Protein AF-A0A950VWN4-F1 (afdb_monomer_lite)

Sequence (555 aa):
MKNRIFIVAVASCFVASLPAATHTVKVNADGSFSPPTTVIASGDTVEWTLNGPGDAIIPINWDGVSPGFCSAVKAFSATDPNDLTGPLPVAASGIYALSPLDAGFVVEPKKTLCSNGGAPRSVVGSEMLCATGLSGATMDATWQDPSLTGVFIRLLWSDVQTAPGTADANFNFTVLDRELNKAVKNGKIYSLAIKAGDDGTPSWLFTNGVTPLALQDSGSDDPGCGTKMTLGSPTDTAYQNRYFDLLRKVAAHIRSRADWYRALTYIKPSGANLFTHENRLPKRCDAGCVCNTQLFAQAGYTPAGLYAFYQAQTAVLAQEFPGKSISYALIQDGFPLINNSGGYEKSDGTSSGGALPGGVEQTQTIIDNGQATFGQRFVVQHNGLQPKQIDTCASNLSGPGCPNRWVVQEGREGQVTGFQTTNAGKVSNVADTDSAFQNALINSQAVFVEIYEERFWEAVKQPNGVIDPAGSGRTMSQWAAQFQNRRRTLFPSLPDPFPTTYRHTFTRTLLQPAGNQIFYYIHGAKCGVGNATPGAIVIQGTAPEQPPRHRSVKH

Foldseek 3Di:
DDDDDDDPPPPPPPPPDDPAEEAEWEQDPLFAIVVLEAEGAAQHKYKYFADWLLWWWFFFPDPQDDPDRLVRTAFQDPPPQPGQTDDAFFLAFFEAAEQAQAAEKDKDFDDCADPVRHGFPADDDRITIDSHHDHSDYDLCRLQDPLHQYYAREAAQCQAQVADDQDPVRGDCPSVVVRLLSCLQNSHAYEYFYAYAAVRPHPNLCVVPFPWFFAFPCPDPDDDRHDTGIAGALLDPSLLVRVLSSVLSVLSVQSNGSSSLRRYAEYEDYRCDHPDRANAHRADAAPPYDHRQLRCLVVQDALVSLLVSLVVNVVSCCVSNPSHAYEHEHEALGYHFAHNVSWGQHNVRDTPDDDTDPSCNSVVSNQVSQCVVPNQSHEYEYEAQWFADDLVCVPPVPDPRADHSVQQVCQVVLHAYEYEHYDCVRCVALNGVLRSLVRPLRNHLYLYYYYHSSRVVRQCSPVVQQSDCVHPSDHSSVSRVSSLVSCCVSCVVDDRSRDSMRMRRRRDPDPDLDDKDKIKITTRNSPPPDPTDIGMYIHHRNDPPPPPPPPPPPD

Secondary structure (DSSP, 8-state):
----------------PPPPPEEEEEEPTTS-EESSEEEE-TT-EEEEEPSSTT--EEEE---SSSS-GGG-BPPP-TT-TT---BPPPSS--EEEEEPPSSEEEEEEES-SS-TTSPPPSEEETTEEEEEEEEETPPPHHHHH-TT--EEEEEEEHHHHB-SSSSSGGGB--HHHHHHHHHHHHTT-EEEEEEE-STTTS-GGGGGTTPPPEEEEE-SSS-SS--EEEEE--TT-HHHHHHHHHHHHHHHHHHHTSHHHHHHEEEE---SS-SSSSSB-------TTS--HHHHHHHTT--HHHHHHHHHHHHHHHHHHSTT-EEEEEE-TT-S--B-TTS-BB-TTS-BSSSPPPPTTHHHHHHHHHHHHHHGGGEEEEEEEEPPP--S-TTT-TTSTTPPPHHHHHHHHTT--EEEEEPPTTTS-SHHHHHHHHHHHHHHS---EEEEEHHHHHHHHTSGGGBS-TTTT--BHHHHHHHHHHHHHHH-TTSPPSS-SEEEEE-----SSSSS-EEEEEEETTTTTSTT---EEEEEPPPPP-PPP-------

Structure (mmCIF, N/CA/C/O backbone):
data_AF-A0A950VWN4-F1
#
_entry.id   AF-A0A950VWN4-F1
#
loop_
_atom_site.group_PDB
_atom_site.id
_atom_site.type_symbol
_atom_site.label_atom_id
_atom_site.label_alt_id
_atom_site.label_comp_id
_atom_site.label_asym_id
_atom_site.label_entity_id
_atom_site.label_seq_id
_atom_site.pdbx_PDB_ins_code
_atom_site.Cartn_x
_atom_site.Cartn_y
_atom_site.Cartn_z
_atom_site.occupancy
_atom_site.B_iso_or_equiv
_atom_site.auth_seq_id
_atom_site.auth_comp_id
_atom_site.auth_asym_id
_atom_site.auth_atom_id
_atom_site.pdbx_PDB_model_num
ATOM 1 N N . MET A 1 1 ? 38.053 -20.167 68.805 1.00 41.09 1 MET A N 1
ATOM 2 C CA . MET A 1 1 ? 37.037 -19.182 68.373 1.00 41.09 1 MET A CA 1
ATOM 3 C C . MET A 1 1 ? 36.115 -19.871 67.375 1.00 41.09 1 MET A C 1
ATOM 5 O O . MET A 1 1 ? 36.596 -20.296 66.336 1.00 41.09 1 MET A O 1
ATOM 9 N N . LYS A 1 2 ? 34.844 -20.116 67.727 1.00 40.69 2 LYS A N 1
ATOM 10 C CA . LYS A 1 2 ? 33.860 -20.790 66.858 1.00 40.69 2 LYS A CA 1
ATOM 11 C C . LYS A 1 2 ? 32.944 -19.726 66.246 1.00 40.69 2 LYS A C 1
ATOM 13 O O . LYS A 1 2 ? 32.097 -19.189 66.953 1.00 40.69 2 LYS A O 1
ATOM 18 N N . ASN A 1 3 ? 33.130 -19.426 64.960 1.00 45.81 3 ASN A N 1
ATOM 19 C CA . ASN A 1 3 ? 32.259 -18.531 64.197 1.00 45.81 3 ASN A CA 1
ATOM 20 C C . ASN A 1 3 ? 30.904 -19.209 63.965 1.00 45.81 3 ASN A C 1
ATOM 22 O O . ASN A 1 3 ? 30.820 -20.223 63.275 1.00 45.81 3 ASN A O 1
ATOM 26 N N . ARG A 1 4 ? 29.843 -18.657 64.561 1.00 52.28 4 ARG A N 1
ATOM 27 C CA . ARG A 1 4 ? 28.458 -19.028 64.261 1.00 52.28 4 ARG A CA 1
ATOM 28 C C . ARG A 1 4 ? 27.983 -18.186 63.079 1.00 52.28 4 ARG A C 1
ATOM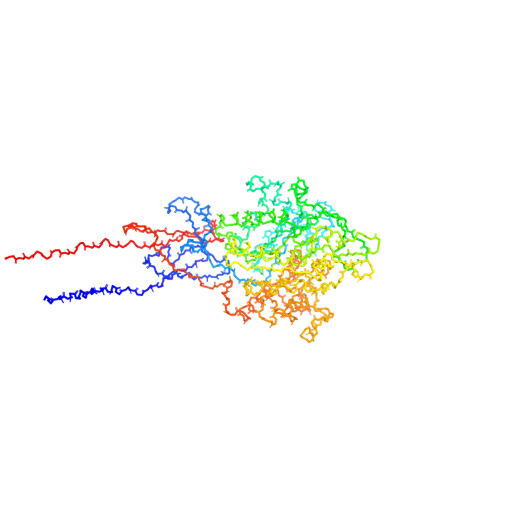 30 O O . ARG A 1 4 ? 27.789 -16.984 63.219 1.00 52.28 4 ARG A O 1
ATOM 37 N N . ILE A 1 5 ? 27.817 -18.829 61.929 1.00 52.06 5 ILE A N 1
ATOM 38 C CA . ILE A 1 5 ? 27.158 -18.260 60.751 1.00 52.06 5 ILE A CA 1
ATOM 39 C C . ILE A 1 5 ? 25.652 -18.263 61.036 1.00 52.06 5 ILE A C 1
ATOM 41 O O . ILE A 1 5 ? 25.046 -19.325 61.167 1.00 52.06 5 ILE A O 1
ATOM 45 N N . PHE A 1 6 ? 25.058 -17.079 61.177 1.00 48.28 6 PHE A N 1
ATOM 46 C CA . PHE A 1 6 ? 23.608 -16.909 61.209 1.00 48.28 6 PHE A CA 1
ATOM 47 C C . PHE A 1 6 ? 23.083 -16.938 59.770 1.00 48.28 6 PHE A C 1
ATOM 49 O O . PHE A 1 6 ? 23.293 -15.997 59.009 1.00 48.28 6 PHE A O 1
ATOM 56 N N . ILE A 1 7 ? 22.406 -18.023 59.394 1.00 50.22 7 ILE A N 1
ATOM 57 C CA . ILE A 1 7 ? 21.608 -18.085 58.166 1.00 50.22 7 ILE A CA 1
ATOM 58 C C . ILE A 1 7 ? 20.280 -17.390 58.474 1.00 50.22 7 ILE A C 1
ATOM 60 O O . ILE A 1 7 ? 19.430 -17.936 59.175 1.00 50.22 7 ILE A O 1
ATOM 64 N N . VAL A 1 8 ? 20.120 -16.160 57.990 1.00 54.62 8 VAL A N 1
ATOM 65 C CA . VAL A 1 8 ? 18.835 -15.455 58.015 1.00 54.62 8 VAL A CA 1
ATOM 66 C C . VAL A 1 8 ? 18.001 -15.997 56.858 1.00 54.62 8 VAL A C 1
ATOM 68 O O . VAL A 1 8 ? 18.243 -15.670 55.698 1.00 54.62 8 VAL A O 1
ATOM 71 N N . ALA A 1 9 ? 17.034 -16.859 57.167 1.00 51.19 9 ALA A N 1
ATOM 72 C CA . ALA A 1 9 ? 16.012 -17.270 56.215 1.00 51.19 9 ALA A CA 1
ATOM 73 C C . ALA A 1 9 ? 15.073 -16.080 55.967 1.00 51.19 9 ALA A C 1
ATOM 75 O O . ALA A 1 9 ? 14.188 -15.794 56.773 1.00 51.19 9 ALA A O 1
ATOM 76 N N . VAL A 1 10 ? 15.292 -15.355 54.870 1.00 60.97 10 VAL A N 1
ATOM 77 C CA . VAL A 1 10 ? 14.341 -14.353 54.383 1.00 60.97 10 VAL A CA 1
ATOM 78 C C . VAL A 1 10 ? 13.126 -15.116 53.865 1.00 60.97 10 VAL A C 1
ATOM 80 O O . VAL A 1 10 ? 13.157 -15.693 52.781 1.00 60.97 10 VAL A O 1
ATOM 83 N N . ALA A 1 11 ? 12.064 -15.167 54.665 1.00 55.16 11 ALA A N 1
ATOM 84 C CA . ALA A 1 11 ? 10.764 -15.631 54.210 1.00 55.16 11 ALA A CA 1
ATOM 85 C C . ALA A 1 11 ? 10.223 -14.604 53.206 1.00 55.16 11 ALA A C 1
ATOM 87 O O . ALA A 1 11 ? 9.628 -13.596 53.584 1.00 55.16 11 ALA A O 1
ATOM 88 N N . SER A 1 12 ? 10.486 -14.825 51.919 1.00 57.03 12 SER A N 1
ATOM 89 C CA . SER A 1 12 ? 9.858 -14.073 50.838 1.00 57.03 12 SER A CA 1
ATOM 90 C C . SER A 1 12 ? 8.359 -14.368 50.867 1.00 57.03 12 SER A C 1
ATOM 92 O O . SER A 1 12 ? 7.914 -15.413 50.394 1.00 57.03 12 SER A O 1
ATOM 94 N N . CYS A 1 13 ? 7.573 -13.467 51.458 1.00 54.41 13 CYS A N 1
ATOM 95 C CA . CYS A 1 13 ? 6.124 -13.465 51.305 1.00 54.41 13 CYS A CA 1
ATOM 96 C C . CYS A 1 13 ? 5.803 -13.227 49.826 1.00 54.41 13 CYS A C 1
ATOM 98 O O . CYS A 1 13 ? 5.735 -12.086 49.373 1.00 54.41 13 CYS A O 1
ATOM 100 N N . PHE A 1 14 ? 5.634 -14.304 49.060 1.00 57.12 14 PHE A N 1
ATOM 101 C CA . PHE A 1 14 ? 5.052 -14.236 47.728 1.00 57.12 14 PHE A CA 1
ATOM 102 C C . PHE A 1 14 ? 3.592 -13.819 47.885 1.00 57.12 14 PHE A C 1
ATOM 104 O O . PHE A 1 14 ? 2.737 -14.617 48.269 1.00 57.12 14 PHE A O 1
ATOM 111 N N . VAL A 1 15 ? 3.310 -12.545 47.627 1.00 62.06 15 VAL A N 1
ATOM 112 C CA . VAL A 1 15 ? 1.938 -12.078 47.444 1.00 62.06 15 VAL A CA 1
ATOM 113 C C . VAL A 1 15 ? 1.433 -12.756 46.174 1.00 62.06 15 VAL A C 1
ATOM 115 O O . VAL A 1 15 ? 1.916 -12.462 45.083 1.00 62.06 15 VAL A O 1
ATOM 118 N N . ALA A 1 16 ? 0.520 -13.717 46.315 1.00 70.31 16 ALA A N 1
ATOM 119 C CA . ALA A 1 16 ? -0.114 -14.359 45.173 1.00 70.31 16 ALA A CA 1
ATOM 120 C C . ALA A 1 16 ? -0.888 -13.288 44.391 1.00 70.31 16 ALA A C 1
ATOM 122 O O . ALA A 1 16 ? -1.914 -12.795 44.863 1.00 70.31 16 ALA A O 1
ATOM 123 N N . SER A 1 17 ? -0.378 -12.883 43.226 1.00 74.88 17 SER A N 1
ATOM 124 C CA . SER A 1 17 ? -1.107 -11.981 42.340 1.00 74.88 17 SER A CA 1
ATOM 125 C C . SER A 1 17 ? -2.358 -12.700 41.850 1.00 74.88 17 SER A C 1
ATOM 127 O O . SER A 1 17 ? -2.269 -13.824 41.348 1.00 74.88 17 SER A O 1
ATOM 129 N N . LEU A 1 18 ? -3.521 -12.061 42.000 1.00 81.38 18 LEU A N 1
ATOM 130 C CA . LEU A 1 18 ? -4.748 -12.554 41.381 1.00 81.38 18 LEU A CA 1
ATOM 131 C C . LEU A 1 18 ? -4.510 -12.718 39.870 1.00 81.38 18 LEU A C 1
ATOM 133 O O . LEU A 1 18 ? -3.785 -11.909 39.282 1.00 81.38 18 LEU A O 1
ATOM 137 N N . PRO A 1 19 ? -5.070 -13.764 39.239 1.00 89.56 19 PRO A N 1
ATOM 138 C CA . PRO A 1 19 ? -4.950 -13.928 37.799 1.00 89.56 19 PRO A CA 1
ATOM 139 C C . PRO A 1 19 ? -5.576 -12.718 37.096 1.00 89.56 19 PRO A C 1
ATOM 141 O O . PRO A 1 19 ? -6.651 -12.265 37.490 1.00 89.56 19 PRO A O 1
ATOM 144 N N . ALA A 1 20 ? -4.900 -12.209 36.065 1.00 94.56 20 ALA A N 1
ATOM 145 C CA . ALA A 1 20 ? -5.400 -11.113 35.242 1.00 94.56 20 ALA A CA 1
ATOM 146 C C . ALA A 1 20 ? -6.784 -11.449 34.664 1.00 94.56 20 ALA A C 1
ATOM 148 O O . ALA A 1 20 ? -6.981 -12.525 34.089 1.00 94.56 20 ALA A O 1
ATOM 149 N N . ALA A 1 21 ? -7.738 -10.529 34.806 1.00 97.12 21 ALA A N 1
ATOM 150 C CA . ALA A 1 21 ? -9.087 -10.689 34.280 1.00 97.12 21 ALA A CA 1
ATOM 151 C C . ALA A 1 21 ? -9.174 -10.232 32.815 1.00 97.12 21 ALA A C 1
ATOM 153 O O . ALA A 1 21 ? -8.375 -9.421 32.344 1.00 97.12 21 ALA A O 1
ATOM 154 N N . THR A 1 22 ? -10.168 -10.746 32.082 1.00 98.19 22 THR A N 1
ATOM 155 C CA . THR A 1 22 ? -10.551 -10.225 30.760 1.00 98.19 22 THR A CA 1
ATOM 156 C C . THR A 1 22 ? -11.922 -9.567 30.848 1.00 98.19 22 THR A C 1
ATOM 158 O O . THR A 1 22 ? -12.880 -10.195 31.295 1.00 98.19 22 THR A O 1
ATOM 161 N N . HIS A 1 23 ? -12.011 -8.317 30.403 1.00 98.38 23 HIS A N 1
ATOM 162 C CA . HIS A 1 23 ? -13.231 -7.512 30.385 1.00 98.38 23 HIS A CA 1
ATOM 163 C C . HIS A 1 23 ? -13.706 -7.331 28.947 1.00 98.38 23 HIS A C 1
ATOM 165 O O . HIS A 1 23 ? -12.897 -7.031 28.074 1.00 98.38 23 HIS A O 1
ATOM 171 N N . THR A 1 24 ? -15.003 -7.478 28.685 1.00 98.50 24 THR A N 1
ATOM 172 C CA . THR A 1 24 ? -15.549 -7.357 27.325 1.00 98.50 24 THR A CA 1
ATOM 173 C C . THR A 1 24 ? -16.239 -6.013 27.117 1.00 98.50 24 THR A C 1
ATOM 175 O O . THR A 1 24 ? -17.055 -5.588 27.934 1.00 98.50 24 THR A O 1
ATOM 178 N N . VAL A 1 25 ? -15.956 -5.381 25.981 1.00 98.69 25 VAL A N 1
ATOM 179 C CA . VAL A 1 25 ? -16.616 -4.169 25.494 1.00 98.69 25 VAL A CA 1
ATOM 180 C C . VAL A 1 25 ? -17.198 -4.450 24.115 1.00 98.69 25 VAL A C 1
ATOM 182 O O . VAL A 1 25 ? -16.493 -4.815 23.181 1.00 98.69 25 VAL A O 1
ATOM 185 N N . LYS A 1 26 ? -18.497 -4.246 23.936 1.00 98.25 26 LYS A N 1
ATOM 186 C CA . LYS A 1 26 ? -19.117 -4.303 22.614 1.00 98.25 26 LYS A CA 1
ATOM 187 C C . LYS A 1 26 ? -18.941 -2.965 21.900 1.00 98.25 26 LYS A C 1
ATOM 189 O O . LYS A 1 26 ? -19.282 -1.923 22.458 1.00 98.25 26 LYS A O 1
ATOM 194 N N . VAL A 1 27 ? -18.464 -2.998 20.658 1.00 97.69 27 VAL A N 1
ATOM 195 C CA . VAL A 1 27 ? -18.551 -1.858 19.739 1.00 97.69 27 VAL A CA 1
ATOM 196 C C . VAL A 1 27 ? -19.952 -1.850 19.143 1.00 97.69 27 VAL A C 1
ATOM 198 O O . VAL A 1 27 ? -20.423 -2.873 18.653 1.00 97.69 27 VAL A O 1
ATOM 201 N N . ASN A 1 28 ? -20.654 -0.725 19.197 1.00 96.56 28 ASN A N 1
ATOM 202 C CA . ASN A 1 28 ? -22.004 -0.614 18.655 1.00 96.56 28 ASN A CA 1
ATOM 203 C C . ASN A 1 28 ? -21.985 -0.181 17.181 1.00 96.56 28 ASN A C 1
ATOM 205 O O . ASN A 1 28 ? -20.987 0.316 16.647 1.00 96.56 28 ASN A O 1
ATOM 209 N N . ALA A 1 29 ? -23.114 -0.371 16.495 1.00 93.81 29 ALA A N 1
ATOM 210 C CA . ALA A 1 29 ? -23.250 -0.005 15.085 1.00 93.81 29 ALA A CA 1
ATOM 211 C C . ALA A 1 29 ? -23.051 1.504 14.843 1.00 93.81 29 ALA A C 1
ATOM 213 O O . ALA A 1 29 ? -22.518 1.880 13.804 1.00 93.81 29 ALA A O 1
ATOM 214 N N . ASP A 1 30 ? -23.409 2.343 15.818 1.00 94.44 30 ASP A N 1
ATOM 215 C CA . ASP A 1 30 ? -23.244 3.802 15.796 1.00 94.44 30 ASP A CA 1
ATOM 216 C C . ASP A 1 30 ? -21.844 4.284 16.216 1.00 94.44 30 ASP A C 1
ATOM 218 O O . ASP A 1 30 ? -21.579 5.480 16.206 1.00 94.44 30 ASP A O 1
ATOM 222 N N . GLY A 1 31 ? -20.936 3.370 16.575 1.00 95.62 31 GLY A N 1
ATOM 223 C CA . GLY A 1 31 ? -19.579 3.697 17.014 1.00 95.62 31 GLY A CA 1
ATOM 224 C C . GLY A 1 31 ? -19.438 4.017 18.502 1.00 95.62 31 GLY A C 1
ATOM 225 O O . GLY A 1 31 ? -18.322 4.301 18.929 1.00 95.62 31 GLY A O 1
ATOM 226 N N . SER A 1 32 ? -20.518 3.948 19.287 1.00 96.56 32 SER A N 1
ATOM 227 C CA . SER A 1 32 ? -20.448 3.960 20.753 1.00 96.56 32 SER A CA 1
ATOM 228 C C . SER A 1 32 ? -19.958 2.611 21.311 1.00 96.56 32 SER A C 1
ATOM 230 O O . SER A 1 32 ? -19.797 1.630 20.576 1.00 96.56 32 SER A O 1
ATOM 232 N N . PHE A 1 33 ? -19.733 2.551 22.627 1.00 98.00 33 PHE A N 1
ATOM 233 C CA . PHE A 1 33 ? -19.192 1.380 23.323 1.00 98.00 33 PHE A CA 1
ATOM 234 C C . PHE A 1 33 ? -20.091 0.940 24.480 1.00 98.00 33 PHE A C 1
ATOM 236 O O . PHE A 1 33 ? -20.746 1.757 25.130 1.00 98.00 33 PHE A O 1
ATOM 243 N N . SER A 1 34 ? -20.150 -0.365 24.747 1.00 98.00 34 SER A N 1
ATOM 244 C CA . SER A 1 34 ? -20.964 -0.940 25.823 1.00 98.00 34 SER A CA 1
ATOM 245 C C . SER A 1 34 ? -20.184 -2.000 26.616 1.00 98.00 34 SER A C 1
ATOM 247 O O . SER A 1 34 ? -19.902 -3.061 26.060 1.00 98.00 34 SER A O 1
ATOM 249 N N . PRO A 1 35 ? -19.857 -1.749 27.901 1.00 98.44 35 PRO A N 1
ATOM 250 C CA . PRO A 1 35 ? -20.123 -0.508 28.638 1.00 98.44 35 PRO A CA 1
ATOM 251 C C . PRO A 1 35 ? -19.295 0.680 28.095 1.00 98.44 35 PRO A C 1
ATOM 253 O O . PRO A 1 35 ? -18.233 0.463 27.513 1.00 98.44 35 PRO A O 1
ATOM 256 N N . PRO A 1 36 ? -19.743 1.936 28.289 1.00 97.81 36 PRO A N 1
ATOM 257 C CA . PRO A 1 36 ? -18.978 3.115 27.868 1.00 97.81 36 PRO A CA 1
ATOM 258 C C . PRO A 1 36 ? -17.698 3.312 28.696 1.00 97.81 36 PRO A C 1
ATOM 260 O O . PRO A 1 36 ? -16.705 3.825 28.188 1.00 97.81 36 PRO A O 1
ATOM 263 N N . THR A 1 37 ? -17.694 2.852 29.951 1.00 98.38 37 THR A N 1
ATOM 264 C CA . THR A 1 37 ? -16.532 2.890 30.846 1.00 98.38 37 THR A CA 1
ATOM 265 C C . THR A 1 37 ? -16.262 1.498 31.395 1.00 98.38 37 THR A C 1
ATOM 267 O O . THR A 1 37 ? -17.168 0.857 31.925 1.00 98.38 37 THR A O 1
ATOM 270 N N . THR A 1 38 ? -15.012 1.049 31.310 1.00 98.56 38 THR A N 1
ATOM 271 C CA . THR A 1 38 ? -14.552 -0.231 31.864 1.00 98.56 38 THR A CA 1
ATOM 272 C C . THR A 1 38 ? -13.494 0.031 32.925 1.00 98.56 38 THR A C 1
ATOM 274 O O . THR A 1 38 ? -12.508 0.719 32.664 1.00 98.56 38 THR A O 1
ATOM 277 N N . VAL A 1 39 ? -13.702 -0.494 34.130 1.00 98.06 39 VAL A N 1
ATOM 278 C CA . VAL A 1 39 ? -12.780 -0.340 35.262 1.00 98.06 39 VAL A CA 1
ATOM 279 C C . VAL A 1 39 ? -11.999 -1.636 35.434 1.00 98.06 39 VAL A C 1
ATOM 281 O O . VAL A 1 39 ? -12.609 -2.695 35.548 1.00 98.06 39 VAL A O 1
ATOM 284 N N . ILE A 1 40 ? -10.671 -1.547 35.451 1.00 97.56 40 ILE A N 1
ATOM 285 C CA . ILE A 1 40 ? -9.774 -2.708 35.430 1.00 97.56 40 ILE A CA 1
ATOM 286 C C . ILE A 1 40 ? -8.625 -2.568 36.438 1.00 97.56 40 ILE A C 1
ATOM 288 O O . ILE A 1 40 ? -8.311 -1.464 36.901 1.00 97.56 40 ILE A O 1
ATOM 292 N N . ALA A 1 41 ? -7.969 -3.685 36.749 1.00 95.50 41 ALA A N 1
ATOM 293 C CA . ALA A 1 41 ? -6.678 -3.701 37.427 1.00 95.50 41 ALA A CA 1
ATOM 294 C C . ALA A 1 41 ? -5.518 -3.621 36.416 1.00 95.50 41 ALA A C 1
ATOM 296 O O . ALA A 1 41 ? -5.674 -3.895 35.227 1.00 95.50 41 ALA A O 1
ATOM 297 N N . SER A 1 42 ? -4.323 -3.246 36.881 1.00 95.31 42 SER A N 1
ATOM 298 C CA . SER A 1 42 ? -3.117 -3.338 36.047 1.00 95.31 42 SER A CA 1
ATOM 299 C C . SER A 1 42 ? -2.818 -4.804 35.725 1.00 95.31 42 SER A C 1
ATOM 301 O O . SER A 1 42 ? -2.772 -5.628 36.635 1.00 95.31 42 SER A O 1
ATOM 303 N N . GLY A 1 43 ? -2.561 -5.111 34.456 1.00 95.94 43 GLY A N 1
ATOM 304 C CA . GLY A 1 43 ? -2.367 -6.469 33.948 1.00 95.94 43 GLY A CA 1
ATOM 305 C C . GLY A 1 43 ? -3.639 -7.114 33.391 1.00 95.94 43 GLY A C 1
ATOM 306 O O . GLY A 1 43 ? -3.533 -8.140 32.724 1.00 95.94 43 GLY A O 1
ATOM 307 N N . ASP A 1 44 ? -4.817 -6.518 33.601 1.00 98.00 44 ASP A N 1
ATOM 308 C CA . ASP A 1 44 ? -6.061 -6.993 32.992 1.00 98.00 44 ASP A CA 1
ATOM 309 C C . ASP A 1 44 ? -6.083 -6.741 31.478 1.00 98.00 44 ASP A C 1
ATOM 311 O O . ASP A 1 44 ? -5.460 -5.817 30.946 1.00 98.00 44 ASP A O 1
ATOM 315 N N . THR A 1 45 ? -6.861 -7.563 30.777 1.00 98.44 45 THR A N 1
ATOM 316 C CA . THR A 1 45 ? -7.101 -7.451 29.336 1.00 98.44 45 THR A CA 1
ATOM 317 C C . THR A 1 45 ? -8.495 -6.906 29.066 1.00 98.44 45 THR A C 1
ATOM 319 O O . THR A 1 45 ? -9.462 -7.315 29.703 1.00 98.44 45 THR A O 1
ATOM 322 N N . VAL A 1 46 ? -8.620 -6.017 28.085 1.00 98.75 46 VAL A N 1
ATOM 323 C CA . VAL A 1 46 ? -9.914 -5.623 27.520 1.00 98.75 46 VAL A CA 1
ATOM 324 C C . VAL A 1 46 ? -10.046 -6.246 26.137 1.00 98.75 46 VAL A C 1
ATOM 326 O O . VAL A 1 46 ? -9.127 -6.160 25.322 1.00 98.75 46 VAL A O 1
ATOM 329 N N . GLU A 1 47 ? -11.181 -6.888 25.885 1.00 98.62 47 GLU A N 1
ATOM 330 C CA . GLU A 1 47 ? -11.579 -7.427 24.591 1.00 98.62 47 GLU A CA 1
ATOM 331 C C . GLU A 1 47 ? -12.724 -6.596 24.008 1.00 98.62 47 GLU A C 1
ATOM 333 O O . GLU A 1 47 ? -13.808 -6.529 24.585 1.00 98.62 47 GLU A O 1
ATOM 338 N N . TRP A 1 48 ? -12.514 -6.010 22.833 1.00 98.75 48 TRP A N 1
ATOM 339 C CA . TRP A 1 48 ? -13.564 -5.362 22.060 1.00 98.75 48 TRP A CA 1
ATOM 340 C C . TRP A 1 48 ? -14.190 -6.343 21.071 1.00 98.75 48 TRP A C 1
ATOM 342 O O . TRP A 1 48 ? -13.478 -6.906 20.240 1.00 98.75 48 TRP A O 1
ATOM 352 N N . THR A 1 49 ? -15.512 -6.515 21.110 1.00 98.50 49 THR A N 1
ATOM 353 C CA . THR A 1 49 ? -16.274 -7.250 20.086 1.00 98.50 49 THR A CA 1
ATOM 354 C C . THR A 1 49 ? -16.653 -6.306 18.946 1.00 98.50 49 THR A C 1
ATOM 356 O O . THR A 1 49 ? -17.347 -5.311 19.169 1.00 98.50 49 THR A O 1
ATOM 359 N N . LEU A 1 50 ? -16.197 -6.622 17.735 1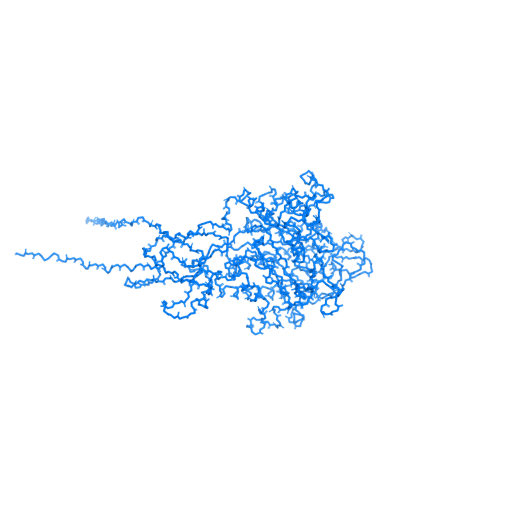.00 97.94 50 LEU A N 1
ATOM 360 C CA . LEU A 1 50 ? -16.322 -5.811 16.523 1.00 97.94 50 LEU A CA 1
ATOM 361 C C . LEU A 1 50 ? -17.446 -6.352 15.622 1.00 97.94 50 LEU A C 1
ATOM 363 O O . LEU A 1 50 ? -17.676 -7.559 15.571 1.00 97.94 50 LEU A O 1
ATOM 367 N N . ASN A 1 51 ? -18.129 -5.475 14.883 1.00 94.31 51 ASN A N 1
ATOM 368 C CA . ASN A 1 51 ? -19.219 -5.843 13.968 1.00 94.31 51 ASN A CA 1
ATOM 369 C C . ASN A 1 51 ? -18.794 -5.890 12.497 1.00 94.31 51 ASN A C 1
ATOM 371 O O . ASN A 1 51 ? -19.521 -6.444 11.674 1.00 94.31 51 ASN A O 1
ATOM 375 N N . GLY A 1 52 ? -17.665 -5.278 12.136 1.00 92.88 52 GLY A N 1
ATOM 376 C CA . GLY A 1 52 ? -17.250 -5.203 10.740 1.00 92.88 52 GLY A CA 1
ATOM 377 C C . GLY A 1 52 ? -15.774 -4.871 10.532 1.00 92.88 52 GLY A C 1
ATOM 378 O O . GLY A 1 52 ? -15.095 -4.431 11.458 1.00 92.88 52 GLY A O 1
ATOM 379 N N . PRO A 1 53 ? -15.275 -5.036 9.294 1.00 92.12 53 PRO A N 1
ATOM 380 C CA . PRO A 1 53 ? -13.857 -4.859 8.956 1.00 92.12 53 PRO A CA 1
ATOM 381 C C . PRO A 1 53 ? -13.343 -3.428 9.195 1.00 92.12 53 PRO A C 1
ATOM 383 O O . PRO A 1 53 ? -12.158 -3.219 9.459 1.00 92.12 53 PRO A O 1
ATOM 386 N N . GLY A 1 54 ? -14.238 -2.439 9.129 1.00 93.38 54 GLY A N 1
ATOM 387 C CA . GLY A 1 54 ? -13.913 -1.035 9.368 1.00 93.38 54 GLY A CA 1
ATOM 388 C C . GLY A 1 54 ? -13.851 -0.633 10.840 1.00 93.38 54 GLY A C 1
ATOM 389 O O . GLY A 1 54 ? -13.365 0.462 11.132 1.00 93.38 54 GLY A O 1
ATOM 390 N N . ASP A 1 55 ? -14.299 -1.492 11.759 1.00 96.44 55 ASP A N 1
ATOM 391 C CA . ASP A 1 55 ? -14.293 -1.181 13.184 1.00 96.44 55 ASP A CA 1
ATOM 392 C C . ASP A 1 55 ? -12.851 -1.089 13.703 1.00 96.44 55 ASP A C 1
ATOM 394 O O . ASP A 1 55 ? -11.990 -1.910 13.380 1.00 96.44 55 ASP A O 1
ATOM 398 N N . ALA A 1 56 ? -12.579 -0.043 14.480 1.00 97.38 56 ALA A N 1
ATOM 399 C CA . ALA A 1 56 ? -11.255 0.261 15.009 1.00 97.38 56 ALA A CA 1
ATOM 400 C C . ALA A 1 56 ? -11.372 0.934 16.366 1.00 97.38 56 ALA A C 1
ATOM 402 O O . ALA A 1 56 ? -12.259 1.764 16.561 1.00 97.38 56 ALA A O 1
ATOM 403 N N . ILE A 1 57 ? -10.434 0.635 17.253 1.00 98.56 57 ILE A N 1
ATOM 404 C CA . ILE A 1 57 ? -10.264 1.277 18.547 1.00 98.56 57 ILE A CA 1
ATOM 405 C C . ILE A 1 57 ? -9.063 2.209 18.427 1.00 98.56 57 ILE A C 1
ATOM 407 O O . ILE A 1 57 ? -7.944 1.759 18.180 1.00 98.56 57 ILE A O 1
ATOM 411 N N . ILE A 1 58 ? -9.316 3.513 18.524 1.00 98.69 58 ILE A N 1
ATOM 412 C CA . ILE A 1 58 ? -8.308 4.552 18.306 1.00 98.69 58 ILE A CA 1
ATOM 413 C C . ILE A 1 58 ? -8.163 5.380 19.584 1.00 98.69 58 ILE A C 1
ATOM 415 O O . ILE A 1 58 ? -9.159 5.955 20.034 1.00 98.69 58 ILE A O 1
ATOM 419 N N . PRO A 1 59 ? -6.962 5.471 20.175 1.00 98.62 59 PRO A N 1
ATOM 420 C CA . PRO A 1 59 ? -6.757 6.245 21.389 1.00 98.62 59 PRO A CA 1
ATOM 421 C C . PRO A 1 59 ? -6.773 7.758 21.114 1.00 98.62 59 PRO A C 1
ATOM 423 O O . PRO A 1 59 ? -6.331 8.223 20.059 1.00 98.62 59 PRO A O 1
ATOM 426 N N . ILE A 1 60 ? -7.259 8.538 22.084 1.00 98.38 60 ILE A N 1
ATOM 427 C CA . ILE A 1 60 ? -7.380 10.002 21.980 1.00 98.38 60 ILE A CA 1
ATOM 428 C C . ILE A 1 60 ? -6.815 10.725 23.215 1.00 98.38 60 ILE A C 1
ATOM 430 O O . ILE A 1 60 ? -6.876 10.219 24.333 1.00 98.38 60 ILE A O 1
ATOM 434 N N . ASN A 1 61 ? -6.282 11.932 23.012 1.00 97.12 61 ASN A N 1
ATOM 435 C CA . ASN A 1 61 ? -5.864 12.876 24.051 1.00 97.12 61 ASN A CA 1
ATOM 436 C C . ASN A 1 61 ? -7.040 13.793 24.412 1.00 97.12 61 ASN A C 1
ATOM 438 O O . ASN A 1 61 ? -7.059 14.973 24.066 1.00 97.12 61 ASN A O 1
ATOM 442 N N . TRP A 1 62 ? -8.045 13.226 25.071 1.00 97.00 62 TRP A N 1
ATOM 443 C CA . TRP A 1 62 ? -9.255 13.936 25.477 1.00 97.00 62 TRP A CA 1
ATOM 444 C C . TRP A 1 62 ? -9.328 14.071 26.998 1.00 97.00 62 TRP A C 1
ATOM 446 O O . TRP A 1 62 ? -8.877 13.193 27.728 1.00 97.00 62 TRP A O 1
ATOM 456 N N . ASP A 1 63 ? -9.883 15.177 27.480 1.00 94.31 63 ASP A N 1
ATOM 457 C CA . ASP A 1 63 ? -10.012 15.491 28.909 1.00 94.31 63 ASP A CA 1
ATOM 458 C C . ASP A 1 63 ? -11.254 14.856 29.563 1.00 94.31 63 ASP A C 1
ATOM 460 O O . ASP A 1 63 ? -11.436 14.957 30.775 1.00 94.31 63 ASP A O 1
ATOM 464 N N . GLY A 1 64 ? -12.104 14.190 28.777 1.00 95.19 64 GLY A N 1
ATOM 465 C CA . GLY A 1 64 ? -13.357 13.597 29.243 1.00 95.19 64 GLY A CA 1
ATOM 466 C C . GLY A 1 64 ? -14.573 14.520 29.153 1.00 95.19 64 GLY A C 1
ATOM 467 O O . GLY A 1 64 ? -15.684 14.069 29.427 1.00 95.19 64 GLY A O 1
ATOM 468 N N . VAL A 1 65 ? -14.392 15.797 28.790 1.00 94.00 65 VAL A N 1
ATOM 469 C CA . VAL A 1 65 ? -15.464 16.808 28.857 1.00 94.00 65 VAL A CA 1
ATOM 470 C C . VAL A 1 65 ? -15.537 17.736 27.645 1.00 94.00 65 VAL A C 1
ATOM 472 O O . VAL A 1 65 ? -16.623 18.203 27.305 1.00 94.00 65 VAL A O 1
ATOM 475 N N . SER A 1 66 ? -14.420 18.006 26.972 1.00 91.19 66 SER A N 1
ATOM 476 C CA . SER A 1 66 ? -14.349 18.957 25.866 1.00 91.19 66 SER A CA 1
ATOM 477 C C . SER A 1 66 ? -15.129 18.469 24.636 1.00 91.19 66 SER A C 1
ATOM 479 O O . SER A 1 66 ? -15.099 17.280 24.309 1.00 91.19 66 SER A O 1
ATOM 481 N N . PRO A 1 67 ? -15.798 19.354 23.879 1.00 90.38 67 PRO A N 1
ATOM 482 C CA . PRO A 1 67 ? -16.292 18.988 22.556 1.00 90.38 67 PRO A CA 1
ATOM 483 C C . PRO A 1 67 ? -15.109 18.675 21.618 1.00 90.38 67 PRO A C 1
ATOM 485 O O . PRO A 1 67 ? -14.000 19.164 21.815 1.00 90.38 67 PRO A O 1
ATOM 488 N N . GLY A 1 68 ? -15.332 17.873 20.573 1.00 91.56 68 GLY A N 1
ATOM 489 C CA . GLY A 1 68 ? -14.304 17.623 19.549 1.00 91.56 68 GLY A CA 1
ATOM 490 C C . GLY A 1 68 ? -13.337 16.467 19.839 1.00 91.56 68 GLY A C 1
ATOM 491 O O . GLY A 1 68 ? -12.211 16.465 19.349 1.00 91.56 68 GLY A O 1
ATOM 492 N N . PHE A 1 69 ? -13.765 15.437 20.572 1.00 95.38 69 PHE A N 1
ATOM 493 C CA . PHE A 1 69 ? -12.953 14.233 20.813 1.00 95.38 69 PHE A CA 1
ATOM 494 C C . PHE A 1 69 ? -12.436 13.554 19.522 1.00 95.38 69 PHE A C 1
ATOM 496 O O . PHE A 1 69 ? -11.380 12.930 19.542 1.00 95.38 69 PHE A O 1
ATOM 503 N N . CYS A 1 70 ? -13.115 13.719 18.378 1.00 95.50 70 CYS A N 1
ATOM 504 C CA . CYS A 1 70 ? -12.676 13.167 17.088 1.00 95.50 70 CYS A CA 1
ATOM 505 C C . CYS A 1 70 ? -11.428 13.828 16.496 1.00 95.50 70 CYS A C 1
ATOM 507 O O . CYS A 1 70 ? -10.734 13.204 15.700 1.00 95.50 70 CYS A O 1
ATOM 509 N N . SER A 1 71 ? -11.131 15.077 16.860 1.00 95.31 71 SER A N 1
ATOM 510 C CA . SER A 1 71 ? -9.887 15.745 16.455 1.00 95.31 71 SER A CA 1
ATOM 511 C C . SER A 1 71 ? -8.732 15.480 17.422 1.00 95.31 71 SER A C 1
ATOM 513 O O . SER A 1 71 ? -7.605 15.867 17.137 1.00 95.31 71 SER A O 1
ATOM 515 N N . ALA A 1 72 ? -8.988 14.810 18.548 1.00 97.31 72 ALA A N 1
ATOM 516 C CA . ALA A 1 72 ? -8.006 14.558 19.598 1.00 97.31 72 ALA A CA 1
ATOM 517 C C . ALA A 1 72 ? -7.243 13.231 19.417 1.00 97.31 72 ALA A C 1
ATOM 519 O O . ALA A 1 72 ? -6.730 12.685 20.390 1.00 97.31 72 ALA A O 1
ATOM 520 N N . VAL A 1 73 ? -7.185 12.677 18.202 1.00 98.19 73 VAL A N 1
ATOM 521 C CA . VAL A 1 73 ? -6.497 11.405 17.919 1.00 98.19 73 VAL A CA 1
ATOM 522 C C . VAL A 1 73 ? -5.035 11.471 18.360 1.00 98.19 73 VAL A C 1
ATOM 524 O O . VAL A 1 73 ? -4.318 12.408 18.014 1.00 98.19 73 VAL A O 1
ATOM 527 N N . LYS A 1 74 ? -4.591 10.478 19.140 1.00 98.38 74 LYS A N 1
ATOM 528 C CA . LYS A 1 74 ? -3.187 10.369 19.555 1.00 98.38 74 LYS A CA 1
ATOM 529 C C . LYS A 1 74 ? -2.300 9.995 18.374 1.00 98.38 74 LYS A C 1
ATOM 531 O O . LYS A 1 74 ? -2.735 9.306 17.455 1.00 98.38 74 LYS A O 1
ATOM 536 N N . ALA A 1 75 ? -1.028 10.366 18.462 1.00 98.62 75 ALA A N 1
ATOM 537 C CA . ALA A 1 75 ? 0.001 9.733 17.654 1.00 98.62 75 ALA A CA 1
ATOM 538 C C . ALA A 1 75 ? 0.128 8.246 18.024 1.00 98.62 75 ALA A C 1
ATOM 540 O O . ALA A 1 75 ? 0.004 7.886 19.197 1.00 98.62 75 ALA A O 1
ATOM 541 N N . PHE A 1 76 ? 0.391 7.404 17.028 1.00 98.62 76 PHE A N 1
ATOM 542 C CA . PHE A 1 76 ? 0.736 6.002 17.227 1.00 98.62 76 PHE A CA 1
ATOM 543 C C . PHE A 1 76 ? 2.139 5.877 17.832 1.00 98.62 76 PHE A C 1
ATOM 545 O O . PHE A 1 76 ? 3.093 6.495 17.350 1.00 98.62 76 PHE A O 1
ATOM 552 N N . SER A 1 77 ? 2.278 5.024 18.842 1.00 97.75 77 SER A N 1
ATOM 553 C CA . SER A 1 77 ? 3.525 4.748 19.542 1.00 97.75 77 SER A CA 1
ATOM 554 C C . SER A 1 77 ? 3.680 3.255 19.818 1.00 97.75 77 SER A C 1
ATOM 556 O O . SER A 1 77 ? 3.120 2.714 20.764 1.00 97.75 77 SER A O 1
ATOM 558 N N . ALA A 1 78 ? 4.541 2.587 19.049 1.00 96.38 78 ALA A N 1
ATOM 559 C CA . ALA A 1 78 ? 4.852 1.171 19.268 1.00 96.38 78 ALA A CA 1
ATOM 560 C C . ALA A 1 78 ? 5.589 0.886 20.593 1.00 96.38 78 ALA A C 1
ATOM 562 O O . ALA A 1 78 ? 5.728 -0.273 20.976 1.00 96.38 78 ALA A O 1
ATOM 563 N N . THR A 1 79 ? 6.102 1.919 21.268 1.00 97.06 79 THR A N 1
ATOM 564 C CA . THR A 1 79 ? 6.793 1.803 22.561 1.00 97.06 79 THR A CA 1
ATOM 565 C C . THR A 1 79 ? 5.902 2.158 23.749 1.00 97.06 79 THR A C 1
ATOM 567 O O . THR A 1 79 ? 6.310 1.917 24.884 1.00 97.06 79 THR A O 1
ATOM 570 N N . ASP A 1 80 ? 4.711 2.727 23.523 1.00 97.56 80 ASP A N 1
ATOM 571 C CA . ASP A 1 80 ? 3.736 2.940 24.595 1.00 97.56 80 ASP A CA 1
ATOM 572 C C . ASP A 1 80 ? 3.057 1.591 24.884 1.00 97.56 80 ASP A C 1
ATOM 574 O O . ASP A 1 80 ? 2.349 1.071 24.019 1.00 97.56 80 ASP A O 1
ATOM 578 N N . PRO A 1 81 ? 3.253 0.994 26.076 1.00 97.38 81 PRO A N 1
ATOM 579 C CA . PRO A 1 81 ? 2.660 -0.301 26.399 1.00 97.38 81 PRO A CA 1
ATOM 580 C C . PRO A 1 81 ? 1.127 -0.260 26.432 1.00 97.38 81 PRO A C 1
ATOM 582 O O . PRO A 1 81 ? 0.513 -1.320 26.407 1.00 97.38 81 PRO A O 1
ATOM 585 N N . ASN A 1 82 ? 0.522 0.934 26.489 1.00 98.12 82 ASN A N 1
ATOM 586 C CA . ASN A 1 82 ? -0.923 1.136 26.436 1.00 98.12 82 ASN A CA 1
ATOM 587 C C . ASN A 1 82 ? -1.396 1.745 25.103 1.00 98.12 82 ASN A C 1
ATOM 589 O O . ASN A 1 82 ? -2.492 2.313 25.043 1.00 98.12 82 ASN A O 1
ATOM 593 N N . ASP A 1 83 ? -0.592 1.678 24.033 1.00 98.06 83 ASP A N 1
ATOM 594 C CA . ASP A 1 83 ? -1.104 1.976 22.697 1.00 98.06 83 ASP A CA 1
ATOM 595 C C . ASP A 1 83 ? -2.084 0.873 22.275 1.00 98.06 83 ASP A C 1
ATOM 597 O O . ASP A 1 83 ? -1.718 -0.240 21.890 1.00 98.06 83 ASP A O 1
ATOM 601 N N . LEU A 1 84 ? -3.364 1.207 22.390 1.00 97.81 84 LEU A N 1
ATOM 602 C CA . LEU A 1 84 ? -4.493 0.342 22.067 1.00 97.81 84 LEU A CA 1
ATOM 603 C C . LEU A 1 84 ? -4.998 0.541 20.624 1.00 97.81 84 LEU A C 1
ATOM 605 O O . LEU A 1 84 ? -6.134 0.187 20.313 1.00 97.81 84 LEU A O 1
ATOM 609 N N . THR A 1 85 ? -4.189 1.134 19.739 1.00 98.62 85 THR A N 1
ATOM 610 C CA . THR A 1 85 ? -4.537 1.311 18.324 1.00 98.62 85 THR A CA 1
ATOM 611 C C . THR A 1 85 ? -4.704 -0.048 17.652 1.00 98.62 85 THR A C 1
ATOM 613 O O . THR A 1 85 ? -3.732 -0.771 17.418 1.00 98.62 85 THR A O 1
ATOM 616 N N . GLY A 1 86 ? -5.928 -0.400 17.263 1.00 97.75 86 GLY A N 1
ATOM 617 C CA . GLY A 1 86 ? -6.151 -1.665 16.575 1.00 97.75 86 GLY A CA 1
ATOM 618 C C . GLY A 1 86 ? -7.595 -1.949 16.169 1.00 97.75 86 GLY A C 1
ATOM 619 O O . GLY A 1 86 ? -8.473 -1.114 16.368 1.00 97.75 86 GLY A O 1
ATOM 620 N N . PRO A 1 87 ? -7.855 -3.116 15.556 1.00 97.69 87 PRO A N 1
ATOM 621 C CA . PRO A 1 87 ? -6.862 -4.106 15.139 1.00 97.69 87 PRO A CA 1
ATOM 622 C C . PRO A 1 87 ? -5.975 -3.569 14.003 1.00 97.69 87 PRO A C 1
ATOM 624 O O . PRO A 1 87 ? -6.451 -2.846 13.119 1.00 97.69 87 PRO A O 1
ATOM 627 N N . LEU A 1 88 ? -4.678 -3.897 14.044 1.00 97.69 88 LEU A N 1
ATOM 628 C CA . LEU A 1 88 ? -3.728 -3.545 12.987 1.00 97.69 88 LEU A CA 1
ATOM 629 C C . LEU A 1 88 ? -3.811 -4.591 11.862 1.00 97.69 88 LEU A C 1
ATOM 631 O O . LEU A 1 88 ? -3.604 -5.775 12.135 1.00 97.69 88 LEU A O 1
ATOM 635 N N . PRO A 1 89 ? -4.083 -4.190 10.609 1.00 96.69 89 PRO A N 1
ATOM 636 C CA . PRO A 1 89 ? -4.106 -5.122 9.492 1.00 96.69 89 PRO A CA 1
ATOM 637 C C . PRO A 1 89 ? -2.693 -5.649 9.214 1.00 96.69 89 PRO A C 1
ATOM 639 O O . PRO A 1 89 ? -1.739 -4.874 9.115 1.00 96.69 89 PRO A O 1
ATOM 642 N N . VAL A 1 90 ? -2.575 -6.968 9.057 1.00 96.19 90 VAL A N 1
ATOM 643 C CA . VAL A 1 90 ? -1.338 -7.653 8.660 1.00 96.19 90 VAL A CA 1
ATOM 644 C C . VAL A 1 90 ? -1.637 -8.505 7.438 1.00 96.19 90 VAL A C 1
ATOM 646 O O . VAL A 1 90 ? -2.485 -9.401 7.492 1.00 96.19 90 VAL A O 1
ATOM 649 N N . ALA A 1 91 ? -0.922 -8.252 6.341 1.00 96.56 91 ALA A N 1
ATOM 650 C CA . ALA A 1 91 ? -1.106 -8.971 5.086 1.00 96.56 91 ALA A CA 1
ATOM 651 C C . ALA A 1 91 ? -2.591 -9.033 4.666 1.00 96.56 91 ALA A C 1
ATOM 653 O O . ALA A 1 91 ? -3.135 -10.123 4.452 1.00 96.56 91 ALA A O 1
ATOM 654 N N . ALA A 1 92 ? -3.258 -7.873 4.642 1.00 97.56 92 ALA A N 1
ATOM 655 C CA . ALA A 1 92 ? -4.688 -7.801 4.390 1.00 97.56 92 ALA A CA 1
ATOM 656 C C . ALA A 1 92 ? -5.075 -8.172 2.952 1.00 97.56 92 ALA A C 1
ATOM 658 O O . ALA A 1 92 ? -4.437 -7.808 1.974 1.00 97.56 92 ALA A O 1
ATOM 659 N N . SER A 1 93 ? -6.175 -8.899 2.836 1.00 98.00 93 SER A N 1
ATOM 660 C CA . SER A 1 93 ? -6.650 -9.508 1.596 1.00 98.00 93 SER A CA 1
ATOM 661 C C . SER A 1 93 ? -7.841 -8.785 0.973 1.00 98.00 93 SER A C 1
ATOM 663 O O . SER A 1 93 ? -8.567 -8.053 1.647 1.00 98.00 93 SER A O 1
ATOM 665 N N . GLY A 1 94 ? -8.127 -9.095 -0.289 1.00 98.19 94 GLY A N 1
ATOM 666 C CA . GLY A 1 94 ? -9.310 -8.614 -1.004 1.00 98.19 94 GLY A CA 1
ATOM 667 C C . GLY A 1 94 ? -8.956 -7.754 -2.207 1.00 98.19 94 GLY A C 1
ATOM 668 O O . GLY A 1 94 ? -8.038 -8.094 -2.948 1.00 98.19 94 GLY A O 1
ATOM 669 N N . ILE A 1 95 ? -9.713 -6.683 -2.439 1.00 98.62 95 ILE A N 1
ATOM 670 C CA . ILE A 1 95 ? -9.598 -5.887 -3.667 1.00 98.62 95 ILE A CA 1
ATOM 671 C C . ILE A 1 95 ? -9.261 -4.446 -3.322 1.00 98.62 95 ILE A C 1
ATOM 673 O O . ILE A 1 95 ? -9.898 -3.850 -2.449 1.00 98.62 95 ILE A O 1
ATOM 677 N N . TYR A 1 96 ? -8.268 -3.900 -4.018 1.00 98.75 96 TYR A N 1
ATOM 678 C CA . TYR A 1 96 ? -7.837 -2.517 -3.870 1.00 98.75 96 TYR A CA 1
ATOM 679 C C . TYR A 1 96 ? -8.012 -1.759 -5.180 1.00 98.75 96 TYR A C 1
ATOM 681 O O . TYR A 1 96 ? -7.659 -2.270 -6.239 1.00 98.75 96 TYR A O 1
ATOM 689 N N . ALA A 1 97 ? -8.519 -0.532 -5.118 1.00 98.38 97 ALA A N 1
ATOM 690 C CA . ALA A 1 97 ? -8.521 0.358 -6.272 1.00 98.38 97 ALA A CA 1
ATOM 691 C C . ALA A 1 97 ? -7.194 1.124 -6.310 1.00 98.38 97 ALA A C 1
ATOM 693 O O . ALA A 1 97 ? -6.697 1.542 -5.269 1.00 98.38 97 ALA A O 1
ATOM 694 N N . LEU A 1 98 ? -6.603 1.314 -7.483 1.00 97.06 98 LEU A N 1
ATOM 695 C CA . LEU A 1 98 ? -5.416 2.151 -7.648 1.00 97.06 98 LEU A CA 1
ATOM 696 C C . LEU A 1 98 ? -5.849 3.607 -7.740 1.00 97.06 98 LEU A C 1
ATOM 698 O O . LEU A 1 98 ? -6.552 3.961 -8.689 1.00 97.06 98 LEU A O 1
ATOM 702 N N . SER A 1 99 ? -5.361 4.454 -6.831 1.00 96.56 99 SER A N 1
ATOM 703 C CA . SER A 1 99 ? -5.542 5.901 -6.965 1.00 96.56 99 SER A CA 1
ATOM 704 C C . SER A 1 99 ? -4.852 6.384 -8.244 1.00 96.56 99 SER A C 1
ATOM 706 O O . SER A 1 99 ? -3.775 5.872 -8.562 1.00 96.56 99 SER A O 1
ATOM 708 N N . PRO A 1 100 ? -5.392 7.347 -9.003 1.00 94.88 100 PRO A N 1
ATOM 709 C CA . PRO A 1 100 ? -4.691 7.919 -10.154 1.00 94.88 100 PRO A CA 1
ATOM 710 C C . PRO A 1 100 ? -3.384 8.608 -9.725 1.00 94.88 100 PRO A C 1
ATOM 712 O O . PRO A 1 100 ? -3.209 8.942 -8.554 1.00 94.88 100 PRO A O 1
ATOM 715 N N . LEU A 1 101 ? -2.447 8.767 -10.663 1.00 92.44 101 LEU A N 1
ATOM 716 C CA . LEU A 1 101 ? -1.227 9.572 -10.466 1.00 92.44 101 LEU A CA 1
ATOM 717 C C . LEU A 1 101 ? -1.404 11.002 -10.990 1.00 92.44 101 LEU A C 1
ATOM 719 O O . LEU A 1 101 ? -0.755 11.928 -10.523 1.00 92.44 101 LEU A O 1
ATOM 723 N N . ASP A 1 102 ? -2.288 11.152 -11.966 1.00 93.19 102 ASP A N 1
ATOM 724 C CA . ASP A 1 102 ? -2.657 12.369 -12.664 1.00 93.19 102 ASP A CA 1
ATOM 725 C C . ASP A 1 102 ? -4.051 12.827 -12.205 1.00 93.19 102 ASP A C 1
ATOM 727 O O . ASP A 1 102 ? -4.365 12.788 -11.014 1.00 93.19 102 ASP A O 1
ATOM 731 N N . ALA A 1 103 ? -4.901 13.284 -13.125 1.00 96.88 103 ALA A N 1
ATOM 732 C CA . ALA A 1 103 ? -6.247 13.728 -12.798 1.00 96.88 103 ALA A CA 1
ATOM 733 C C . ALA A 1 103 ? -7.090 12.604 -12.171 1.00 96.88 103 ALA A C 1
ATOM 735 O O . ALA A 1 103 ? -7.172 11.490 -12.690 1.00 96.88 103 ALA A O 1
ATOM 736 N N . GLY A 1 104 ? -7.771 12.942 -11.074 1.00 97.75 104 GLY A N 1
ATOM 737 C CA . GLY A 1 104 ? -8.799 12.104 -10.468 1.00 97.75 104 GLY A CA 1
ATOM 738 C C . GLY A 1 104 ? -9.953 11.821 -11.425 1.00 97.75 104 GLY A C 1
ATOM 739 O O . GLY A 1 104 ? -10.127 12.507 -12.438 1.00 97.75 104 GLY A O 1
ATOM 740 N N . PHE A 1 105 ? -10.795 10.849 -11.082 1.00 98.25 105 PHE A N 1
ATOM 741 C CA . PHE A 1 105 ? -11.999 10.577 -11.863 1.00 98.25 105 PHE A CA 1
ATOM 742 C C . PHE A 1 105 ? -13.234 11.303 -11.321 1.00 98.25 105 PHE A C 1
ATOM 744 O O . PHE A 1 105 ? -13.349 11.587 -10.129 1.00 98.25 105 PHE A O 1
ATOM 751 N N . VAL A 1 106 ? -14.166 11.608 -12.221 1.00 98.25 106 VAL A N 1
ATOM 752 C CA . VAL A 1 106 ? -15.505 12.129 -11.929 1.00 98.25 106 VAL A CA 1
ATOM 753 C C . VAL A 1 106 ? -16.503 11.393 -12.815 1.00 98.25 106 VAL A C 1
ATOM 755 O O . VAL A 1 106 ? -16.242 11.151 -13.995 1.00 98.25 106 VAL A O 1
ATOM 758 N N . VAL A 1 107 ? -17.654 11.037 -12.246 1.00 98.38 107 VAL A N 1
ATOM 759 C CA . VAL A 1 107 ? -18.779 10.483 -13.003 1.00 98.38 107 VAL A CA 1
ATOM 760 C C . VAL A 1 107 ? -19.586 11.631 -13.598 1.00 98.38 107 VAL A C 1
ATOM 762 O O . VAL A 1 107 ? -20.037 12.523 -12.880 1.00 98.38 107 VAL A O 1
ATOM 765 N N . GLU A 1 108 ? -19.789 11.598 -14.908 1.00 98.12 108 GLU A N 1
ATOM 766 C CA . GLU A 1 108 ? -20.590 12.569 -15.646 1.00 98.12 108 GLU A CA 1
ATOM 767 C C . GLU A 1 108 ? -21.751 11.862 -16.374 1.00 98.12 108 GLU A C 1
ATOM 769 O O . GLU A 1 108 ? -21.646 10.680 -16.715 1.00 98.12 108 GLU A O 1
ATOM 774 N N . PRO A 1 109 ? -22.868 12.555 -16.669 1.00 98.19 109 PRO A N 1
ATOM 775 C CA . PRO A 1 109 ? -23.878 12.031 -17.583 1.00 98.19 109 PRO A CA 1
ATOM 776 C C . PRO A 1 109 ? -23.269 11.752 -18.960 1.00 98.19 109 PRO A C 1
ATOM 778 O O . PRO A 1 109 ? -22.481 12.557 -19.458 1.00 98.19 109 PRO A O 1
ATOM 781 N N . LYS A 1 110 ? -23.666 10.647 -19.596 1.00 97.94 110 LYS A N 1
ATOM 782 C CA . LYS A 1 110 ? -23.131 10.218 -20.894 1.00 97.94 110 LYS A CA 1
ATOM 783 C C . LYS A 1 110 ? -23.261 11.314 -21.959 1.00 97.94 110 LYS A C 1
ATOM 785 O O . LYS A 1 110 ? -24.362 11.759 -22.285 1.00 97.94 110 LYS A O 1
ATOM 790 N N . LYS A 1 111 ? -22.120 11.692 -22.536 1.00 97.38 111 LYS A N 1
ATOM 791 C CA . LYS A 1 111 ? -21.954 12.627 -23.660 1.00 97.38 111 LYS A CA 1
ATOM 792 C C . LYS A 1 111 ? -20.861 12.102 -24.597 1.00 97.38 111 LYS A C 1
ATOM 794 O O . LYS A 1 111 ? -20.259 11.066 -24.334 1.00 97.38 111 LYS A O 1
ATOM 799 N N . THR A 1 112 ? -20.598 12.822 -25.687 1.00 97.38 112 THR A N 1
ATOM 800 C CA . THR A 1 112 ? -19.489 12.506 -26.605 1.00 97.38 112 THR A CA 1
ATOM 801 C C . THR A 1 112 ? -18.120 12.765 -25.972 1.00 97.38 112 THR A C 1
ATOM 803 O O . THR A 1 112 ? -17.191 11.997 -26.192 1.00 97.38 112 THR A O 1
ATOM 806 N N . LEU A 1 113 ? -17.997 13.846 -25.198 1.00 98.31 113 LEU A N 1
ATOM 807 C CA . LEU A 1 113 ? -16.762 14.289 -24.551 1.00 98.31 113 LEU A CA 1
ATOM 808 C C . LEU A 1 113 ? -17.046 14.660 -23.096 1.00 98.31 113 LEU A C 1
ATOM 810 O O . LEU A 1 113 ? -18.151 15.106 -22.771 1.00 98.31 113 LEU A O 1
ATOM 814 N N . CYS A 1 114 ? -16.028 14.514 -22.255 1.00 98.19 114 CYS A N 1
ATOM 815 C CA . CYS A 1 114 ? -16.007 14.998 -20.881 1.00 98.19 114 CYS A CA 1
ATOM 816 C C . CYS A 1 114 ? -16.108 16.525 -20.812 1.00 98.19 114 CYS A C 1
ATOM 818 O O . CYS A 1 114 ? -15.858 17.231 -21.791 1.00 98.19 114 CYS A O 1
ATOM 820 N N . SER A 1 115 ? -16.417 17.050 -19.626 1.00 97.31 115 SER A N 1
ATOM 821 C CA . SER A 1 115 ? -16.491 18.494 -19.367 1.00 97.31 115 SER A CA 1
ATOM 822 C C . SER A 1 115 ? -15.222 19.286 -19.733 1.00 97.31 115 SER A C 1
ATOM 824 O O . SER A 1 115 ? -15.323 20.458 -20.087 1.00 97.31 115 SER A O 1
ATOM 826 N N . ASN A 1 116 ? -14.043 18.654 -19.725 1.00 96.38 116 ASN A N 1
ATOM 827 C CA . ASN A 1 116 ? -12.773 19.250 -20.164 1.00 96.38 116 ASN A CA 1
ATOM 828 C C . ASN A 1 116 ? -12.488 19.110 -21.676 1.00 96.38 116 ASN A C 1
ATOM 830 O O . ASN A 1 116 ? -11.391 19.439 -22.119 1.00 96.38 116 ASN A O 1
ATOM 834 N N . GLY A 1 117 ? -13.428 18.575 -22.461 1.00 97.62 117 GLY A N 1
ATOM 835 C CA . GLY A 1 117 ? -13.253 18.283 -23.887 1.00 97.62 117 GLY A CA 1
ATOM 836 C C . GLY A 1 117 ? -12.472 16.998 -24.192 1.00 97.62 117 GLY A C 1
ATOM 837 O O . GLY A 1 117 ? -12.320 16.651 -25.361 1.00 97.62 117 GLY A O 1
ATOM 838 N N . GLY A 1 118 ? -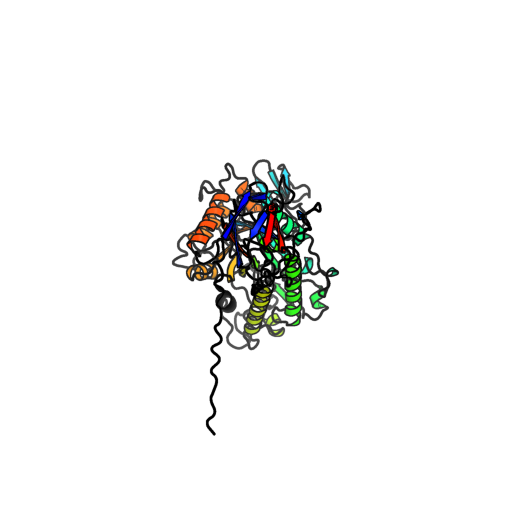11.992 16.275 -23.175 1.00 97.12 118 GLY A N 1
ATOM 839 C CA . GLY A 1 118 ? -11.315 14.989 -23.335 1.00 97.12 118 GLY A CA 1
ATOM 840 C C . GLY A 1 118 ? -12.281 13.836 -23.626 1.00 97.12 118 GLY A C 1
ATOM 841 O O . GLY A 1 118 ? -13.482 13.923 -23.366 1.00 97.12 118 GLY A O 1
ATOM 842 N N . ALA A 1 119 ? -11.752 12.728 -24.147 1.00 97.25 119 ALA A N 1
ATOM 843 C CA . ALA A 1 119 ? -12.521 11.495 -24.289 1.00 97.25 119 ALA A CA 1
ATOM 844 C C . ALA A 1 119 ? -12.819 10.875 -22.907 1.00 97.25 119 ALA A C 1
ATOM 846 O O . ALA A 1 119 ? -11.947 10.911 -22.029 1.00 97.25 119 ALA A O 1
ATOM 847 N N . PRO A 1 120 ? -14.012 10.286 -22.697 1.00 97.44 120 PRO A N 1
ATOM 848 C CA . PRO A 1 120 ? -14.285 9.532 -21.481 1.00 97.44 120 PRO A CA 1
ATOM 849 C C . PRO A 1 120 ? -13.353 8.323 -21.377 1.00 97.44 120 PRO A C 1
ATOM 851 O O . PRO A 1 120 ? -13.033 7.676 -22.373 1.00 97.44 120 PRO A O 1
ATOM 854 N N . ARG A 1 121 ? -12.938 8.002 -20.150 1.00 95.44 121 ARG A N 1
ATOM 855 C CA . ARG A 1 121 ? -12.157 6.794 -19.839 1.00 95.44 121 ARG A CA 1
ATOM 856 C C . ARG A 1 121 ? -13.003 5.536 -19.958 1.00 95.44 121 ARG A C 1
ATOM 858 O O . ARG A 1 121 ? -12.499 4.482 -20.329 1.00 95.44 121 ARG A O 1
ATOM 865 N N . SER A 1 122 ? -14.290 5.667 -19.646 1.00 95.75 122 SER A N 1
ATOM 866 C CA . SER A 1 122 ? -15.270 4.599 -19.767 1.00 95.75 122 SER A CA 1
ATOM 867 C C . SER A 1 122 ? -16.691 5.146 -19.885 1.00 95.75 122 SER A C 1
ATOM 869 O O . SER A 1 122 ? -16.961 6.283 -19.494 1.00 95.75 122 SER A O 1
ATOM 871 N N . VAL A 1 123 ? -17.609 4.334 -20.410 1.00 96.62 123 VAL A N 1
ATOM 872 C CA . VAL A 1 123 ? -19.039 4.634 -20.526 1.00 96.62 123 VAL A CA 1
ATOM 873 C C . VAL A 1 123 ? -19.838 3.392 -20.139 1.00 96.62 123 VAL A C 1
ATOM 875 O O . VAL A 1 123 ? -19.717 2.356 -20.788 1.00 96.62 123 VAL A O 1
ATOM 878 N N . VAL A 1 124 ? -20.704 3.505 -19.129 1.00 96.25 124 VAL A N 1
ATOM 879 C CA . VAL A 1 124 ? -21.596 2.421 -18.686 1.00 96.25 124 VAL A CA 1
ATOM 880 C C . VAL A 1 124 ? -23.015 2.966 -18.557 1.00 96.25 124 VAL A C 1
ATOM 882 O O . VAL A 1 124 ? -23.287 3.891 -17.795 1.00 96.25 124 VAL A O 1
ATOM 885 N N . GLY A 1 125 ? -23.945 2.407 -19.336 1.00 95.56 125 GLY A N 1
ATOM 886 C CA . GLY A 1 125 ? -25.334 2.868 -19.364 1.00 95.56 125 GLY A CA 1
ATOM 887 C C . GLY A 1 125 ? -25.456 4.349 -19.751 1.00 95.56 125 GLY A C 1
ATOM 888 O O . GLY A 1 125 ? -25.069 4.746 -20.856 1.00 95.56 125 GLY A O 1
ATOM 889 N N . SER A 1 126 ? -26.027 5.153 -18.850 1.00 97.06 126 SER A N 1
ATOM 890 C CA . SER A 1 126 ? -26.228 6.603 -18.997 1.00 97.06 126 SER A CA 1
ATOM 891 C C . SER A 1 126 ? -25.138 7.453 -18.337 1.00 97.06 126 SER A C 1
ATOM 893 O O . SER A 1 126 ? -25.270 8.676 -18.292 1.00 97.06 126 SER A O 1
ATOM 895 N N . GLU A 1 127 ? -24.079 6.834 -17.822 1.00 98.06 127 GLU A N 1
ATOM 896 C CA . GLU A 1 127 ? -22.967 7.501 -17.146 1.00 98.06 127 GLU A CA 1
ATOM 897 C C . GLU A 1 127 ? -21.662 7.292 -17.926 1.00 98.06 127 GLU A C 1
ATOM 899 O O . GLU A 1 127 ? -21.483 6.305 -18.646 1.00 98.06 127 GLU A O 1
ATOM 904 N N . MET A 1 128 ? -20.735 8.232 -17.782 1.00 97.94 128 MET A N 1
ATOM 905 C CA . MET A 1 128 ? -19.367 8.127 -18.272 1.00 97.94 128 MET A CA 1
ATOM 906 C C . MET A 1 128 ? -18.381 8.539 -17.182 1.00 97.94 128 MET A C 1
ATOM 908 O O . MET A 1 128 ? -18.696 9.367 -16.328 1.00 97.94 128 MET A O 1
ATOM 912 N N . LEU A 1 129 ? -17.186 7.964 -17.226 1.00 98.06 129 LEU A N 1
ATOM 913 C CA . LEU A 1 129 ? -16.102 8.271 -16.308 1.00 98.06 129 LEU A CA 1
ATOM 914 C C . LEU A 1 129 ? -15.095 9.201 -16.984 1.00 98.06 129 LEU A C 1
ATOM 916 O O . LEU A 1 129 ? -14.573 8.890 -18.056 1.00 98.06 129 LEU A O 1
ATOM 920 N N . CYS A 1 130 ? -14.802 10.326 -16.343 1.00 98.31 130 CYS A N 1
ATOM 921 C CA . CYS A 1 130 ? -13.965 11.390 -16.882 1.00 98.31 130 CYS A CA 1
ATOM 922 C C . CYS A 1 130 ? -12.768 11.673 -15.978 1.00 98.31 130 CYS A C 1
ATOM 924 O O . CYS A 1 130 ? -12.916 11.763 -14.765 1.00 98.31 130 CYS A O 1
ATOM 926 N N . ALA A 1 131 ? -11.583 11.852 -16.566 1.00 97.31 131 ALA A N 1
ATOM 927 C CA . ALA A 1 131 ? -10.360 12.234 -15.851 1.00 97.31 131 ALA A CA 1
ATOM 928 C C . ALA A 1 131 ? -10.307 13.759 -15.632 1.00 97.31 131 ALA A C 1
ATOM 930 O O . ALA A 1 131 ? -9.464 14.459 -16.193 1.00 97.31 131 ALA A O 1
ATOM 931 N N . THR A 1 132 ? -11.290 14.283 -14.899 1.00 97.44 132 THR A N 1
ATOM 932 C CA . THR A 1 132 ? -11.503 15.720 -14.631 1.00 97.44 132 THR A CA 1
ATOM 933 C C . THR A 1 132 ? -11.458 16.062 -13.141 1.00 97.44 132 THR A C 1
ATOM 935 O O . THR A 1 132 ? -11.652 17.214 -12.759 1.00 97.44 132 THR A O 1
ATOM 938 N N . GLY A 1 133 ? -11.209 15.068 -12.289 1.00 97.31 133 GLY A N 1
ATOM 939 C CA . GLY A 1 133 ? -11.119 15.215 -10.844 1.00 97.31 133 GLY A CA 1
ATOM 940 C C . GLY A 1 133 ? -9.788 15.800 -10.379 1.00 97.31 133 GLY A C 1
ATOM 941 O O . GLY A 1 133 ? -8.839 15.979 -11.143 1.00 97.31 133 GLY A O 1
ATOM 942 N N . LEU A 1 134 ? -9.715 16.080 -9.077 1.00 97.44 134 LEU A N 1
ATOM 943 C CA . LEU A 1 134 ? -8.500 16.587 -8.437 1.00 97.44 134 LEU A CA 1
ATOM 944 C C . LEU A 1 134 ? -7.329 15.616 -8.630 1.00 97.44 134 LEU A C 1
ATOM 946 O O . LEU A 1 134 ? -7.514 14.404 -8.547 1.00 97.44 134 LEU A O 1
ATOM 950 N N . SER A 1 135 ? -6.123 16.147 -8.833 1.00 95.81 135 SER A N 1
ATOM 951 C CA . SER A 1 135 ? -4.934 15.313 -9.035 1.00 95.81 135 SER A CA 1
ATOM 952 C C . SER A 1 135 ? -4.706 14.332 -7.873 1.00 95.81 135 SER A C 1
ATOM 954 O O . SER A 1 135 ? -4.859 14.682 -6.689 1.00 95.81 135 SER A O 1
ATOM 956 N N . GLY A 1 136 ? -4.397 13.085 -8.223 1.00 95.56 136 GLY A N 1
ATOM 957 C CA . GLY A 1 136 ? -4.191 11.961 -7.313 1.00 95.56 136 GLY A CA 1
ATOM 958 C C . GLY A 1 136 ? -5.422 11.553 -6.497 1.00 95.56 136 GLY A C 1
ATOM 959 O O . GLY A 1 136 ? -5.279 10.849 -5.497 1.00 95.56 136 GLY A O 1
ATOM 960 N N . ALA A 1 137 ? -6.615 12.074 -6.810 1.00 97.81 137 ALA A N 1
ATOM 961 C CA . ALA A 1 137 ? -7.809 11.847 -5.999 1.00 97.81 137 ALA A CA 1
ATOM 962 C C . ALA A 1 137 ? -8.568 10.608 -6.454 1.00 97.81 137 ALA A C 1
ATOM 964 O O . ALA A 1 137 ? -8.990 10.519 -7.605 1.00 97.81 137 ALA A O 1
ATOM 965 N N . THR A 1 138 ? -8.819 9.713 -5.505 1.00 98.62 138 THR A N 1
ATOM 966 C CA . THR A 1 138 ? -9.774 8.618 -5.676 1.00 98.62 138 THR A CA 1
ATOM 967 C C . THR A 1 138 ? -11.190 9.158 -5.445 1.00 98.62 138 THR A C 1
ATOM 969 O O . THR A 1 138 ? -11.407 10.010 -4.564 1.00 98.62 138 THR A O 1
ATOM 972 N N . MET A 1 139 ? -12.173 8.678 -6.206 1.00 98.50 139 MET A N 1
ATOM 973 C CA . MET A 1 139 ? -13.571 9.092 -6.071 1.00 98.50 139 MET A CA 1
ATOM 974 C C . MET A 1 139 ? -14.136 8.737 -4.694 1.00 98.50 139 MET A C 1
ATOM 976 O O . MET A 1 139 ? -13.842 7.685 -4.125 1.00 98.50 139 MET A O 1
ATOM 980 N N . ASP A 1 140 ? -15.028 9.581 -4.171 1.00 98.38 140 ASP A N 1
ATOM 981 C CA . ASP A 1 140 ? -15.730 9.287 -2.914 1.00 98.38 140 ASP A CA 1
ATOM 982 C C . ASP A 1 140 ? -16.578 8.013 -3.020 1.00 98.38 140 ASP A C 1
ATOM 984 O O . ASP A 1 140 ? -16.611 7.225 -2.078 1.00 98.38 140 ASP A O 1
ATOM 988 N N . ALA A 1 141 ? -17.194 7.774 -4.184 1.00 98.19 141 ALA A N 1
ATOM 989 C CA . ALA A 1 141 ? -17.957 6.557 -4.450 1.00 98.19 141 ALA A CA 1
ATOM 990 C C . ALA A 1 141 ? -17.089 5.290 -4.345 1.00 98.19 141 ALA A C 1
ATOM 992 O O . ALA A 1 141 ? -17.538 4.295 -3.787 1.00 98.19 141 ALA A O 1
ATOM 993 N N . THR A 1 142 ? -15.834 5.340 -4.803 1.00 98.50 142 THR A N 1
ATOM 994 C CA . THR A 1 142 ? -14.880 4.224 -4.687 1.00 98.50 142 THR A CA 1
ATOM 995 C C . THR A 1 142 ? -14.555 3.924 -3.225 1.00 98.50 142 THR A C 1
ATOM 997 O O . THR A 1 142 ? -14.584 2.769 -2.806 1.00 98.50 142 THR A O 1
ATOM 1000 N N . TRP A 1 143 ? -14.305 4.956 -2.412 1.00 98.44 143 TRP A N 1
ATOM 1001 C CA . TRP A 1 143 ? -14.053 4.782 -0.978 1.00 98.44 143 TRP A CA 1
ATOM 1002 C C . TRP A 1 143 ? -15.273 4.258 -0.206 1.00 98.44 143 TRP A C 1
ATOM 1004 O O . TRP A 1 143 ? -15.110 3.517 0.765 1.00 98.44 143 TRP A O 1
ATOM 1014 N N . GLN A 1 144 ? -16.482 4.639 -0.624 1.00 98.00 144 GLN A N 1
ATOM 1015 C CA . GLN A 1 144 ? -17.744 4.234 0.003 1.00 98.00 144 GLN A CA 1
ATOM 1016 C C . GLN A 1 144 ? -18.207 2.832 -0.411 1.00 98.00 144 GLN A C 1
ATOM 1018 O O . GLN A 1 144 ? -19.032 2.239 0.285 1.00 98.00 144 GLN A O 1
ATOM 1023 N N . ASP A 1 145 ? -17.697 2.289 -1.518 1.00 98.31 145 ASP A N 1
ATOM 1024 C CA . ASP A 1 145 ? -18.174 1.017 -2.047 1.00 98.31 145 ASP A CA 1
ATOM 1025 C C . ASP A 1 145 ? -17.842 -0.147 -1.087 1.00 98.31 145 ASP A C 1
ATOM 1027 O O . ASP A 1 145 ? -16.672 -0.383 -0.757 1.00 98.31 145 ASP A O 1
ATOM 1031 N N . PRO A 1 146 ? -18.840 -0.910 -0.603 1.00 97.12 146 PRO A N 1
ATOM 1032 C CA . PRO A 1 146 ? -18.623 -1.973 0.377 1.00 97.12 146 PRO A CA 1
ATOM 1033 C C . PRO A 1 146 ? -17.875 -3.187 -0.190 1.00 97.12 146 PRO A C 1
ATOM 1035 O O . PRO A 1 146 ? -17.337 -3.969 0.591 1.00 97.12 146 PRO A O 1
ATOM 1038 N N . SER A 1 147 ? -17.818 -3.355 -1.514 1.00 97.12 147 SER A N 1
ATOM 1039 C CA . SER A 1 147 ? -17.096 -4.455 -2.162 1.00 97.12 147 SER A CA 1
ATOM 1040 C C . SER A 1 147 ? -15.578 -4.271 -2.164 1.00 97.12 147 SER A C 1
ATOM 1042 O O . SER A 1 147 ? -14.844 -5.240 -2.355 1.00 97.12 147 SER A O 1
ATOM 1044 N N . LEU A 1 148 ? -15.105 -3.047 -1.922 1.00 97.94 148 LEU A N 1
ATOM 1045 C CA . LEU A 1 148 ? -13.688 -2.721 -1.910 1.00 97.94 148 LEU A CA 1
ATOM 1046 C C . LEU A 1 148 ? -13.079 -2.923 -0.517 1.00 97.94 148 LEU A C 1
ATOM 1048 O O . LEU A 1 148 ? -13.633 -2.470 0.485 1.00 97.94 148 LEU A O 1
ATOM 1052 N N . THR A 1 149 ? -11.904 -3.545 -0.433 1.00 98.50 149 THR A N 1
ATOM 1053 C CA . THR A 1 149 ? -11.149 -3.624 0.827 1.00 98.50 149 THR A CA 1
ATOM 1054 C C . THR A 1 149 ? -10.484 -2.284 1.148 1.00 98.50 149 THR A C 1
ATOM 1056 O O . THR A 1 149 ? -10.473 -1.839 2.299 1.00 98.50 149 THR A O 1
ATOM 1059 N N . GLY A 1 150 ? -9.905 -1.647 0.133 1.00 98.62 150 GLY A N 1
ATOM 1060 C CA . GLY A 1 150 ? -9.071 -0.473 0.318 1.00 98.62 150 GLY A CA 1
ATOM 1061 C C . GLY A 1 150 ? -8.618 0.179 -0.977 1.00 98.62 150 GLY A C 1
ATOM 1062 O O . GLY A 1 150 ? -9.081 -0.162 -2.059 1.00 98.62 150 GLY A O 1
ATOM 1063 N N . VAL A 1 151 ? -7.674 1.105 -0.868 1.00 98.81 151 VAL A N 1
ATOM 1064 C CA . VAL A 1 151 ? -7.077 1.789 -2.025 1.00 98.81 151 VAL A CA 1
ATOM 1065 C C . VAL A 1 151 ? -5.562 1.663 -1.967 1.00 98.81 151 VAL A C 1
ATOM 1067 O O . VAL A 1 151 ? -4.962 1.769 -0.897 1.00 98.81 151 VAL A O 1
ATOM 1070 N N . PHE A 1 152 ? -4.943 1.435 -3.119 1.00 98.62 152 PHE A N 1
ATOM 1071 C CA . PHE A 1 152 ? -3.517 1.632 -3.302 1.00 98.62 152 PHE A CA 1
ATOM 1072 C C . PHE A 1 152 ? -3.260 3.107 -3.605 1.00 98.62 152 PHE A C 1
ATOM 1074 O O . PHE A 1 152 ? -3.457 3.566 -4.730 1.00 98.62 152 PHE A O 1
ATOM 1081 N N . ILE A 1 153 ? -2.832 3.841 -2.576 1.00 98.62 153 ILE A N 1
ATOM 1082 C CA . ILE A 1 153 ? -2.450 5.247 -2.667 1.00 98.62 153 ILE A CA 1
ATOM 1083 C C . ILE A 1 153 ? -1.060 5.327 -3.295 1.00 98.62 153 ILE A C 1
ATOM 1085 O O . ILE A 1 153 ? -0.060 4.846 -2.747 1.00 98.62 153 ILE A O 1
ATOM 1089 N N . ARG A 1 154 ? -1.013 5.955 -4.463 1.00 97.25 154 ARG A N 1
ATOM 1090 C CA . ARG A 1 154 ? 0.183 6.144 -5.275 1.00 97.25 154 ARG A CA 1
ATOM 1091 C C . ARG A 1 154 ? 0.639 7.590 -5.182 1.00 97.25 154 ARG A C 1
ATOM 1093 O O . ARG A 1 154 ? -0.101 8.490 -5.555 1.00 97.25 154 ARG A O 1
ATOM 1100 N N . LEU A 1 155 ? 1.862 7.799 -4.705 1.00 97.88 155 LEU A N 1
ATOM 1101 C CA . LEU A 1 155 ? 2.486 9.121 -4.635 1.00 97.88 155 LEU A CA 1
ATOM 1102 C C . LEU A 1 155 ? 3.738 9.175 -5.510 1.00 97.88 155 LEU A C 1
ATOM 1104 O O . LEU A 1 155 ? 4.361 8.139 -5.766 1.00 97.88 155 LEU A O 1
ATOM 1108 N N . LEU A 1 156 ? 4.115 10.383 -5.921 1.00 98.12 156 LEU A N 1
ATOM 1109 C CA . LEU A 1 156 ? 5.400 10.699 -6.540 1.00 98.12 156 LEU A CA 1
ATOM 1110 C C . LEU A 1 156 ? 6.315 11.346 -5.498 1.00 98.12 156 LEU A C 1
ATOM 1112 O O . LEU A 1 156 ? 5.859 12.138 -4.674 1.00 98.12 156 LEU A O 1
ATOM 1116 N N . TRP A 1 157 ? 7.607 11.022 -5.511 1.00 98.38 157 TRP A N 1
ATOM 1117 C CA . TRP A 1 157 ? 8.557 11.659 -4.597 1.00 98.38 157 TRP A CA 1
ATOM 1118 C C . TRP A 1 157 ? 8.655 13.171 -4.865 1.00 98.38 157 TRP A C 1
ATOM 1120 O O . TRP A 1 157 ? 8.618 13.955 -3.918 1.00 98.38 157 TRP A O 1
ATOM 1130 N N . SER A 1 158 ? 8.676 13.581 -6.132 1.00 97.94 158 SER A N 1
ATOM 1131 C CA . SER A 1 158 ? 8.655 14.977 -6.594 1.00 97.94 158 SER A CA 1
ATOM 1132 C C . SER A 1 158 ? 7.496 15.801 -6.021 1.00 97.94 158 SER A C 1
ATOM 1134 O O . SER A 1 158 ? 7.700 16.965 -5.678 1.00 97.94 158 SER A O 1
ATOM 1136 N N . ASP A 1 159 ? 6.321 15.195 -5.846 1.00 97.81 159 ASP A N 1
ATOM 1137 C CA . ASP A 1 159 ? 5.145 15.871 -5.289 1.00 97.81 159 ASP A CA 1
ATOM 1138 C C . ASP A 1 159 ? 5.160 15.926 -3.759 1.00 97.81 159 ASP A C 1
ATOM 1140 O O . ASP A 1 159 ? 4.633 16.867 -3.164 1.00 97.81 159 ASP A O 1
ATOM 1144 N N . VAL A 1 160 ? 5.750 14.917 -3.110 1.00 98.38 160 VAL A N 1
ATOM 1145 C CA . VAL A 1 160 ? 5.761 14.804 -1.646 1.00 98.38 160 VAL A CA 1
ATOM 1146 C C . VAL A 1 160 ? 6.896 15.607 -1.024 1.00 98.38 160 VAL A C 1
ATOM 1148 O O . VAL A 1 160 ? 6.662 16.251 -0.008 1.00 98.38 160 VAL A O 1
ATOM 1151 N N . GLN A 1 161 ? 8.104 15.581 -1.595 1.00 98.50 161 GLN A N 1
ATOM 1152 C CA . GLN A 1 161 ? 9.260 16.345 -1.113 1.00 98.50 161 GLN A CA 1
ATOM 1153 C C . GLN A 1 161 ? 9.657 17.401 -2.147 1.00 98.50 161 GLN A C 1
ATOM 1155 O O . GLN A 1 161 ? 10.461 17.169 -3.054 1.00 98.50 161 GLN A O 1
ATOM 1160 N N . THR A 1 162 ? 9.090 18.589 -1.983 1.00 98.06 162 THR A N 1
ATOM 1161 C CA . THR A 1 162 ? 9.157 19.686 -2.953 1.00 98.06 162 THR A CA 1
ATOM 1162 C C . THR A 1 162 ? 10.478 20.458 -2.901 1.00 98.06 162 THR A C 1
ATOM 1164 O O . THR A 1 162 ? 10.807 21.168 -3.850 1.00 98.06 162 THR A O 1
ATOM 1167 N N . ALA A 1 163 ? 11.263 20.304 -1.827 1.00 97.94 163 ALA A N 1
ATOM 1168 C CA . ALA A 1 163 ? 12.560 20.958 -1.651 1.00 97.94 163 ALA A CA 1
ATOM 1169 C C . ALA A 1 163 ? 13.576 20.085 -0.874 1.00 97.94 163 ALA A C 1
ATOM 1171 O O . ALA A 1 163 ? 13.177 19.168 -0.149 1.00 97.94 163 ALA A O 1
ATOM 1172 N N . PRO A 1 164 ? 14.894 20.362 -0.972 1.00 97.25 164 PRO A N 1
ATOM 1173 C CA . PRO A 1 164 ? 15.917 19.617 -0.237 1.00 97.25 164 PRO A CA 1
ATOM 1174 C C . PRO A 1 164 ? 15.801 19.769 1.287 1.00 97.25 164 PRO A C 1
ATOM 1176 O O . PRO A 1 164 ? 15.621 20.872 1.797 1.00 97.25 164 PRO A O 1
ATOM 1179 N N . GLY A 1 165 ? 16.022 18.679 2.028 1.00 95.69 165 GLY A N 1
ATOM 1180 C CA . GLY A 1 165 ? 16.093 18.666 3.499 1.00 95.69 165 GLY A CA 1
ATOM 1181 C C . GLY A 1 165 ? 14.860 18.058 4.176 1.00 95.69 165 GLY A C 1
ATOM 1182 O O . GLY A 1 165 ? 13.951 17.576 3.507 1.00 95.69 165 GLY A O 1
ATOM 1183 N N . THR A 1 166 ? 14.834 18.076 5.512 1.00 96.94 166 THR A N 1
ATOM 1184 C CA . THR A 1 166 ? 13.856 17.344 6.347 1.00 96.94 166 THR A CA 1
ATOM 1185 C C . THR A 1 166 ? 12.864 18.237 7.109 1.00 96.94 166 THR A C 1
ATOM 1187 O O . THR A 1 166 ? 12.059 17.734 7.899 1.00 96.94 166 THR A O 1
ATOM 1190 N N . ALA A 1 167 ? 12.897 19.556 6.889 1.00 98.00 167 ALA A N 1
ATOM 1191 C CA . ALA A 1 167 ? 11.953 20.501 7.489 1.00 98.00 167 ALA A CA 1
ATOM 1192 C C . ALA A 1 167 ? 10.534 20.303 6.929 1.00 98.00 167 ALA A C 1
ATOM 1194 O O . ALA A 1 167 ? 10.391 19.973 5.757 1.00 98.00 167 ALA A O 1
ATOM 1195 N N . ASP A 1 168 ? 9.490 20.536 7.733 1.00 97.62 168 ASP A N 1
ATOM 1196 C CA . ASP A 1 168 ? 8.089 20.315 7.318 1.00 97.62 168 ASP A CA 1
ATOM 1197 C C . ASP A 1 168 ? 7.702 21.108 6.065 1.00 97.62 168 ASP A C 1
ATOM 1199 O O . ASP A 1 168 ? 7.016 20.584 5.197 1.00 97.62 168 ASP A O 1
ATOM 1203 N N . ALA A 1 169 ? 8.212 22.335 5.921 1.00 97.81 169 ALA A N 1
ATOM 1204 C CA . ALA A 1 169 ? 7.954 23.192 4.762 1.00 97.81 169 ALA A CA 1
ATOM 1205 C C . ALA A 1 169 ? 8.467 22.617 3.425 1.00 97.81 169 ALA A C 1
ATOM 1207 O O . ALA A 1 169 ? 8.061 23.087 2.365 1.00 97.81 169 ALA A O 1
ATOM 1208 N N . ASN A 1 170 ? 9.340 21.606 3.466 1.00 98.44 170 ASN A N 1
ATOM 1209 C CA . ASN A 1 170 ? 9.845 20.918 2.279 1.00 98.44 170 ASN A CA 1
ATOM 1210 C C . ASN A 1 170 ? 8.940 19.766 1.826 1.00 98.44 170 ASN A C 1
ATOM 1212 O O . ASN A 1 170 ? 9.276 19.088 0.854 1.00 98.44 170 ASN A O 1
ATOM 1216 N N . PHE A 1 171 ? 7.848 19.499 2.549 1.00 98.75 171 PHE A N 1
ATOM 1217 C CA . PHE A 1 171 ? 6.941 18.398 2.268 1.00 98.75 171 PHE A CA 1
ATOM 1218 C C . PHE A 1 171 ? 5.525 18.893 2.000 1.00 98.75 171 PHE A C 1
ATOM 1220 O O . PHE A 1 171 ? 5.019 19.791 2.671 1.00 98.75 171 PHE A O 1
ATOM 1227 N N . ASN A 1 172 ? 4.863 18.266 1.031 1.00 98.50 172 ASN A N 1
ATOM 1228 C CA . ASN A 1 172 ? 3.457 18.492 0.735 1.00 98.50 172 ASN A CA 1
ATOM 1229 C C . ASN A 1 172 ? 2.672 17.191 0.924 1.00 98.50 172 ASN A C 1
ATOM 1231 O O . ASN A 1 172 ? 2.699 16.294 0.082 1.00 98.50 172 ASN A O 1
ATOM 1235 N N . PHE A 1 173 ? 1.931 17.108 2.027 1.00 98.56 173 PHE A N 1
ATOM 1236 C CA . PHE A 1 173 ? 1.106 15.944 2.350 1.00 98.56 173 PHE A CA 1
ATOM 1237 C C . PHE A 1 173 ? -0.359 16.084 1.921 1.00 98.56 173 PHE A C 1
ATOM 1239 O O . PHE A 1 173 ? -1.154 15.208 2.228 1.00 98.56 173 PHE A O 1
ATOM 1246 N N . THR A 1 174 ? -0.732 17.116 1.154 1.00 98.31 174 THR A N 1
ATOM 1247 C CA . THR A 1 174 ? -2.141 17.401 0.806 1.00 98.31 174 THR A CA 1
ATOM 1248 C C . THR A 1 174 ? -2.868 16.202 0.185 1.00 98.31 174 THR A C 1
ATOM 1250 O O . THR A 1 174 ? -3.988 15.874 0.582 1.00 98.31 174 THR A O 1
ATOM 1253 N N . VAL A 1 175 ? -2.242 15.538 -0.794 1.00 98.19 175 VAL A N 1
ATOM 1254 C CA . VAL A 1 175 ? -2.818 14.350 -1.449 1.00 98.19 175 VAL A CA 1
ATOM 1255 C C . VAL A 1 175 ? -2.922 13.192 -0.461 1.00 98.19 175 VAL A C 1
ATOM 1257 O O . VAL A 1 175 ? -3.975 12.563 -0.375 1.00 98.19 175 VAL A O 1
ATOM 1260 N N . LEU A 1 176 ? -1.861 12.946 0.312 1.00 98.69 176 LEU A N 1
ATOM 1261 C CA . LEU A 1 176 ? -1.836 11.884 1.310 1.00 98.69 176 LEU A CA 1
ATOM 1262 C C . LEU A 1 176 ? -2.944 12.106 2.348 1.00 98.69 176 LEU A C 1
ATOM 1264 O O . LEU A 1 176 ? -3.814 11.255 2.477 1.00 98.69 176 LEU A O 1
ATOM 1268 N N . ASP A 1 177 ? -3.002 13.269 2.995 1.00 98.75 177 ASP A N 1
ATOM 1269 C CA . ASP A 1 177 ? -3.995 13.613 4.020 1.00 98.75 177 ASP A CA 1
ATOM 1270 C C . ASP A 1 177 ? -5.422 13.408 3.538 1.00 98.75 177 ASP A C 1
ATOM 1272 O O . ASP A 1 177 ? -6.248 12.822 4.241 1.00 98.75 177 ASP A O 1
ATOM 1276 N N . ARG A 1 178 ? -5.725 13.871 2.322 1.00 98.56 178 ARG A N 1
ATOM 1277 C CA . ARG A 1 178 ? -7.041 13.685 1.713 1.00 98.56 178 ARG A CA 1
ATOM 1278 C C . ARG A 1 178 ? -7.396 12.202 1.631 1.00 98.56 178 ARG A C 1
ATOM 1280 O O . ARG A 1 178 ? -8.465 11.817 2.101 1.00 98.56 178 ARG A O 1
ATOM 1287 N N . GLU A 1 179 ? -6.524 11.382 1.053 1.00 98.81 179 GLU A N 1
ATOM 1288 C CA . GLU A 1 179 ? -6.800 9.956 0.860 1.00 98.81 179 GLU A CA 1
ATOM 1289 C C . GLU A 1 179 ? -6.800 9.180 2.191 1.00 98.81 179 GLU A C 1
ATOM 1291 O O . GLU A 1 179 ? -7.666 8.332 2.397 1.00 98.81 179 GLU A O 1
ATOM 1296 N N . LEU A 1 180 ? -5.925 9.519 3.146 1.00 98.81 180 LEU A N 1
ATOM 1297 C CA . LEU A 1 180 ? -5.914 8.918 4.487 1.00 98.81 180 LEU A CA 1
ATOM 1298 C C . LEU A 1 180 ? -7.195 9.225 5.264 1.00 98.81 180 LEU A C 1
ATOM 1300 O O . LEU A 1 180 ? -7.793 8.334 5.870 1.00 98.81 180 LEU A O 1
ATOM 1304 N N . ASN A 1 181 ? -7.659 10.475 5.210 1.00 98.56 181 ASN A N 1
ATOM 1305 C CA . ASN A 1 181 ? -8.918 10.870 5.831 1.00 98.56 181 ASN A CA 1
ATOM 1306 C C . ASN A 1 181 ? -10.110 10.145 5.194 1.00 98.56 181 ASN A C 1
ATOM 1308 O O . ASN A 1 181 ? -11.018 9.725 5.913 1.00 98.56 181 ASN A O 1
ATOM 1312 N N . LYS A 1 182 ? -10.108 9.943 3.867 1.00 98.50 182 LYS A N 1
ATOM 1313 C CA . LYS A 1 182 ? -11.133 9.135 3.189 1.00 98.50 182 LYS A CA 1
ATOM 1314 C C . LYS A 1 182 ? -11.070 7.664 3.601 1.00 98.50 182 LYS A C 1
ATOM 1316 O O . LYS A 1 182 ? -12.127 7.084 3.853 1.00 98.50 182 LYS A O 1
ATOM 1321 N N . ALA A 1 183 ? -9.876 7.085 3.733 1.00 98.62 183 ALA A N 1
ATOM 1322 C CA . ALA A 1 183 ? -9.706 5.712 4.200 1.00 98.62 183 ALA A CA 1
ATOM 1323 C C . ALA A 1 183 ? -10.314 5.522 5.595 1.00 98.62 183 ALA A C 1
ATOM 1325 O O . ALA A 1 183 ? -11.194 4.678 5.777 1.00 98.62 183 ALA A O 1
ATOM 1326 N N . VAL A 1 184 ? -9.924 6.373 6.553 1.00 98.38 184 VAL A N 1
ATOM 1327 C CA . VAL A 1 184 ? -10.443 6.326 7.927 1.00 98.38 184 VAL A CA 1
ATOM 1328 C C . VAL A 1 184 ? -11.952 6.528 7.945 1.00 98.38 184 VAL A C 1
ATOM 1330 O O . VAL A 1 184 ? -12.656 5.680 8.487 1.00 98.38 184 VAL A O 1
ATOM 1333 N N . LYS A 1 185 ? -12.463 7.593 7.314 1.00 97.69 185 LYS A N 1
ATOM 1334 C CA . LYS A 1 185 ? -13.896 7.931 7.302 1.00 97.69 185 LYS A CA 1
ATOM 1335 C C . LYS A 1 185 ? -14.777 6.790 6.787 1.00 97.69 185 LYS A C 1
ATOM 1337 O O . LYS A 1 185 ? -15.898 6.634 7.255 1.00 97.69 185 LYS A O 1
ATOM 1342 N N . ASN A 1 186 ? -14.288 5.999 5.834 1.00 97.88 186 ASN A N 1
ATOM 1343 C CA . ASN A 1 186 ? -15.051 4.900 5.238 1.00 97.88 186 ASN A CA 1
ATOM 1344 C C . ASN A 1 186 ? -14.706 3.523 5.834 1.00 97.88 186 ASN A C 1
ATOM 1346 O O . ASN A 1 186 ? -15.165 2.502 5.324 1.00 97.88 186 ASN A O 1
ATOM 1350 N N . GLY A 1 187 ? -13.892 3.470 6.897 1.00 97.44 187 GLY A N 1
ATOM 1351 C CA . GLY A 1 187 ? -13.471 2.210 7.515 1.00 97.44 187 GLY A CA 1
ATOM 1352 C C . GLY A 1 187 ? -12.699 1.305 6.554 1.00 97.44 187 GLY A C 1
ATOM 1353 O O . GLY A 1 187 ? -12.776 0.083 6.660 1.00 97.44 187 GLY A O 1
ATOM 1354 N N . LYS A 1 188 ? -11.992 1.899 5.592 1.00 98.44 188 LYS A N 1
ATOM 1355 C CA . LYS A 1 188 ? -11.164 1.197 4.614 1.00 98.44 188 LYS A CA 1
ATOM 1356 C C . LYS A 1 188 ? -9.710 1.208 5.059 1.00 98.44 188 LYS A C 1
ATOM 1358 O O . LYS A 1 188 ? -9.280 2.045 5.852 1.00 98.44 188 LYS A O 1
ATOM 1363 N N . ILE A 1 189 ? -8.948 0.273 4.514 1.00 98.56 189 ILE A N 1
ATOM 1364 C CA . ILE A 1 189 ? -7.492 0.241 4.664 1.00 98.56 189 ILE A CA 1
ATOM 1365 C C . ILE A 1 189 ? -6.818 0.726 3.381 1.00 98.56 189 ILE A C 1
ATOM 1367 O O . ILE A 1 189 ? -7.471 0.880 2.350 1.00 98.56 189 ILE A O 1
ATOM 1371 N N . TYR A 1 190 ? -5.512 0.971 3.420 1.00 98.81 190 TYR A N 1
ATOM 1372 C CA . TYR A 1 190 ? -4.771 1.410 2.239 1.00 98.81 190 TYR A CA 1
ATOM 1373 C C . TYR A 1 190 ? -3.383 0.778 2.135 1.00 98.81 190 TYR A C 1
ATOM 1375 O O . TYR A 1 190 ? -2.733 0.478 3.142 1.00 98.81 190 TYR A O 1
ATOM 1383 N N . SER A 1 191 ? -2.931 0.570 0.899 1.00 98.69 191 SER A N 1
ATOM 1384 C CA . SER A 1 191 ? -1.520 0.344 0.578 1.00 98.69 191 SER A CA 1
ATOM 1385 C C . SER A 1 191 ? -0.891 1.661 0.122 1.00 98.69 191 SER A C 1
ATOM 1387 O O . SER A 1 191 ? -1.579 2.520 -0.427 1.00 98.69 191 SER A O 1
ATOM 1389 N N . LEU A 1 192 ? 0.401 1.853 0.384 1.00 98.69 192 LEU A N 1
ATOM 1390 C CA . LEU A 1 192 ? 1.118 3.083 0.056 1.00 98.69 192 LEU A CA 1
ATOM 1391 C C . LEU A 1 192 ? 2.426 2.774 -0.670 1.00 98.69 192 LEU A C 1
ATOM 1393 O O . LEU A 1 192 ? 3.188 1.903 -0.249 1.00 98.69 192 LEU A O 1
ATOM 1397 N N . ALA A 1 193 ? 2.708 3.532 -1.725 1.00 97.88 193 ALA A N 1
ATOM 1398 C CA . ALA A 1 193 ? 4.005 3.552 -2.387 1.00 97.88 193 ALA A CA 1
ATOM 1399 C C . ALA A 1 193 ? 4.349 4.975 -2.830 1.00 97.88 193 ALA A C 1
ATOM 1401 O O . ALA A 1 193 ? 3.475 5.729 -3.263 1.00 97.88 193 ALA A O 1
ATOM 1402 N N . ILE A 1 194 ? 5.636 5.315 -2.761 1.00 98.12 194 ILE A N 1
ATOM 1403 C CA . ILE A 1 194 ? 6.159 6.606 -3.211 1.00 98.12 194 ILE A CA 1
ATOM 1404 C C . ILE A 1 194 ? 7.157 6.334 -4.326 1.00 98.12 194 ILE A C 1
ATOM 1406 O O . ILE A 1 194 ? 8.238 5.788 -4.104 1.00 98.12 194 ILE A O 1
ATOM 1410 N N . LYS A 1 195 ? 6.760 6.644 -5.550 1.00 95.88 195 LYS A N 1
ATOM 1411 C CA . LYS A 1 195 ? 7.513 6.342 -6.762 1.00 95.88 195 LYS A CA 1
ATOM 1412 C C . LYS A 1 195 ? 8.607 7.388 -6.991 1.00 95.88 195 LYS A C 1
ATOM 1414 O O . LYS A 1 195 ? 8.348 8.587 -6.906 1.00 95.88 195 LYS A O 1
ATOM 1419 N N . ALA A 1 196 ? 9.812 6.912 -7.297 1.00 95.69 196 ALA A N 1
ATOM 1420 C CA . ALA A 1 196 ? 10.852 7.687 -7.972 1.00 95.69 196 ALA A CA 1
ATOM 1421 C C . ALA A 1 196 ? 10.812 7.379 -9.485 1.00 95.69 196 ALA A C 1
ATOM 1423 O O . ALA A 1 196 ? 9.760 7.048 -10.020 1.00 95.69 196 ALA A O 1
ATOM 1424 N N . GLY A 1 197 ? 11.928 7.442 -10.203 1.00 92.44 197 GLY A N 1
ATOM 1425 C CA . GLY A 1 197 ? 11.910 7.211 -11.651 1.00 92.44 197 GLY A CA 1
ATOM 1426 C C . GLY A 1 197 ? 11.537 8.480 -12.417 1.00 92.44 197 GLY A C 1
ATOM 1427 O O . GLY A 1 197 ? 11.746 9.576 -11.900 1.00 92.44 197 GLY A O 1
ATOM 1428 N N . ASP A 1 198 ? 11.020 8.322 -13.632 1.00 90.56 198 ASP A N 1
ATOM 1429 C CA . ASP A 1 198 ? 10.895 9.386 -14.642 1.00 90.56 198 ASP A CA 1
ATOM 1430 C C . ASP A 1 198 ? 10.227 10.682 -14.125 1.00 90.56 198 ASP A C 1
ATOM 1432 O O . ASP A 1 198 ? 10.896 11.678 -13.857 1.00 90.56 198 ASP A O 1
ATOM 1436 N N . ASP A 1 199 ? 8.916 10.645 -13.891 1.00 92.50 199 ASP A N 1
ATOM 1437 C CA . ASP A 1 199 ? 8.108 11.743 -13.333 1.00 92.50 199 ASP A CA 1
ATOM 1438 C C . ASP A 1 199 ? 8.170 11.826 -11.793 1.00 92.50 199 ASP A C 1
ATOM 1440 O O . ASP A 1 199 ? 7.780 12.826 -11.185 1.00 92.50 199 ASP A O 1
ATOM 1444 N N . GLY A 1 200 ? 8.662 10.767 -11.148 1.00 95.88 200 GLY A N 1
ATOM 1445 C CA . GLY A 1 200 ? 8.674 10.638 -9.699 1.00 95.88 200 GLY A CA 1
ATOM 1446 C C . GLY A 1 200 ? 9.862 11.310 -9.023 1.00 95.88 200 GLY A C 1
ATOM 1447 O O . GLY A 1 200 ? 9.759 11.642 -7.849 1.00 95.88 200 GLY A O 1
ATOM 1448 N N . THR A 1 201 ? 10.994 11.497 -9.704 1.00 96.94 201 THR A N 1
ATOM 1449 C CA . THR A 1 201 ? 12.243 11.958 -9.069 1.00 96.94 201 THR A CA 1
ATOM 1450 C C . THR A 1 201 ? 12.301 13.492 -8.974 1.00 96.94 201 THR A C 1
ATOM 1452 O O . THR A 1 201 ? 12.283 14.162 -10.007 1.00 96.94 201 THR A O 1
ATOM 1455 N N . PRO A 1 202 ? 12.426 14.091 -7.770 1.00 97.38 202 PRO A N 1
ATOM 1456 C CA . PRO A 1 202 ? 12.576 15.537 -7.640 1.00 97.38 202 PRO A CA 1
ATOM 1457 C C . PRO A 1 202 ? 13.858 16.050 -8.309 1.00 97.38 202 PRO A C 1
ATOM 1459 O O . PRO A 1 202 ? 14.963 15.596 -8.004 1.00 97.38 202 PRO A O 1
ATOM 1462 N N . SER A 1 203 ? 13.735 17.065 -9.165 1.00 96.56 203 SER A N 1
ATOM 1463 C CA . SER A 1 203 ? 14.874 17.630 -9.906 1.00 96.56 203 SER A CA 1
ATOM 1464 C C . SER A 1 203 ? 15.946 18.260 -9.007 1.00 96.56 203 SER A C 1
ATOM 1466 O O . SER A 1 203 ? 17.123 18.277 -9.371 1.00 96.56 203 SER A O 1
ATOM 1468 N N . TRP A 1 204 ? 15.571 18.731 -7.811 1.00 97.38 204 TRP A N 1
ATOM 1469 C CA . TRP A 1 204 ? 16.503 19.324 -6.850 1.00 97.38 204 TRP A CA 1
ATOM 1470 C C . TRP A 1 204 ? 17.563 18.333 -6.350 1.00 97.38 204 TRP A C 1
ATOM 1472 O O . TRP A 1 204 ? 18.610 18.770 -5.880 1.00 97.38 204 TRP A O 1
ATOM 1482 N N . LEU A 1 205 ? 17.354 17.015 -6.470 1.00 97.75 205 LEU A N 1
ATOM 1483 C CA . LEU A 1 205 ? 18.341 16.011 -6.051 1.00 97.75 205 LEU A CA 1
ATOM 1484 C C . LEU A 1 205 ? 19.686 16.197 -6.759 1.00 97.75 205 LEU A C 1
ATOM 1486 O O . LEU A 1 205 ? 20.741 16.120 -6.126 1.00 97.75 205 LEU A O 1
ATOM 1490 N N . PHE A 1 206 ? 19.640 16.500 -8.057 1.00 97.56 206 PHE A N 1
ATOM 1491 C CA . PHE A 1 206 ? 20.820 16.548 -8.920 1.00 97.56 206 PHE A CA 1
ATOM 1492 C C . PHE A 1 206 ? 21.683 17.792 -8.705 1.00 97.56 206 PHE A C 1
ATOM 1494 O O . PHE A 1 206 ? 22.867 17.794 -9.025 1.00 97.56 206 PHE A O 1
ATOM 1501 N N . THR A 1 207 ? 21.121 18.842 -8.109 1.00 97.00 207 THR A N 1
ATOM 1502 C CA . THR A 1 207 ? 21.883 20.011 -7.646 1.00 97.00 207 THR A CA 1
ATOM 1503 C C . THR A 1 207 ? 22.324 19.878 -6.185 1.00 97.00 207 THR A C 1
ATOM 1505 O O . THR A 1 207 ? 22.995 20.766 -5.666 1.00 97.00 207 THR A O 1
ATOM 1508 N N . ASN A 1 208 ? 21.975 18.769 -5.518 1.00 95.88 208 ASN A N 1
ATOM 1509 C CA . ASN A 1 208 ? 22.185 18.536 -4.086 1.00 95.88 208 ASN A CA 1
ATOM 1510 C C . ASN A 1 208 ? 22.909 17.210 -3.790 1.00 95.88 208 ASN A C 1
ATOM 1512 O O . ASN A 1 208 ? 22.632 16.544 -2.786 1.00 95.88 208 ASN A O 1
ATOM 1516 N N . GLY A 1 209 ? 23.871 16.861 -4.646 1.00 95.75 209 GLY A N 1
ATOM 1517 C CA . GLY A 1 209 ? 24.859 15.809 -4.395 1.00 95.75 209 GLY A CA 1
ATOM 1518 C C . GLY A 1 209 ? 24.536 14.436 -4.980 1.00 95.75 209 GLY A C 1
ATOM 1519 O O . GLY A 1 209 ? 25.385 13.559 -4.888 1.00 95.75 209 GLY A O 1
ATOM 1520 N N . VAL A 1 210 ? 23.364 14.241 -5.593 1.00 97.94 210 VAL A N 1
ATOM 1521 C CA . VAL A 1 210 ? 23.057 13.008 -6.337 1.00 97.94 210 VAL A CA 1
ATOM 1522 C C . VAL A 1 210 ? 23.573 13.135 -7.764 1.00 97.94 210 VAL A C 1
ATOM 1524 O O . VAL A 1 210 ? 23.269 14.116 -8.443 1.00 97.94 210 VAL A O 1
ATOM 1527 N N . THR A 1 211 ? 24.308 12.133 -8.248 1.00 97.56 211 THR A N 1
ATOM 1528 C CA . THR A 1 211 ? 24.800 12.145 -9.635 1.00 97.56 211 THR A CA 1
ATOM 1529 C C . THR A 1 211 ? 23.648 11.890 -10.619 1.00 97.56 211 THR A C 1
ATOM 1531 O O . THR A 1 211 ? 22.988 10.854 -10.509 1.00 97.56 211 THR A O 1
ATOM 1534 N N . PRO A 1 212 ? 23.384 12.790 -11.590 1.00 97.75 212 PRO A N 1
ATOM 1535 C CA . PRO A 1 212 ? 22.349 12.571 -12.595 1.00 97.75 212 PRO A CA 1
ATOM 1536 C C . PRO A 1 212 ? 22.791 11.539 -13.638 1.00 97.75 212 PRO A C 1
ATOM 1538 O O . PRO A 1 212 ? 23.855 11.670 -14.242 1.00 97.75 212 PRO A O 1
ATOM 1541 N N . LEU A 1 213 ? 21.936 10.554 -13.909 1.00 98.12 213 LEU A N 1
ATOM 1542 C CA . LEU A 1 213 ? 22.105 9.580 -14.987 1.00 98.12 213 LEU A CA 1
ATOM 1543 C C . LEU A 1 213 ? 21.105 9.876 -16.102 1.00 98.12 213 LEU A C 1
ATOM 1545 O O . LEU A 1 213 ? 19.899 9.762 -15.895 1.00 98.12 213 LEU A O 1
ATOM 1549 N N . ALA A 1 214 ? 21.607 10.247 -17.281 1.00 97.25 214 ALA A N 1
ATOM 1550 C CA . ALA A 1 214 ? 20.793 10.490 -18.471 1.00 97.25 214 ALA A CA 1
ATOM 1551 C C . ALA A 1 214 ? 20.478 9.161 -19.174 1.00 97.25 214 ALA A C 1
ATOM 1553 O O . ALA A 1 214 ? 21.279 8.657 -19.958 1.00 97.25 214 ALA A O 1
ATOM 1554 N N . LEU A 1 215 ? 19.320 8.589 -18.865 1.00 96.88 215 LEU A N 1
ATOM 1555 C CA . LEU A 1 215 ? 18.904 7.244 -19.264 1.00 96.88 215 LEU A CA 1
ATOM 1556 C C . LEU A 1 215 ? 17.824 7.303 -20.352 1.00 96.88 215 LEU A C 1
ATOM 1558 O O . LEU A 1 215 ? 17.224 8.353 -20.603 1.00 96.88 215 LEU A O 1
ATOM 1562 N N . GLN A 1 216 ? 17.571 6.169 -21.006 1.00 95.19 216 GLN A N 1
ATOM 1563 C CA . GLN A 1 216 ? 16.508 6.047 -22.004 1.00 95.19 216 GLN A CA 1
ATOM 1564 C C . GLN A 1 216 ? 15.921 4.629 -22.026 1.00 95.19 216 GLN A C 1
ATOM 1566 O O . GLN A 1 216 ? 16.669 3.669 -22.186 1.00 95.19 216 GLN A O 1
ATOM 1571 N N . ASP A 1 217 ? 14.606 4.476 -21.865 1.00 93.38 217 ASP A N 1
ATOM 1572 C CA . ASP A 1 217 ? 13.938 3.161 -21.881 1.00 93.38 217 ASP A CA 1
ATOM 1573 C C . ASP A 1 217 ? 12.470 3.309 -22.324 1.00 93.38 217 ASP A C 1
ATOM 1575 O O . ASP A 1 217 ? 11.877 4.380 -22.182 1.00 93.38 217 ASP A O 1
ATOM 1579 N N . SER A 1 218 ? 11.860 2.254 -22.870 1.00 88.06 218 SER A N 1
ATOM 1580 C CA . SER A 1 218 ? 10.444 2.245 -23.282 1.00 88.06 218 SER A CA 1
ATOM 1581 C C . SER A 1 218 ? 9.518 1.602 -22.250 1.00 88.06 218 SER A C 1
ATOM 1583 O O . SER A 1 218 ? 8.302 1.734 -22.350 1.00 88.06 218 SER A O 1
ATOM 1585 N N . GLY A 1 219 ? 10.054 0.898 -21.248 1.00 82.50 219 GLY A N 1
ATOM 1586 C CA . GLY A 1 219 ? 9.252 0.287 -20.187 1.00 82.50 219 GLY A CA 1
ATOM 1587 C C . GLY A 1 219 ? 8.455 -0.946 -20.607 1.00 82.50 219 GLY A C 1
ATOM 1588 O O . GLY A 1 219 ? 7.954 -1.670 -19.748 1.00 82.50 219 GLY A O 1
ATOM 1589 N N . SER A 1 220 ? 8.396 -1.254 -21.894 1.00 78.12 220 SER A N 1
ATOM 1590 C CA . SER A 1 220 ? 7.753 -2.427 -22.483 1.00 78.12 220 SER A CA 1
ATOM 1591 C C . SER A 1 220 ? 8.714 -3.093 -23.450 1.00 78.12 220 SER A C 1
ATOM 1593 O O . SER A 1 220 ? 9.581 -2.421 -23.991 1.00 78.12 220 SER A O 1
ATOM 1595 N N . ASP A 1 221 ? 8.534 -4.377 -23.749 1.00 70.31 221 ASP A N 1
ATOM 1596 C CA . ASP A 1 221 ? 9.319 -5.117 -24.757 1.00 70.31 221 ASP A CA 1
ATOM 1597 C C . ASP A 1 221 ? 9.126 -4.626 -26.205 1.00 70.31 221 ASP A C 1
ATOM 1599 O O . ASP A 1 221 ? 9.619 -5.242 -27.146 1.00 70.31 221 ASP A O 1
ATOM 1603 N N . ASP A 1 222 ? 8.457 -3.484 -26.382 1.00 78.31 222 ASP A N 1
ATOM 1604 C CA . ASP A 1 222 ? 8.303 -2.828 -27.669 1.00 78.31 222 ASP A CA 1
ATOM 1605 C C . ASP A 1 222 ? 9.659 -2.316 -28.192 1.00 78.31 222 ASP A C 1
ATOM 1607 O O . ASP A 1 222 ? 10.507 -1.860 -27.404 1.00 78.31 222 ASP A O 1
ATOM 1611 N N . PRO A 1 223 ? 9.866 -2.376 -29.521 1.00 78.25 223 PRO A N 1
ATOM 1612 C CA . PRO A 1 223 ? 11.089 -1.915 -30.156 1.00 78.25 223 PRO A CA 1
ATOM 1613 C C . PRO A 1 223 ? 11.244 -0.393 -30.060 1.00 78.25 223 PRO A C 1
ATOM 1615 O O . PRO A 1 223 ? 10.274 0.364 -30.108 1.00 78.25 223 PRO A O 1
ATOM 1618 N N . GLY A 1 224 ? 12.498 0.054 -30.009 1.00 87.31 224 GLY A N 1
ATOM 1619 C CA . GLY A 1 224 ? 12.873 1.465 -29.969 1.00 87.31 224 GLY A CA 1
ATOM 1620 C C . GLY A 1 224 ? 13.451 1.893 -28.623 1.00 87.31 224 GLY A C 1
ATOM 1621 O O . GLY A 1 224 ? 13.326 1.209 -27.611 1.00 87.31 224 GLY A O 1
ATOM 1622 N N . CYS A 1 225 ? 14.100 3.058 -28.620 1.00 91.44 225 CYS A N 1
ATOM 1623 C CA . CYS A 1 225 ? 14.837 3.527 -27.448 1.00 91.44 225 CYS A CA 1
ATOM 1624 C C . CYS A 1 225 ? 13.934 4.025 -26.309 1.00 91.44 225 CYS A C 1
ATOM 1626 O O . CYS A 1 225 ? 14.389 4.131 -25.178 1.00 91.44 225 CYS A O 1
ATOM 1628 N N . GLY A 1 226 ? 12.669 4.346 -26.596 1.00 93.12 226 GLY A N 1
ATOM 1629 C CA . GLY A 1 226 ? 11.728 4.884 -25.614 1.00 93.12 226 GLY A CA 1
ATOM 1630 C C . GLY A 1 226 ? 12.028 6.323 -25.186 1.00 93.12 226 GLY A C 1
ATOM 1631 O O . GLY A 1 226 ? 12.594 7.118 -25.947 1.00 93.12 226 GLY A O 1
ATOM 1632 N N . THR A 1 227 ? 11.620 6.663 -23.966 1.00 93.12 227 THR A N 1
ATOM 1633 C CA . THR A 1 227 ? 11.643 8.029 -23.427 1.00 93.12 227 THR A CA 1
ATOM 1634 C C . THR A 1 227 ? 12.952 8.299 -22.695 1.00 93.12 227 THR A C 1
ATOM 1636 O O . THR A 1 227 ? 13.465 7.435 -21.985 1.00 93.12 227 THR A O 1
ATOM 1639 N N . LYS A 1 228 ? 13.507 9.503 -22.875 1.00 94.81 228 LYS A N 1
ATOM 1640 C CA . LYS A 1 228 ? 14.679 9.969 -22.121 1.00 94.81 228 LYS A CA 1
ATOM 1641 C C . LYS A 1 228 ? 14.263 10.429 -20.732 1.00 94.81 228 LYS A C 1
ATOM 1643 O O . LYS A 1 228 ? 13.259 11.118 -20.608 1.00 94.81 228 LYS A O 1
ATOM 1648 N N . MET A 1 229 ? 15.082 10.126 -19.735 1.00 95.75 229 MET A N 1
ATOM 1649 C CA . MET A 1 229 ? 14.837 10.478 -18.337 1.00 95.75 229 MET A CA 1
ATOM 1650 C C . MET A 1 229 ? 16.148 10.740 -17.595 1.00 95.75 229 MET A C 1
ATOM 1652 O O . MET A 1 229 ? 17.215 10.305 -18.033 1.00 95.75 229 MET A O 1
ATOM 1656 N N . THR A 1 230 ? 16.064 11.417 -16.450 1.00 96.62 230 THR A N 1
ATOM 1657 C CA . THR A 1 230 ? 17.214 11.651 -15.566 1.00 96.62 230 THR A CA 1
ATOM 1658 C C . THR A 1 230 ? 16.945 11.036 -14.205 1.00 96.62 230 THR A C 1
ATOM 1660 O O . THR A 1 230 ? 16.071 11.512 -13.485 1.00 96.62 230 THR A O 1
ATOM 1663 N N . LEU A 1 231 ? 17.699 9.998 -13.840 1.00 96.81 231 LEU A N 1
ATOM 1664 C CA . LEU A 1 231 ? 17.527 9.278 -12.573 1.00 96.81 231 LEU A CA 1
ATOM 1665 C C . LEU A 1 231 ? 18.794 9.343 -11.714 1.00 96.81 231 LEU A C 1
ATOM 1667 O O . LEU A 1 231 ? 19.883 9.607 -12.216 1.00 96.81 231 LEU A O 1
ATOM 1671 N N . GLY A 1 232 ? 18.654 9.072 -10.417 1.00 96.50 232 GLY A N 1
ATOM 1672 C CA . GLY A 1 232 ? 19.782 8.739 -9.543 1.00 96.50 232 GLY A CA 1
ATOM 1673 C C . GLY A 1 232 ? 19.980 7.225 -9.454 1.00 96.50 232 GLY A C 1
ATOM 1674 O O . GLY A 1 232 ? 19.040 6.459 -9.678 1.00 96.50 232 GLY A O 1
ATOM 1675 N N . SER A 1 233 ? 21.191 6.781 -9.112 1.00 97.38 233 SER A N 1
ATOM 1676 C CA . SER A 1 233 ? 21.434 5.361 -8.827 1.00 97.38 233 SER A CA 1
ATOM 1677 C C . SER A 1 233 ? 20.936 5.003 -7.422 1.00 97.38 233 SER A C 1
ATOM 1679 O O . SER A 1 233 ? 21.311 5.688 -6.471 1.00 97.38 233 SER A O 1
ATOM 1681 N N . PRO A 1 234 ? 20.202 3.891 -7.221 1.00 96.94 234 PRO A N 1
ATOM 1682 C CA . PRO A 1 234 ? 19.884 3.414 -5.875 1.00 96.94 234 PRO A CA 1
ATOM 1683 C C . PRO A 1 234 ? 21.127 2.965 -5.092 1.00 96.94 234 PRO A C 1
ATOM 1685 O O . PRO A 1 234 ? 21.048 2.789 -3.881 1.00 96.94 234 PRO A O 1
ATOM 1688 N N . THR A 1 235 ? 22.281 2.790 -5.746 1.00 96.88 235 THR A N 1
ATOM 1689 C CA . THR A 1 235 ? 23.564 2.489 -5.086 1.00 96.88 235 THR A CA 1
ATOM 1690 C C . THR A 1 235 ? 24.343 3.739 -4.666 1.00 96.88 235 THR A C 1
ATOM 1692 O O . THR A 1 235 ? 25.347 3.613 -3.972 1.00 96.88 235 THR A O 1
ATOM 1695 N N . ASP A 1 236 ? 23.898 4.937 -5.061 1.00 97.75 236 ASP A N 1
ATOM 1696 C CA . ASP A 1 236 ? 24.498 6.206 -4.640 1.00 97.75 236 ASP A CA 1
ATOM 1697 C C . ASP A 1 236 ? 24.059 6.533 -3.202 1.00 97.75 236 ASP A C 1
ATOM 1699 O O . ASP A 1 236 ? 22.874 6.718 -2.920 1.00 97.75 236 ASP A O 1
ATOM 1703 N N . THR A 1 237 ? 25.012 6.640 -2.275 1.00 97.62 237 THR A N 1
ATOM 1704 C CA . THR A 1 237 ? 24.747 6.956 -0.863 1.00 97.62 237 THR A CA 1
ATOM 1705 C C . THR A 1 237 ? 23.968 8.262 -0.676 1.00 97.62 237 THR A C 1
ATOM 1707 O O . THR A 1 237 ? 23.107 8.343 0.203 1.00 97.62 237 THR A O 1
ATOM 1710 N N . ALA A 1 238 ? 24.230 9.294 -1.488 1.00 97.69 238 ALA A N 1
ATOM 1711 C CA . ALA A 1 238 ? 23.481 10.544 -1.416 1.00 97.69 238 ALA A CA 1
ATOM 1712 C C . ALA A 1 238 ? 22.017 10.317 -1.809 1.00 97.69 238 ALA A C 1
ATOM 1714 O O . ALA A 1 238 ? 21.123 10.798 -1.112 1.00 97.69 238 ALA A O 1
ATOM 1715 N N . TYR A 1 239 ? 21.762 9.530 -2.859 1.00 98.38 239 TYR A N 1
ATOM 1716 C CA . TYR A 1 239 ? 20.407 9.154 -3.266 1.00 98.38 239 TYR A CA 1
ATOM 1717 C C . TYR A 1 239 ? 19.674 8.405 -2.147 1.00 98.38 239 TYR A C 1
ATOM 1719 O O . TYR A 1 239 ? 18.569 8.796 -1.760 1.00 98.38 239 TYR A O 1
ATOM 1727 N N . GLN A 1 240 ? 20.316 7.377 -1.578 1.00 98.25 240 GLN A N 1
ATOM 1728 C CA . GLN A 1 240 ? 19.744 6.568 -0.498 1.00 98.25 240 GLN A CA 1
ATOM 1729 C C . GLN A 1 240 ? 19.357 7.422 0.707 1.00 98.25 240 GLN A C 1
ATOM 1731 O O . GLN A 1 240 ? 18.232 7.328 1.192 1.00 98.25 240 GLN A O 1
ATOM 1736 N N . ASN A 1 241 ? 20.257 8.301 1.155 1.00 98.12 241 ASN A N 1
ATOM 1737 C CA . ASN A 1 241 ? 19.999 9.177 2.294 1.00 98.12 241 ASN A CA 1
ATOM 1738 C C . ASN A 1 241 ? 18.762 10.051 2.059 1.00 98.12 241 ASN A C 1
ATOM 1740 O O . ASN A 1 241 ? 17.887 10.116 2.920 1.00 98.12 241 ASN A O 1
ATOM 1744 N N . ARG A 1 242 ? 18.639 10.663 0.873 1.00 98.12 242 ARG A N 1
ATOM 1745 C CA . ARG A 1 242 ? 17.484 11.510 0.538 1.00 98.12 242 ARG A CA 1
ATOM 1746 C C . ARG A 1 242 ? 16.185 10.714 0.472 1.00 98.12 242 ARG A C 1
ATOM 1748 O O . ARG A 1 242 ? 15.176 11.161 1.013 1.00 98.12 242 ARG A O 1
ATOM 1755 N N . TYR A 1 243 ? 16.210 9.535 -0.144 1.00 98.50 243 TYR A N 1
ATOM 1756 C CA . TYR A 1 243 ? 15.019 8.696 -0.236 1.00 98.50 243 TYR A CA 1
ATOM 1757 C C . TYR A 1 243 ? 14.597 8.153 1.139 1.00 98.50 243 TYR A C 1
ATOM 1759 O O . TYR A 1 243 ? 13.413 8.118 1.468 1.00 98.50 243 TYR A O 1
ATOM 1767 N N . PHE A 1 244 ? 15.546 7.773 1.996 1.00 98.62 244 PHE A N 1
ATOM 1768 C CA . PHE A 1 244 ? 15.234 7.292 3.344 1.00 98.62 244 PHE A CA 1
ATOM 1769 C C . PHE A 1 244 ? 14.751 8.415 4.266 1.00 98.62 244 PHE A C 1
ATOM 1771 O O . PHE A 1 244 ? 13.877 8.173 5.097 1.00 98.62 244 PHE A O 1
ATOM 1778 N N . ASP A 1 245 ? 15.240 9.644 4.097 1.00 98.44 245 ASP A N 1
ATOM 1779 C CA . ASP A 1 245 ? 14.705 10.819 4.792 1.00 98.44 245 ASP A CA 1
ATOM 1780 C C . ASP A 1 245 ? 13.237 11.079 4.431 1.00 98.44 245 ASP A C 1
ATOM 1782 O O . ASP A 1 245 ? 12.420 11.313 5.325 1.00 98.44 245 ASP A O 1
ATOM 1786 N N . LEU A 1 246 ? 12.876 10.957 3.147 1.00 98.75 246 LEU A N 1
ATOM 1787 C CA . LEU A 1 246 ? 11.482 10.988 2.697 1.00 98.75 246 LEU A CA 1
ATOM 1788 C C . LEU A 1 246 ? 10.644 9.912 3.402 1.00 98.75 246 LEU A C 1
ATOM 1790 O O . LEU A 1 246 ? 9.592 10.230 3.961 1.00 98.75 246 LEU A O 1
ATOM 1794 N N . LEU A 1 247 ? 11.100 8.653 3.401 1.00 98.75 247 LEU A N 1
ATOM 1795 C CA . LEU A 1 247 ? 10.363 7.546 4.024 1.00 98.75 247 LEU A CA 1
ATOM 1796 C C . LEU A 1 247 ? 10.131 7.786 5.521 1.00 98.75 247 LEU A C 1
ATOM 1798 O O . LEU A 1 247 ? 9.010 7.614 5.999 1.00 98.75 247 LEU A O 1
ATOM 1802 N N . ARG A 1 248 ? 11.160 8.234 6.253 1.00 98.75 248 ARG A N 1
ATOM 1803 C CA . ARG A 1 248 ? 11.043 8.572 7.682 1.00 98.75 248 ARG A CA 1
ATOM 1804 C C . ARG A 1 248 ? 10.068 9.720 7.911 1.00 98.75 248 ARG A C 1
ATOM 1806 O O . ARG A 1 248 ? 9.270 9.659 8.845 1.00 98.75 248 ARG A O 1
ATOM 1813 N N . LYS A 1 249 ? 10.090 10.751 7.059 1.00 98.75 249 LYS A N 1
ATOM 1814 C CA . LYS A 1 249 ? 9.176 11.892 7.182 1.00 98.75 249 LYS A CA 1
ATOM 1815 C C . LYS A 1 249 ? 7.724 11.486 6.958 1.00 98.75 249 LYS A C 1
ATOM 1817 O O . LYS A 1 249 ? 6.864 11.841 7.759 1.00 98.75 249 LYS A O 1
ATOM 1822 N N . VAL A 1 250 ? 7.459 10.696 5.920 1.00 98.81 250 VAL A N 1
ATOM 1823 C CA . VAL A 1 250 ? 6.120 10.160 5.639 1.00 98.81 250 VAL A CA 1
ATOM 1824 C C . VAL A 1 250 ? 5.652 9.259 6.779 1.00 98.81 250 VAL A C 1
ATOM 1826 O O . VAL A 1 250 ? 4.503 9.353 7.203 1.00 98.81 250 VAL A O 1
ATOM 1829 N N . ALA A 1 251 ? 6.533 8.420 7.326 1.00 98.81 251 ALA A N 1
ATOM 1830 C CA . ALA A 1 251 ? 6.195 7.581 8.468 1.00 98.81 251 ALA A CA 1
ATOM 1831 C C . ALA A 1 251 ? 5.866 8.395 9.722 1.00 98.81 251 ALA A C 1
ATOM 1833 O O . ALA A 1 251 ? 4.882 8.101 10.396 1.00 98.81 251 ALA A O 1
ATOM 1834 N N . ALA A 1 252 ? 6.653 9.427 10.034 1.00 98.75 252 ALA A N 1
ATOM 1835 C CA . ALA A 1 252 ? 6.371 10.339 11.139 1.00 98.75 252 ALA A CA 1
ATOM 1836 C C . ALA A 1 252 ? 5.021 11.049 10.946 1.00 98.75 252 ALA A C 1
ATOM 1838 O O . ALA A 1 252 ? 4.226 11.119 11.881 1.00 98.75 252 ALA A O 1
ATOM 1839 N N . HIS A 1 253 ? 4.731 11.496 9.721 1.00 98.81 253 HIS A N 1
ATOM 1840 C CA . HIS A 1 253 ? 3.463 12.132 9.374 1.00 98.81 253 HIS A CA 1
ATOM 1841 C C . HIS A 1 253 ? 2.270 11.187 9.558 1.00 98.81 253 HIS A C 1
ATOM 1843 O O . HIS A 1 253 ? 1.317 11.528 10.251 1.00 98.81 253 HIS A O 1
ATOM 1849 N N . ILE A 1 254 ? 2.347 9.956 9.044 1.00 98.81 254 ILE A N 1
ATOM 1850 C CA . ILE A 1 254 ? 1.291 8.945 9.228 1.00 98.81 254 ILE A CA 1
ATOM 1851 C C . ILE A 1 254 ? 1.130 8.583 10.710 1.00 98.81 254 ILE A C 1
ATOM 1853 O O . ILE A 1 254 ? 0.008 8.498 11.200 1.00 98.81 254 ILE A O 1
ATOM 1857 N N . ARG A 1 255 ? 2.232 8.401 11.450 1.00 98.62 255 ARG A N 1
ATOM 1858 C CA . ARG A 1 255 ? 2.205 8.071 12.887 1.00 98.62 255 ARG A CA 1
ATOM 1859 C C . ARG A 1 255 ? 1.717 9.214 13.763 1.00 98.62 255 ARG A C 1
ATOM 1861 O O . ARG A 1 255 ? 1.312 8.943 14.886 1.00 98.62 255 ARG A O 1
ATOM 1868 N N . SER A 1 256 ? 1.693 10.455 13.274 1.00 98.62 256 SER A N 1
ATOM 1869 C CA . SER A 1 256 ? 1.109 11.581 14.015 1.00 98.62 256 SER A CA 1
ATOM 1870 C C . SER A 1 256 ? -0.367 11.353 14.363 1.00 98.62 256 SER A C 1
ATOM 1872 O O . SER A 1 256 ? -0.875 11.967 15.301 1.00 98.62 256 SER A O 1
ATOM 1874 N N . ARG A 1 257 ? -1.030 10.417 13.666 1.00 98.56 257 ARG A N 1
ATOM 1875 C CA . ARG A 1 257 ? -2.393 9.984 13.943 1.00 98.56 257 ARG A CA 1
ATOM 1876 C C . ARG A 1 257 ? -2.539 8.462 13.935 1.00 98.56 257 ARG A C 1
ATOM 1878 O O . ARG A 1 257 ? -2.296 7.782 12.941 1.00 98.56 257 ARG A O 1
ATOM 1885 N N . ALA A 1 258 ? -3.009 7.922 15.051 1.00 98.81 258 ALA A N 1
ATOM 1886 C CA . ALA A 1 258 ? -3.233 6.497 15.241 1.00 98.81 258 ALA A CA 1
ATOM 1887 C C . ALA A 1 258 ? -4.266 5.896 14.272 1.00 98.81 258 ALA A C 1
ATOM 1889 O O . ALA A 1 258 ? -4.109 4.753 13.850 1.00 98.81 258 ALA A O 1
ATOM 1890 N N . ASP A 1 259 ? -5.295 6.643 13.868 1.00 98.62 259 ASP A N 1
ATOM 1891 C CA . ASP A 1 259 ? -6.292 6.174 12.896 1.00 98.62 259 ASP A CA 1
ATOM 1892 C C . ASP A 1 259 ? -5.719 6.024 11.480 1.00 98.62 259 ASP A C 1
ATOM 1894 O O . ASP A 1 259 ? -5.963 5.003 10.831 1.00 98.62 259 ASP A O 1
ATOM 1898 N N . TRP A 1 260 ? -4.899 6.978 11.032 1.00 98.81 260 TRP A N 1
ATOM 1899 C CA . TRP A 1 260 ? -4.130 6.869 9.792 1.00 98.81 260 TRP A CA 1
ATOM 1900 C C . TRP A 1 260 ? -3.203 5.656 9.836 1.00 98.81 260 TRP A C 1
ATOM 1902 O O . TRP A 1 260 ? -3.270 4.787 8.965 1.00 98.81 260 TRP A O 1
ATOM 1912 N N . TYR A 1 261 ? -2.400 5.536 10.897 1.00 98.81 261 TYR A N 1
ATOM 1913 C CA . TYR A 1 261 ? -1.494 4.404 11.050 1.00 98.81 261 TYR A CA 1
ATOM 1914 C C . TYR A 1 261 ? -2.234 3.062 11.095 1.00 98.81 261 TYR A C 1
ATOM 1916 O O . TYR A 1 261 ? -1.797 2.093 10.471 1.00 98.81 261 TYR A O 1
ATOM 1924 N N . ARG A 1 262 ? -3.377 2.976 11.787 1.00 98.44 262 ARG A N 1
ATOM 1925 C CA . ARG A 1 262 ? -4.210 1.766 11.815 1.00 98.44 262 ARG A CA 1
ATOM 1926 C C . ARG A 1 262 ? -4.641 1.364 10.411 1.00 98.44 262 ARG A C 1
ATOM 1928 O O . ARG A 1 262 ? -4.552 0.184 10.089 1.00 98.44 262 ARG A O 1
ATOM 1935 N N . ALA A 1 263 ? -5.098 2.313 9.597 1.00 98.56 263 ALA A N 1
ATOM 1936 C CA . ALA A 1 263 ? -5.635 2.035 8.267 1.00 98.56 263 ALA A CA 1
ATOM 1937 C C . ALA A 1 263 ? -4.562 1.612 7.239 1.00 98.56 263 ALA A C 1
ATOM 1939 O O . ALA A 1 263 ? -4.898 0.970 6.245 1.00 98.56 263 ALA A O 1
ATOM 1940 N N . LEU A 1 264 ? -3.275 1.886 7.477 1.00 98.81 264 LEU A N 1
ATOM 1941 C CA . LEU A 1 264 ? -2.189 1.389 6.626 1.00 98.81 264 LEU A CA 1
ATOM 1942 C C . LEU A 1 264 ? -2.077 -0.140 6.722 1.00 98.81 264 LEU A C 1
ATOM 1944 O O . LEU A 1 264 ? -1.855 -0.667 7.808 1.00 98.81 264 LEU A O 1
ATOM 1948 N N . THR A 1 265 ? -2.152 -0.858 5.602 1.00 98.25 265 THR A N 1
ATOM 1949 C CA . THR A 1 265 ? -1.896 -2.314 5.557 1.00 98.25 265 THR A CA 1
ATOM 1950 C C . THR A 1 265 ? -0.541 -2.664 4.956 1.00 98.25 265 THR A C 1
ATOM 1952 O O . THR A 1 265 ? 0.161 -3.537 5.469 1.00 98.25 265 THR A O 1
ATOM 1955 N N . TYR A 1 266 ? -0.156 -1.973 3.884 1.00 98.56 266 TYR A N 1
ATOM 1956 C CA . TYR A 1 266 ? 1.041 -2.277 3.113 1.00 98.56 266 TYR A CA 1
ATOM 1957 C C . TYR A 1 266 ? 1.835 -1.012 2.852 1.00 98.56 266 TYR A C 1
ATOM 1959 O O . TYR A 1 266 ? 1.287 -0.040 2.336 1.00 98.56 266 TYR A O 1
ATOM 1967 N N . ILE A 1 267 ? 3.132 -1.062 3.126 1.00 98.44 267 ILE A N 1
ATOM 1968 C CA . ILE A 1 267 ? 4.095 -0.087 2.620 1.00 98.44 267 ILE A CA 1
ATOM 1969 C C . ILE A 1 267 ? 4.964 -0.777 1.570 1.00 98.44 267 ILE A C 1
ATOM 1971 O O . ILE A 1 267 ? 5.463 -1.880 1.800 1.00 98.44 267 ILE A O 1
ATOM 1975 N N . LYS A 1 268 ? 5.096 -0.181 0.386 1.00 98.25 268 LYS A N 1
ATOM 1976 C CA . LYS A 1 268 ? 5.833 -0.800 -0.721 1.00 98.25 268 LYS A CA 1
ATOM 1977 C C . LYS A 1 268 ? 7.249 -0.228 -0.822 1.00 98.25 268 LYS A C 1
ATOM 1979 O O . LYS A 1 268 ? 7.379 0.989 -0.981 1.00 98.25 268 LYS A O 1
ATOM 1984 N N . PRO A 1 269 ? 8.300 -1.071 -0.763 1.00 97.25 269 PRO A N 1
ATOM 1985 C CA . PRO A 1 269 ? 9.642 -0.696 -1.197 1.00 97.25 269 PRO A CA 1
ATOM 1986 C C . PRO A 1 269 ? 9.595 -0.171 -2.634 1.00 97.25 269 PRO A C 1
ATOM 1988 O O . PRO A 1 269 ? 8.891 -0.726 -3.481 1.00 97.25 269 PRO A O 1
ATOM 1991 N N . SER A 1 270 ? 10.308 0.920 -2.880 1.00 94.88 270 SER A N 1
ATOM 1992 C CA . SER A 1 270 ? 10.261 1.699 -4.119 1.00 94.88 270 SER A CA 1
ATOM 1993 C C . SER A 1 270 ? 11.583 2.480 -4.254 1.00 94.88 270 SER A C 1
ATOM 1995 O O . SER A 1 270 ? 12.577 2.108 -3.635 1.00 94.88 270 SER A O 1
ATOM 1997 N N . GLY A 1 271 ? 11.672 3.523 -5.073 1.00 93.50 271 GLY A N 1
ATOM 1998 C CA . GLY A 1 271 ? 12.906 4.307 -5.246 1.00 93.50 271 GLY A CA 1
ATOM 1999 C C . GLY A 1 271 ? 13.875 3.726 -6.281 1.00 93.50 271 GLY A C 1
ATOM 2000 O O . GLY A 1 271 ? 14.707 4.442 -6.815 1.00 93.50 271 GLY A O 1
ATOM 2001 N N . ALA A 1 272 ? 13.728 2.461 -6.666 1.00 95.06 272 ALA A N 1
ATOM 2002 C CA . ALA A 1 272 ? 14.337 1.928 -7.883 1.00 95.06 272 ALA A CA 1
ATOM 2003 C C . ALA A 1 272 ? 13.228 1.691 -8.912 1.00 95.06 272 ALA A C 1
ATOM 2005 O O . ALA A 1 272 ? 12.755 0.569 -9.087 1.00 95.06 272 ALA A O 1
ATOM 2006 N N . ASN A 1 273 ? 12.756 2.779 -9.520 1.00 94.38 273 ASN A N 1
ATOM 2007 C CA . ASN A 1 273 ? 11.601 2.774 -10.413 1.00 94.38 273 ASN A CA 1
ATOM 2008 C C . ASN A 1 273 ? 11.945 3.315 -11.803 1.00 94.38 273 ASN A C 1
ATOM 2010 O O . ASN A 1 273 ? 12.839 4.147 -11.960 1.00 94.38 273 ASN A O 1
ATOM 2014 N N . LEU A 1 274 ? 11.154 2.882 -12.786 1.00 91.88 274 LEU A N 1
ATOM 2015 C CA . LEU A 1 274 ? 11.201 3.349 -14.165 1.00 91.88 274 LEU A CA 1
ATOM 2016 C C . LEU A 1 274 ? 10.019 4.297 -14.446 1.00 91.88 274 LEU A C 1
ATOM 2018 O O . LEU A 1 274 ? 10.116 5.494 -14.196 1.00 91.88 274 LEU A O 1
ATOM 2022 N N . PHE A 1 275 ? 8.877 3.754 -14.890 1.00 90.19 275 PHE A N 1
ATOM 2023 C CA . PHE A 1 275 ? 7.653 4.508 -15.225 1.00 90.19 275 PHE A CA 1
ATOM 2024 C C . PHE A 1 275 ? 6.510 4.280 -14.241 1.00 90.19 275 PHE A C 1
ATOM 2026 O O . PHE A 1 275 ? 5.435 4.861 -14.364 1.00 90.19 275 PHE A O 1
ATOM 2033 N N . THR A 1 276 ? 6.705 3.414 -13.261 1.00 90.00 276 THR A N 1
ATOM 2034 C CA . THR A 1 276 ? 5.632 2.878 -12.432 1.00 90.00 276 THR A CA 1
ATOM 2035 C C . THR A 1 276 ? 6.155 2.644 -11.013 1.00 90.00 276 THR A C 1
ATOM 2037 O O . THR A 1 276 ? 7.359 2.726 -10.789 1.00 90.00 276 THR A O 1
ATOM 2040 N N . HIS A 1 277 ? 5.279 2.362 -10.045 1.00 91.94 277 HIS A N 1
ATOM 2041 C CA . HIS A 1 277 ? 5.655 2.007 -8.666 1.00 91.94 277 HIS A CA 1
ATOM 2042 C C . HIS A 1 277 ? 6.326 0.634 -8.545 1.00 91.94 277 HIS A C 1
ATOM 2044 O O . HIS A 1 277 ? 6.654 0.211 -7.439 1.00 91.94 277 HIS A O 1
ATOM 2050 N N . GLU A 1 278 ? 6.523 -0.072 -9.657 1.00 91.12 278 GLU A N 1
ATOM 2051 C CA . GLU A 1 278 ? 7.296 -1.306 -9.671 1.00 91.12 278 GLU A CA 1
ATOM 2052 C C . GLU A 1 278 ? 8.783 -1.074 -9.459 1.00 91.12 278 GLU A C 1
ATOM 2054 O O . GLU A 1 278 ? 9.371 -0.110 -9.954 1.00 91.12 278 GLU A O 1
ATOM 2059 N N . ASN A 1 279 ? 9.390 -2.040 -8.781 1.00 93.38 279 ASN A N 1
ATOM 2060 C CA . ASN A 1 279 ? 10.826 -2.158 -8.636 1.00 93.38 279 ASN A CA 1
ATOM 2061 C C . ASN A 1 279 ? 11.439 -2.592 -9.974 1.00 93.38 279 ASN A C 1
ATOM 2063 O O . ASN A 1 279 ? 11.479 -3.779 -10.304 1.00 93.38 279 ASN A O 1
ATOM 2067 N N . ARG A 1 280 ? 11.844 -1.596 -10.766 1.00 93.06 280 ARG A N 1
ATOM 2068 C CA . ARG A 1 280 ? 12.487 -1.735 -12.074 1.00 93.06 280 ARG A CA 1
ATOM 2069 C C . ARG A 1 280 ? 13.331 -0.508 -12.393 1.00 93.06 280 ARG A C 1
ATOM 2071 O O . ARG A 1 280 ? 12.893 0.609 -12.156 1.00 93.06 280 ARG A O 1
ATOM 2078 N N . LEU A 1 281 ? 14.485 -0.702 -13.018 1.00 94.88 281 LEU A N 1
ATOM 2079 C CA . LEU A 1 281 ? 15.330 0.371 -13.549 1.00 94.88 281 LEU A CA 1
ATOM 2080 C C . LEU A 1 281 ? 15.451 0.275 -15.081 1.00 94.88 281 LEU A C 1
ATOM 2082 O O . LEU A 1 281 ? 15.225 -0.802 -15.642 1.00 94.88 281 LEU A O 1
ATOM 2086 N N . PRO A 1 282 ? 15.837 1.372 -15.765 1.00 94.44 282 PRO A N 1
ATOM 2087 C CA . PRO A 1 282 ? 16.290 1.318 -17.154 1.00 94.44 282 PRO A CA 1
ATOM 2088 C C . PRO A 1 282 ? 17.408 0.290 -17.307 1.00 94.44 282 PRO A C 1
ATOM 2090 O O . PRO A 1 282 ? 18.443 0.409 -16.658 1.00 94.44 282 PRO A O 1
ATOM 2093 N N . LYS A 1 283 ? 17.215 -0.729 -18.141 1.00 92.25 283 LYS A N 1
ATOM 2094 C CA . LYS A 1 283 ? 18.150 -1.870 -18.205 1.00 92.25 283 LYS A CA 1
ATOM 2095 C C . LYS A 1 283 ? 18.704 -2.148 -19.594 1.00 92.25 283 LYS A C 1
ATOM 2097 O O . LYS A 1 283 ? 19.557 -3.011 -19.733 1.00 92.25 283 LYS A O 1
ATOM 2102 N N . ARG A 1 284 ? 18.199 -1.465 -20.621 1.00 90.38 284 ARG A N 1
ATOM 2103 C CA . ARG A 1 284 ? 18.534 -1.770 -22.017 1.00 90.38 284 ARG A CA 1
ATOM 2104 C C . ARG A 1 284 ? 19.866 -1.186 -22.446 1.00 90.38 284 ARG A C 1
ATOM 2106 O O . ARG A 1 284 ? 20.269 -0.132 -21.955 1.00 90.38 284 ARG A O 1
ATOM 2113 N N . CYS A 1 285 ? 20.485 -1.844 -23.418 1.00 93.25 285 CYS A N 1
ATOM 2114 C CA . CYS A 1 285 ? 21.653 -1.349 -24.132 1.00 93.25 285 CYS A CA 1
ATOM 2115 C C . CYS A 1 285 ? 21.499 -1.573 -25.642 1.00 93.25 285 CYS A C 1
ATOM 2117 O O . CYS A 1 285 ? 22.410 -2.045 -26.294 1.00 93.25 285 CYS A O 1
ATOM 2119 N N . ASP A 1 286 ? 20.346 -1.263 -26.230 1.00 91.38 286 ASP A N 1
ATOM 2120 C CA . ASP A 1 286 ? 20.103 -1.577 -27.644 1.00 91.38 286 ASP A CA 1
ATOM 2121 C C . ASP A 1 286 ? 20.967 -0.732 -28.599 1.00 91.38 286 ASP A C 1
ATOM 2123 O O . ASP A 1 286 ? 21.305 0.426 -28.328 1.00 91.38 286 ASP A O 1
ATOM 2127 N N . ALA A 1 287 ? 21.314 -1.297 -29.759 1.00 91.62 287 ALA A N 1
ATOM 2128 C CA . ALA A 1 287 ? 22.081 -0.591 -30.782 1.00 91.62 287 ALA A CA 1
ATOM 2129 C C . ALA A 1 287 ? 21.353 0.684 -31.252 1.00 91.62 287 ALA A C 1
ATOM 2131 O O . ALA A 1 287 ? 20.193 0.644 -31.655 1.00 91.62 287 ALA A O 1
ATOM 2132 N N . GLY A 1 288 ? 22.053 1.823 -31.222 1.00 92.25 288 GLY A N 1
ATOM 2133 C CA . GLY A 1 288 ? 21.484 3.132 -31.569 1.00 92.25 288 GLY A CA 1
ATOM 2134 C C . GLY A 1 288 ? 20.742 3.833 -30.424 1.00 92.25 288 GLY A C 1
ATOM 2135 O O . GLY A 1 288 ? 20.300 4.967 -30.606 1.00 92.25 288 GLY A O 1
ATOM 2136 N N . CYS A 1 289 ? 20.650 3.205 -29.251 1.00 94.69 289 CYS A N 1
ATOM 2137 C CA . CYS A 1 289 ? 20.061 3.776 -28.045 1.00 94.69 289 CYS A CA 1
ATOM 2138 C C . CYS A 1 289 ? 21.128 4.090 -26.988 1.00 94.69 289 CYS A C 1
ATOM 2140 O O . CYS A 1 289 ? 22.306 3.753 -27.124 1.00 94.69 289 CYS A O 1
ATOM 2142 N N . VAL A 1 290 ? 20.708 4.755 -25.910 1.00 96.06 290 VAL A N 1
ATOM 2143 C CA . VAL A 1 290 ? 21.542 4.911 -24.714 1.00 96.06 290 VAL A CA 1
ATOM 2144 C C . VAL A 1 290 ? 21.801 3.536 -24.093 1.00 96.06 290 VAL A C 1
ATOM 2146 O O . VAL A 1 290 ? 20.866 2.775 -23.849 1.00 96.06 290 VAL A O 1
ATOM 2149 N N . CYS A 1 291 ? 23.066 3.229 -23.801 1.00 97.00 291 CYS A N 1
ATOM 2150 C CA . CYS A 1 291 ? 23.430 2.018 -23.074 1.00 97.00 291 CYS A CA 1
ATOM 2151 C C . CYS A 1 291 ? 23.266 2.228 -21.563 1.00 97.00 291 CYS A C 1
ATOM 2153 O O . CYS A 1 291 ? 24.184 2.689 -20.884 1.00 97.00 291 CYS A O 1
ATOM 2155 N N . ASN A 1 292 ? 22.084 1.917 -21.022 1.00 97.25 292 ASN A N 1
ATOM 2156 C CA . ASN A 1 292 ? 21.775 2.175 -19.611 1.00 97.25 292 ASN A CA 1
ATOM 2157 C C . ASN A 1 292 ? 22.677 1.366 -18.669 1.00 97.25 292 ASN A C 1
ATOM 2159 O O . ASN A 1 292 ? 23.139 1.893 -17.661 1.00 97.25 292 ASN A O 1
ATOM 2163 N N . THR A 1 293 ? 22.966 0.108 -19.009 1.00 97.31 293 THR A N 1
ATOM 2164 C CA . THR A 1 293 ? 23.862 -0.780 -18.245 1.00 97.31 293 THR A CA 1
ATOM 2165 C C . THR A 1 293 ? 25.265 -0.185 -18.115 1.00 97.31 293 THR A C 1
ATOM 2167 O O . THR A 1 293 ? 25.833 -0.183 -17.025 1.00 97.31 293 THR A O 1
ATOM 2170 N N . GLN A 1 294 ? 25.796 0.403 -19.190 1.00 98.06 294 GLN A N 1
ATOM 2171 C CA . GLN A 1 294 ? 27.073 1.114 -19.167 1.00 98.06 294 GLN A CA 1
ATOM 2172 C C . GLN A 1 294 ? 27.031 2.324 -18.230 1.00 98.06 294 GLN A C 1
ATOM 2174 O O . GLN A 1 294 ? 27.941 2.498 -17.421 1.00 98.06 294 GLN A O 1
ATOM 2179 N N . LEU A 1 295 ? 25.989 3.155 -18.325 1.00 98.19 295 LEU A N 1
ATOM 2180 C CA . LEU A 1 295 ? 25.864 4.360 -17.501 1.00 98.19 295 LEU A CA 1
ATOM 2181 C C . LEU A 1 295 ? 25.727 4.027 -16.013 1.00 98.19 295 LEU A C 1
ATOM 2183 O O . LEU A 1 295 ? 26.403 4.633 -15.184 1.00 98.19 295 LEU A O 1
ATOM 2187 N N . PHE A 1 296 ? 24.908 3.032 -15.669 1.00 98.25 296 PHE A N 1
ATOM 2188 C CA . PHE A 1 296 ? 24.796 2.549 -14.295 1.00 98.25 296 PHE A CA 1
ATOM 2189 C C . PHE A 1 296 ? 26.128 1.992 -13.781 1.00 98.25 296 PHE A C 1
ATOM 2191 O O . PHE A 1 296 ? 26.539 2.337 -12.674 1.00 98.25 296 PHE A O 1
ATOM 2198 N N . ALA A 1 297 ? 26.835 1.185 -14.577 1.00 98.12 297 ALA A N 1
ATOM 2199 C C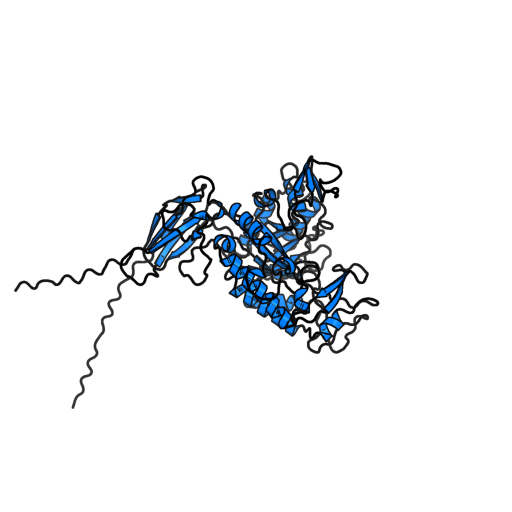A . ALA A 1 297 ? 28.128 0.631 -14.181 1.00 98.12 297 ALA A CA 1
ATOM 2200 C C . ALA A 1 297 ? 29.176 1.732 -13.937 1.00 98.12 297 ALA A C 1
ATOM 2202 O O . ALA A 1 297 ? 29.879 1.705 -12.929 1.00 98.12 297 ALA A O 1
ATOM 2203 N N . GLN A 1 298 ? 29.232 2.746 -14.807 1.00 97.75 298 GLN A N 1
ATOM 2204 C CA . GLN A 1 298 ? 30.102 3.919 -14.639 1.00 97.75 298 GLN A CA 1
ATOM 2205 C C . GLN A 1 298 ? 29.755 4.744 -13.393 1.00 97.75 298 GLN A C 1
ATOM 2207 O O . GLN A 1 298 ? 30.641 5.346 -12.791 1.00 97.75 298 GLN A O 1
ATOM 2212 N N . ALA A 1 299 ? 28.487 4.736 -12.981 1.00 97.50 299 ALA A N 1
ATOM 2213 C CA . ALA A 1 299 ? 28.011 5.366 -11.754 1.00 97.50 299 ALA A CA 1
ATOM 2214 C C . ALA A 1 299 ? 28.202 4.499 -10.493 1.00 97.50 299 ALA A C 1
ATOM 2216 O O . ALA A 1 299 ? 27.723 4.863 -9.420 1.00 97.50 299 ALA A O 1
ATOM 2217 N N . GLY A 1 300 ? 28.876 3.348 -10.597 1.00 97.31 300 GLY A N 1
ATOM 2218 C CA . GLY A 1 300 ? 29.144 2.461 -9.462 1.00 97.31 300 GLY A CA 1
ATOM 2219 C C . GLY A 1 300 ? 27.960 1.584 -9.050 1.00 97.31 300 GLY A C 1
ATOM 2220 O O . GLY A 1 300 ? 27.921 1.084 -7.924 1.00 97.31 300 GLY A O 1
ATOM 2221 N N . TYR A 1 301 ? 26.975 1.384 -9.929 1.00 98.19 301 TYR A N 1
ATOM 2222 C CA . TYR A 1 301 ? 25.939 0.382 -9.706 1.00 98.19 301 TYR A CA 1
ATOM 2223 C C . TYR A 1 301 ? 26.544 -1.023 -9.670 1.00 98.19 301 TYR A C 1
ATOM 2225 O O . TYR A 1 301 ? 27.318 -1.403 -10.546 1.00 98.19 301 TYR A O 1
ATOM 2233 N N . THR A 1 302 ? 26.140 -1.814 -8.679 1.00 97.56 302 THR A N 1
ATOM 2234 C CA . THR A 1 302 ? 26.488 -3.233 -8.556 1.00 97.56 302 THR A CA 1
ATOM 2235 C C . THR A 1 302 ? 25.310 -4.009 -7.959 1.00 97.56 302 THR A C 1
ATOM 2237 O O . THR A 1 302 ? 24.534 -3.421 -7.195 1.00 97.56 302 THR A O 1
ATOM 2240 N N . PRO A 1 303 ? 25.190 -5.325 -8.219 1.00 97.62 303 PRO A N 1
ATOM 2241 C CA . PRO A 1 303 ? 24.218 -6.177 -7.536 1.00 97.62 303 PRO A CA 1
ATOM 2242 C C . PRO A 1 303 ? 24.330 -6.100 -6.010 1.00 97.62 303 PRO A C 1
ATOM 2244 O O . PRO A 1 303 ? 23.325 -5.918 -5.330 1.00 97.62 303 PRO A O 1
ATOM 2247 N N . ALA A 1 304 ? 25.548 -6.143 -5.456 1.00 98.25 304 ALA A N 1
ATOM 2248 C CA . ALA A 1 304 ? 25.753 -6.018 -4.012 1.00 98.25 304 ALA A CA 1
ATOM 2249 C C . ALA A 1 304 ? 25.228 -4.679 -3.462 1.00 98.25 304 ALA A C 1
ATOM 2251 O O . ALA A 1 304 ? 24.581 -4.652 -2.414 1.00 98.25 304 ALA A O 1
ATOM 2252 N N . GLY A 1 305 ? 25.451 -3.577 -4.186 1.00 98.25 305 GLY A N 1
ATOM 2253 C CA . GLY A 1 305 ? 24.903 -2.266 -3.838 1.00 98.25 305 GLY A CA 1
ATOM 2254 C C . GLY A 1 305 ? 23.373 -2.222 -3.900 1.00 98.25 305 GLY A C 1
ATOM 2255 O O . GLY A 1 305 ? 22.746 -1.639 -3.016 1.00 98.25 305 GLY A O 1
ATOM 2256 N N . LEU A 1 306 ? 22.761 -2.867 -4.899 1.00 97.88 306 LEU A N 1
ATOM 2257 C CA . LEU A 1 306 ? 21.304 -2.983 -5.008 1.00 97.88 306 LEU A CA 1
ATOM 2258 C C . LEU A 1 306 ? 20.714 -3.773 -3.831 1.00 97.88 306 LEU A C 1
ATOM 2260 O O . LEU A 1 306 ? 19.708 -3.367 -3.248 1.00 97.88 306 LEU A O 1
ATOM 2264 N N . TYR A 1 307 ? 21.338 -4.891 -3.459 1.00 98.25 307 TYR A N 1
ATOM 2265 C CA . TYR A 1 307 ? 20.882 -5.710 -2.334 1.00 98.25 307 TYR A CA 1
ATOM 2266 C C . TYR A 1 307 ? 20.990 -4.940 -1.018 1.00 98.25 307 TYR A C 1
ATOM 2268 O O . TYR A 1 307 ? 20.037 -4.926 -0.239 1.00 98.25 307 TYR A O 1
ATOM 2276 N N . ALA A 1 308 ? 22.103 -4.229 -0.808 1.00 98.44 308 ALA A N 1
ATOM 2277 C CA . ALA A 1 308 ? 22.290 -3.360 0.348 1.00 98.44 308 ALA A CA 1
ATOM 2278 C C . ALA A 1 308 ? 21.242 -2.234 0.399 1.00 98.44 308 ALA A C 1
ATOM 2280 O O . ALA A 1 308 ? 20.708 -1.952 1.472 1.00 98.44 308 ALA A O 1
ATOM 2281 N N . PHE A 1 309 ? 20.891 -1.637 -0.747 1.00 98.44 309 PHE A N 1
ATOM 2282 C CA . PHE A 1 309 ? 19.821 -0.640 -0.835 1.00 98.44 309 PHE A CA 1
ATOM 2283 C C . PHE A 1 309 ? 18.481 -1.196 -0.342 1.00 98.44 309 PHE A C 1
ATOM 2285 O O . PHE A 1 309 ? 17.868 -0.604 0.547 1.00 98.44 309 PHE A O 1
ATOM 2292 N N . TYR A 1 310 ? 18.035 -2.345 -0.862 1.00 98.38 310 TYR A N 1
ATOM 2293 C CA . TYR A 1 310 ? 16.762 -2.936 -0.438 1.00 98.38 310 TYR A CA 1
ATOM 2294 C C . TYR A 1 310 ? 16.788 -3.428 1.006 1.00 98.38 310 TYR A C 1
ATOM 2296 O O . TYR A 1 310 ? 15.796 -3.270 1.719 1.00 98.38 310 TYR A O 1
ATOM 2304 N N . GLN A 1 311 ? 17.909 -3.973 1.477 1.00 98.56 311 GLN A N 1
ATOM 2305 C CA . GLN A 1 311 ? 18.060 -4.361 2.877 1.00 98.56 311 GLN A CA 1
ATOM 2306 C C . GLN A 1 311 ? 17.946 -3.140 3.803 1.00 98.56 311 GLN A C 1
ATOM 2308 O O . GLN A 1 311 ? 17.175 -3.163 4.761 1.00 98.56 311 GLN A O 1
ATOM 2313 N N . ALA A 1 312 ? 18.651 -2.048 3.495 1.00 98.62 312 ALA A N 1
ATOM 2314 C CA . ALA A 1 312 ? 18.583 -0.813 4.272 1.00 98.62 312 ALA A CA 1
ATOM 2315 C C . ALA A 1 312 ? 17.183 -0.186 4.219 1.00 98.62 312 ALA A C 1
ATOM 2317 O O . ALA A 1 312 ? 16.634 0.208 5.248 1.00 98.62 312 ALA A O 1
ATOM 2318 N N . GLN A 1 313 ? 16.569 -0.145 3.036 1.00 98.62 313 GLN A N 1
ATOM 2319 C CA . GLN A 1 313 ? 15.226 0.391 2.859 1.00 98.62 313 GLN A CA 1
ATOM 2320 C C . GLN A 1 313 ? 14.187 -0.403 3.651 1.00 98.62 313 GLN A C 1
ATOM 2322 O O . GLN A 1 313 ? 13.387 0.179 4.377 1.00 98.62 313 GLN A O 1
ATOM 2327 N N . THR A 1 314 ? 14.185 -1.729 3.531 1.00 98.62 314 THR A N 1
ATOM 2328 C CA . THR A 1 314 ? 13.223 -2.581 4.242 1.00 98.62 314 THR A CA 1
ATOM 2329 C C . THR A 1 314 ? 13.450 -2.558 5.752 1.00 98.62 314 THR A C 1
ATOM 2331 O O . THR A 1 314 ? 12.474 -2.588 6.499 1.00 98.62 314 THR A O 1
ATOM 2334 N N . ALA A 1 315 ? 14.693 -2.389 6.216 1.00 98.62 315 ALA A N 1
ATOM 2335 C CA . ALA A 1 315 ? 14.990 -2.120 7.621 1.00 98.62 315 ALA A CA 1
ATOM 2336 C C . ALA A 1 315 ? 14.391 -0.783 8.094 1.00 98.62 315 ALA A C 1
ATOM 2338 O O . ALA A 1 315 ? 13.736 -0.754 9.136 1.00 98.62 315 ALA A O 1
ATOM 2339 N N . VAL A 1 316 ? 14.530 0.298 7.311 1.00 98.69 316 VAL A N 1
ATOM 2340 C CA . VAL A 1 316 ? 13.865 1.585 7.595 1.00 98.69 316 VAL A CA 1
ATOM 2341 C C . VAL A 1 316 ? 12.351 1.397 7.648 1.00 98.69 316 VAL A C 1
ATOM 2343 O O . VAL A 1 316 ? 11.719 1.822 8.607 1.00 98.69 316 VAL A O 1
ATOM 2346 N N . LEU A 1 317 ? 11.750 0.712 6.674 1.00 98.62 317 LEU A N 1
ATOM 2347 C CA . LEU A 1 317 ? 10.305 0.474 6.668 1.00 98.62 317 LEU A CA 1
ATOM 2348 C C . LEU A 1 317 ? 9.843 -0.342 7.882 1.00 98.62 317 LEU A C 1
ATOM 2350 O O . LEU A 1 317 ? 8.836 0.002 8.491 1.00 98.62 317 LEU A O 1
ATOM 2354 N N . ALA A 1 318 ? 10.577 -1.383 8.272 1.00 98.38 318 ALA A N 1
ATOM 2355 C CA . ALA A 1 318 ? 10.243 -2.191 9.441 1.00 98.38 318 ALA A CA 1
ATOM 2356 C C . ALA A 1 318 ? 10.384 -1.415 10.762 1.00 98.38 318 ALA A C 1
ATOM 2358 O O . ALA A 1 318 ? 9.584 -1.617 11.676 1.00 98.38 318 ALA A O 1
ATOM 2359 N N . GLN A 1 319 ? 11.381 -0.530 10.855 1.00 98.38 319 GLN A N 1
ATOM 2360 C CA . GLN A 1 319 ? 11.591 0.349 12.005 1.00 98.38 319 GLN A CA 1
ATOM 2361 C C . GLN A 1 319 ? 10.503 1.425 12.107 1.00 98.38 319 GLN A C 1
ATOM 2363 O O . GLN A 1 319 ? 9.995 1.702 13.192 1.00 98.38 319 GLN A O 1
ATOM 2368 N N . GLU A 1 320 ? 10.167 2.054 10.984 1.00 98.44 320 GLU A N 1
ATOM 2369 C CA . GLU A 1 320 ? 9.269 3.206 10.938 1.00 98.44 320 GLU A CA 1
ATOM 2370 C C . GLU A 1 320 ? 7.785 2.806 10.905 1.00 98.44 320 GLU A C 1
ATOM 2372 O O . GLU A 1 320 ? 6.936 3.545 11.408 1.00 98.44 320 GLU A O 1
ATOM 2377 N N . PHE A 1 321 ? 7.474 1.613 10.386 1.00 98.38 321 PHE A N 1
ATOM 2378 C CA . PHE A 1 321 ? 6.133 1.027 10.318 1.00 98.38 321 PHE A CA 1
ATOM 2379 C C . PHE A 1 321 ? 6.062 -0.342 11.027 1.00 98.38 321 PHE A C 1
ATOM 2381 O O . PHE A 1 321 ? 5.723 -1.359 10.406 1.00 98.38 321 PHE A O 1
ATOM 2388 N N . PRO A 1 322 ? 6.361 -0.412 12.338 1.00 97.62 322 PRO A N 1
ATOM 2389 C CA . PRO A 1 322 ? 6.339 -1.668 13.075 1.00 97.62 322 PRO A CA 1
ATOM 2390 C C . PRO A 1 322 ? 4.968 -2.353 12.990 1.00 97.62 322 PRO A C 1
ATOM 2392 O O . PRO A 1 322 ? 3.911 -1.749 13.188 1.00 97.62 322 PRO A O 1
ATOM 2395 N N . GLY A 1 323 ? 4.997 -3.649 12.684 1.00 95.88 323 GLY A N 1
ATOM 2396 C CA . GLY A 1 323 ? 3.795 -4.476 12.547 1.00 95.88 323 GLY A CA 1
ATOM 2397 C C . GLY A 1 323 ? 3.086 -4.366 11.194 1.00 95.88 323 GLY A C 1
ATOM 2398 O O . GLY A 1 323 ? 2.139 -5.114 10.972 1.00 95.88 323 GLY A O 1
ATOM 2399 N N . LYS A 1 324 ? 3.538 -3.503 10.275 1.00 98.06 324 LYS A N 1
ATOM 2400 C CA . LYS A 1 324 ? 2.990 -3.432 8.913 1.00 98.06 324 LYS A CA 1
ATOM 2401 C C . LYS A 1 324 ? 3.670 -4.422 7.977 1.00 98.06 324 LYS A C 1
ATOM 2403 O O . LYS A 1 324 ? 4.812 -4.831 8.191 1.00 98.06 324 LYS A O 1
ATOM 2408 N N . SER A 1 325 ? 2.943 -4.817 6.939 1.00 98.50 325 SER A N 1
ATOM 2409 C CA . SER A 1 325 ? 3.482 -5.660 5.879 1.00 98.50 325 SER A CA 1
ATOM 2410 C C . SER A 1 325 ? 4.232 -4.814 4.852 1.00 98.50 325 SER A C 1
ATOM 2412 O O . SER A 1 325 ? 3.780 -3.737 4.460 1.00 98.50 325 SER A O 1
ATOM 2414 N N . ILE A 1 326 ? 5.366 -5.330 4.393 1.00 98.69 326 ILE A N 1
ATOM 2415 C CA . ILE A 1 326 ? 6.184 -4.737 3.339 1.00 98.69 326 ILE A CA 1
ATOM 2416 C C . ILE A 1 326 ? 5.815 -5.459 2.043 1.00 98.69 326 ILE A C 1
ATOM 2418 O O . ILE A 1 326 ? 6.027 -6.661 1.970 1.00 98.69 326 ILE A O 1
ATOM 2422 N N . SER A 1 327 ? 5.239 -4.774 1.051 1.00 98.50 327 SER A N 1
ATOM 2423 C CA . SER A 1 327 ? 4.854 -5.409 -0.226 1.00 98.50 327 SER A CA 1
ATOM 2424 C C . SER A 1 327 ? 5.828 -5.042 -1.338 1.00 98.50 327 SER A C 1
ATOM 2426 O O . SER A 1 327 ? 5.793 -3.927 -1.859 1.00 98.50 327 SER A O 1
ATOM 2428 N N . TYR A 1 328 ? 6.712 -5.972 -1.691 1.00 97.81 328 TYR A N 1
ATOM 2429 C CA . TYR A 1 328 ? 7.658 -5.822 -2.789 1.00 97.81 328 TYR A CA 1
ATOM 2430 C C . TYR A 1 328 ? 6.945 -6.042 -4.127 1.00 97.81 328 TYR A C 1
ATOM 2432 O O . TYR A 1 328 ? 6.665 -7.174 -4.522 1.00 97.81 328 TYR A O 1
ATOM 2440 N N . ALA A 1 329 ? 6.625 -4.938 -4.806 1.00 95.50 329 ALA A N 1
ATOM 2441 C CA . ALA A 1 329 ? 5.978 -4.951 -6.113 1.00 95.50 329 ALA A CA 1
ATOM 2442 C C . ALA A 1 329 ? 7.021 -5.040 -7.236 1.00 95.50 329 ALA A C 1
ATOM 2444 O O . ALA A 1 329 ? 7.824 -4.121 -7.416 1.00 95.50 329 ALA A O 1
ATOM 2445 N N . LEU A 1 330 ? 6.996 -6.132 -7.996 1.00 91.94 330 LEU A N 1
ATOM 2446 C CA . LEU A 1 330 ? 7.909 -6.401 -9.104 1.00 91.94 330 LEU A CA 1
ATOM 2447 C C . LEU A 1 330 ? 7.199 -6.375 -10.465 1.00 91.94 330 LEU A C 1
ATOM 2449 O O . LEU A 1 330 ? 5.988 -6.591 -10.573 1.00 91.94 330 LEU A O 1
ATOM 2453 N N . ILE A 1 331 ? 7.996 -6.177 -11.511 1.00 83.62 331 ILE A N 1
ATOM 2454 C CA . ILE A 1 331 ? 7.659 -6.447 -12.915 1.00 83.62 331 ILE A CA 1
ATOM 2455 C C . ILE A 1 331 ? 8.785 -7.292 -13.534 1.00 83.62 331 ILE A C 1
ATOM 2457 O O . ILE A 1 331 ? 9.836 -7.469 -12.920 1.00 83.62 331 ILE A O 1
ATOM 2461 N N . GLN A 1 332 ? 8.549 -7.871 -14.711 1.00 71.56 332 GLN A N 1
ATOM 2462 C CA . GLN A 1 332 ? 9.467 -8.805 -15.378 1.00 71.56 332 GLN A CA 1
ATOM 2463 C C . GLN A 1 332 ? 10.891 -8.226 -15.551 1.00 71.56 332 GLN A C 1
ATOM 2465 O O . GLN A 1 332 ? 11.040 -7.058 -15.914 1.00 71.56 332 GLN A O 1
ATOM 2470 N N . ASP A 1 333 ? 11.912 -9.062 -15.293 1.00 66.88 333 ASP A N 1
ATOM 2471 C CA . ASP A 1 333 ? 13.357 -8.832 -15.480 1.00 66.88 333 ASP A CA 1
ATOM 2472 C C . ASP A 1 333 ? 13.806 -7.396 -15.128 1.00 66.88 333 ASP A C 1
ATOM 2474 O O . ASP A 1 333 ? 14.188 -6.624 -16.001 1.00 66.88 333 ASP A O 1
ATOM 2478 N N . GLY A 1 334 ? 13.680 -6.985 -13.864 1.00 76.62 334 GLY A N 1
ATOM 2479 C CA . GLY A 1 334 ? 13.606 -5.568 -13.478 1.00 76.62 334 GLY A CA 1
ATOM 2480 C C . GLY A 1 334 ? 14.909 -4.754 -13.408 1.00 76.62 334 GLY A C 1
ATOM 2481 O O . GLY A 1 334 ? 14.822 -3.540 -13.232 1.00 76.62 334 GLY A O 1
ATOM 2482 N N . PHE A 1 335 ? 16.105 -5.342 -13.527 1.00 94.19 335 PHE A N 1
ATOM 2483 C CA . PHE A 1 335 ? 17.356 -4.631 -13.200 1.00 94.19 335 PHE A CA 1
ATOM 2484 C C . PHE A 1 335 ? 18.449 -4.731 -14.281 1.00 94.19 335 PHE A C 1
ATOM 2486 O O . PHE A 1 335 ? 18.466 -5.705 -15.034 1.00 94.19 335 PHE A O 1
ATOM 2493 N N . PRO A 1 336 ? 19.366 -3.742 -14.373 1.00 95.50 336 PRO A N 1
ATOM 2494 C CA . PRO A 1 336 ? 20.487 -3.757 -15.309 1.00 95.50 336 PRO A CA 1
ATOM 2495 C C . PRO A 1 336 ? 21.401 -4.960 -15.077 1.00 95.50 336 PRO A C 1
ATOM 2497 O O . PRO A 1 336 ? 21.729 -5.293 -13.934 1.00 95.50 336 PRO A O 1
ATOM 2500 N N . LEU A 1 337 ? 21.861 -5.584 -16.162 1.00 96.19 337 LEU A N 1
ATOM 2501 C CA . LEU A 1 337 ? 22.820 -6.684 -16.099 1.00 96.19 337 LEU A CA 1
ATOM 2502 C C . LEU A 1 337 ? 24.237 -6.132 -15.958 1.00 96.19 337 LEU A C 1
ATOM 2504 O O . LEU A 1 337 ? 24.911 -5.799 -16.933 1.00 96.19 337 LEU A O 1
ATOM 2508 N N . ILE A 1 338 ? 24.652 -5.997 -14.700 1.00 97.50 338 ILE A N 1
ATOM 2509 C CA . ILE A 1 338 ? 25.952 -5.484 -14.267 1.00 97.50 338 ILE A CA 1
ATOM 2510 C C . ILE A 1 338 ? 26.478 -6.423 -13.182 1.00 97.50 338 ILE A C 1
ATOM 2512 O O . ILE A 1 338 ? 25.709 -6.864 -12.333 1.00 97.50 338 ILE A O 1
ATOM 2516 N N . ASN A 1 339 ? 27.768 -6.747 -13.186 1.00 97.31 339 ASN A N 1
ATOM 2517 C CA . ASN A 1 339 ? 28.391 -7.542 -12.126 1.00 97.31 339 ASN A CA 1
ATOM 2518 C C . ASN A 1 339 ? 29.085 -6.666 -11.071 1.00 97.31 339 ASN A C 1
ATOM 2520 O O . ASN A 1 339 ? 29.262 -5.462 -11.239 1.00 97.31 339 ASN A O 1
ATOM 2524 N N . ASN A 1 340 ? 29.517 -7.275 -9.964 1.00 97.69 340 ASN A N 1
ATOM 2525 C CA . ASN A 1 340 ? 30.166 -6.546 -8.865 1.00 97.69 340 ASN A CA 1
ATOM 2526 C C . ASN A 1 340 ? 31.538 -5.944 -9.229 1.00 97.69 340 ASN A C 1
ATOM 2528 O O . ASN A 1 340 ? 32.064 -5.140 -8.467 1.00 97.69 340 ASN A O 1
ATOM 2532 N N . SER A 1 341 ? 32.119 -6.314 -10.374 1.00 97.31 341 SER A N 1
ATOM 2533 C CA . SER A 1 341 ? 33.364 -5.732 -10.890 1.00 97.31 341 SER A CA 1
ATOM 2534 C C . SER A 1 341 ? 33.124 -4.550 -11.839 1.00 97.31 341 SER A C 1
ATOM 2536 O O . SER A 1 341 ? 34.089 -4.001 -12.365 1.00 97.31 341 SER A O 1
ATOM 2538 N N . GLY A 1 342 ? 31.865 -4.162 -12.079 1.00 96.62 342 GLY A N 1
ATOM 2539 C CA . GLY A 1 342 ? 31.495 -3.085 -13.001 1.00 96.62 342 GLY A CA 1
ATOM 2540 C C . GLY A 1 342 ? 31.441 -3.503 -14.475 1.00 96.62 342 GLY A C 1
ATOM 2541 O O . GLY A 1 342 ? 31.258 -2.654 -15.345 1.00 96.62 342 GLY A O 1
ATOM 2542 N N . GLY A 1 343 ? 31.584 -4.796 -14.777 1.00 97.81 343 GLY A N 1
ATOM 2543 C CA . GLY A 1 343 ? 31.281 -5.332 -16.100 1.00 97.81 343 GLY A CA 1
ATOM 2544 C C . GLY A 1 343 ? 29.778 -5.299 -16.359 1.00 97.81 343 GLY A C 1
ATOM 2545 O O . GLY A 1 343 ? 28.989 -5.549 -15.452 1.00 97.81 343 GLY A O 1
ATOM 2546 N N . TYR A 1 344 ? 29.382 -4.976 -17.584 1.00 97.75 344 TYR A N 1
ATOM 2547 C CA . TYR A 1 344 ? 28.000 -4.681 -17.957 1.00 97.75 344 TYR A CA 1
ATOM 2548 C C . TYR A 1 344 ? 27.640 -5.298 -19.311 1.00 97.75 344 TYR A C 1
ATOM 2550 O O . TYR A 1 344 ? 28.514 -5.537 -20.145 1.00 97.75 344 TYR A O 1
ATOM 2558 N N . GLU A 1 345 ? 26.354 -5.549 -19.538 1.00 97.00 345 GLU A N 1
ATOM 2559 C CA . GLU A 1 345 ? 25.839 -6.005 -20.834 1.00 97.00 345 GLU A CA 1
ATOM 2560 C C . GLU A 1 345 ? 25.980 -4.918 -21.908 1.00 97.00 345 GLU A C 1
ATOM 2562 O O . GLU A 1 345 ? 25.490 -3.801 -21.735 1.00 97.00 345 GLU A O 1
ATOM 2567 N N . LYS A 1 346 ? 26.651 -5.244 -23.015 1.00 96.69 346 LYS A N 1
ATOM 2568 C CA . LYS A 1 346 ? 26.783 -4.394 -24.205 1.00 96.69 346 LYS A CA 1
ATOM 2569 C C . LYS A 1 346 ? 25.606 -4.599 -25.161 1.00 96.69 346 LYS A C 1
ATOM 2571 O O . LYS A 1 346 ? 24.801 -5.511 -25.008 1.00 96.69 346 LYS A O 1
ATOM 2576 N N . SER A 1 347 ? 25.571 -3.802 -26.224 1.00 94.69 347 SER A N 1
ATOM 2577 C CA . SER A 1 347 ? 24.512 -3.848 -27.237 1.00 94.69 347 SER A CA 1
ATOM 2578 C C . SER A 1 347 ? 24.451 -5.100 -28.096 1.00 94.69 347 SER A C 1
ATOM 2580 O O . SER A 1 347 ? 23.442 -5.348 -28.749 1.00 94.69 347 SER A O 1
ATOM 2582 N N . ASP A 1 348 ? 25.510 -5.902 -28.085 1.00 93.81 348 ASP A N 1
ATOM 2583 C CA . ASP A 1 348 ? 25.561 -7.221 -28.710 1.00 93.81 348 ASP A CA 1
ATOM 2584 C C . ASP A 1 348 ? 25.130 -8.351 -27.747 1.00 93.81 348 ASP A C 1
ATOM 2586 O O . ASP A 1 348 ? 25.254 -9.525 -28.093 1.00 93.81 348 ASP A O 1
ATOM 2590 N N . GLY A 1 349 ? 24.662 -8.016 -26.536 1.00 92.44 349 GLY A N 1
ATOM 2591 C CA . GLY A 1 349 ? 24.297 -8.963 -25.476 1.00 92.44 349 GLY A CA 1
ATOM 2592 C C . GLY A 1 349 ? 25.494 -9.610 -24.768 1.00 92.44 349 GLY A C 1
ATOM 2593 O O . GLY A 1 349 ? 25.322 -10.436 -23.873 1.00 92.44 349 GLY A O 1
ATOM 2594 N N . THR A 1 350 ? 26.728 -9.267 -25.148 1.00 95.69 350 THR A N 1
ATOM 2595 C CA . THR A 1 350 ? 27.931 -9.795 -24.497 1.00 95.69 350 THR A CA 1
ATOM 2596 C C . THR A 1 350 ? 28.369 -8.901 -23.340 1.00 95.69 350 THR A C 1
ATOM 2598 O O . THR A 1 350 ? 28.073 -7.707 -23.285 1.00 95.69 350 THR A O 1
ATOM 2601 N N . SER A 1 351 ? 29.115 -9.471 -22.398 1.00 96.56 351 SER A N 1
ATOM 2602 C CA . SER A 1 351 ? 29.660 -8.723 -21.264 1.00 96.56 351 SER A CA 1
ATOM 2603 C C . SER A 1 351 ? 30.839 -7.835 -21.674 1.00 96.56 351 SER A C 1
ATOM 2605 O O . SER A 1 351 ? 31.697 -8.247 -22.458 1.00 96.56 351 SER A O 1
ATOM 2607 N N . SER A 1 352 ? 30.929 -6.632 -21.104 1.00 97.31 352 SER A N 1
ATOM 2608 C CA . SER A 1 352 ? 32.120 -5.774 -21.177 1.00 97.31 352 SER A CA 1
ATOM 2609 C C . SER A 1 352 ? 33.268 -6.257 -20.278 1.00 97.31 352 SER A C 1
ATOM 2611 O O . SER A 1 352 ? 34.404 -5.819 -20.455 1.00 97.31 352 SER A O 1
ATOM 2613 N N . GLY A 1 353 ? 33.003 -7.188 -19.352 1.00 95.38 353 GLY A N 1
ATOM 2614 C CA . GLY A 1 353 ? 34.020 -7.827 -18.519 1.00 95.38 353 GLY A CA 1
ATOM 2615 C C . GLY A 1 353 ? 33.431 -8.784 -17.479 1.00 95.38 353 GLY A C 1
ATOM 2616 O O . GLY A 1 353 ? 32.564 -8.405 -16.701 1.00 95.38 353 GLY A O 1
ATOM 2617 N N . GLY A 1 354 ? 33.918 -10.027 -17.424 1.00 95.00 354 GLY A N 1
ATOM 2618 C CA . GLY A 1 354 ? 33.463 -11.037 -16.455 1.00 95.00 354 GLY A CA 1
ATOM 2619 C C . GLY A 1 354 ? 32.043 -11.568 -16.702 1.00 95.00 354 GLY A C 1
ATOM 2620 O O . GLY A 1 354 ? 31.351 -11.143 -17.626 1.00 95.00 354 GLY A O 1
ATOM 2621 N N . ALA A 1 355 ? 31.605 -12.523 -15.878 1.00 96.94 355 ALA A N 1
ATOM 2622 C CA . ALA A 1 355 ? 30.246 -13.064 -15.940 1.00 96.94 355 ALA A CA 1
ATOM 2623 C C . ALA A 1 355 ? 29.228 -12.034 -15.423 1.00 96.94 355 ALA A C 1
ATOM 2625 O O . ALA A 1 355 ? 29.498 -11.341 -14.441 1.00 96.94 355 ALA A O 1
ATOM 2626 N N . LEU A 1 356 ? 28.081 -11.925 -16.090 1.00 96.31 356 LEU A N 1
ATOM 2627 C CA . LEU A 1 356 ? 26.957 -11.090 -15.660 1.00 96.31 356 LEU A CA 1
ATOM 2628 C C . LEU A 1 356 ? 26.001 -11.913 -14.786 1.00 96.31 356 LEU A C 1
ATOM 2630 O O . LEU A 1 356 ? 25.953 -13.135 -14.960 1.00 96.31 356 LEU A O 1
ATOM 2634 N N . PRO A 1 357 ? 25.248 -11.280 -13.866 1.00 94.12 357 PRO A N 1
ATOM 2635 C CA . PRO A 1 357 ? 24.194 -11.982 -13.146 1.00 94.12 357 PRO A CA 1
ATOM 2636 C C . PRO A 1 357 ? 23.148 -12.517 -14.126 1.00 94.12 357 PRO A C 1
ATOM 2638 O O . PRO A 1 357 ? 22.936 -11.954 -15.206 1.00 94.12 357 PRO A O 1
ATOM 2641 N N . GLY A 1 358 ? 22.452 -13.582 -13.736 1.00 91.00 358 GLY A N 1
ATOM 2642 C CA . GLY A 1 358 ? 21.287 -14.039 -14.485 1.00 91.00 358 GLY A CA 1
ATOM 2643 C C . GLY A 1 358 ? 20.231 -12.932 -14.579 1.00 91.00 358 GLY A C 1
ATOM 2644 O O . GLY A 1 358 ? 20.098 -12.120 -13.661 1.00 91.00 358 GLY A O 1
ATOM 2645 N N . GLY A 1 359 ? 19.420 -12.942 -15.646 1.00 86.25 359 GLY A N 1
ATOM 2646 C CA . GLY A 1 359 ? 18.399 -11.912 -15.928 1.00 86.25 359 GLY A CA 1
ATOM 2647 C C . GLY A 1 359 ? 17.442 -11.590 -14.771 1.00 86.25 359 GLY A C 1
ATOM 2648 O O . GLY A 1 359 ? 16.811 -10.538 -14.735 1.00 86.25 359 GLY A O 1
ATOM 2649 N N . VAL A 1 360 ? 17.348 -12.512 -13.814 1.00 88.88 360 VAL A N 1
ATOM 2650 C CA . VAL A 1 360 ? 16.374 -12.518 -12.723 1.00 88.88 360 VAL A CA 1
ATOM 2651 C C . VAL A 1 360 ? 17.000 -12.767 -11.357 1.00 88.88 360 VAL A C 1
ATOM 2653 O O . VAL A 1 360 ? 16.308 -12.725 -10.343 1.00 88.88 360 VAL A O 1
ATOM 2656 N N . GLU A 1 361 ? 18.307 -13.027 -11.326 1.00 93.06 361 GLU A N 1
ATOM 2657 C CA . GLU A 1 361 ? 19.051 -13.377 -10.114 1.00 93.06 361 GLU A CA 1
ATOM 2658 C C . GLU A 1 361 ? 18.929 -12.276 -9.058 1.00 93.06 361 GLU A C 1
ATOM 2660 O O . GLU A 1 361 ? 18.704 -12.552 -7.881 1.00 93.06 361 GLU A O 1
ATOM 2665 N N . GLN A 1 362 ? 18.990 -11.017 -9.499 1.00 94.50 362 GLN A N 1
ATOM 2666 C CA . GLN A 1 362 ? 18.881 -9.862 -8.615 1.00 94.50 362 GLN A CA 1
ATOM 2667 C C . GLN A 1 362 ? 17.506 -9.766 -7.950 1.00 94.50 362 GLN A C 1
ATOM 2669 O O . GLN A 1 362 ? 17.419 -9.544 -6.744 1.00 94.50 362 GLN A O 1
ATOM 2674 N N . THR A 1 363 ? 16.430 -9.973 -8.714 1.00 93.81 363 THR A N 1
ATOM 2675 C CA . THR A 1 363 ? 15.060 -9.966 -8.184 1.00 93.81 363 THR A CA 1
ATOM 2676 C C . THR A 1 363 ? 14.849 -11.096 -7.180 1.00 93.81 363 THR A C 1
ATOM 2678 O O . THR A 1 363 ? 14.337 -10.826 -6.096 1.00 93.81 363 THR A O 1
ATOM 2681 N N . GLN A 1 364 ? 15.282 -12.323 -7.496 1.00 93.75 364 GLN A N 1
ATOM 2682 C CA . GLN A 1 364 ? 15.163 -13.453 -6.568 1.00 93.75 364 GLN A CA 1
ATOM 2683 C C . GLN A 1 364 ? 15.946 -13.188 -5.278 1.00 93.75 364 GLN A C 1
ATOM 2685 O O . GLN A 1 364 ? 15.393 -13.309 -4.195 1.00 93.75 364 GLN A O 1
ATOM 2690 N N . THR A 1 365 ? 17.187 -12.704 -5.384 1.00 96.00 365 THR A N 1
ATOM 2691 C CA . THR A 1 365 ? 18.021 -12.412 -4.206 1.00 96.00 365 THR A CA 1
ATOM 2692 C C . THR A 1 365 ? 17.369 -11.382 -3.275 1.00 96.00 365 THR A C 1
ATOM 2694 O O . THR A 1 365 ? 17.441 -11.505 -2.053 1.00 96.00 365 THR A O 1
ATOM 2697 N N . ILE A 1 366 ? 16.710 -10.354 -3.825 1.00 96.56 366 ILE A N 1
ATOM 2698 C CA . ILE A 1 366 ? 15.975 -9.362 -3.022 1.00 96.56 366 ILE A CA 1
ATOM 2699 C C . ILE A 1 366 ? 14.780 -10.004 -2.306 1.00 96.56 366 ILE A C 1
ATOM 2701 O O . ILE A 1 366 ? 14.546 -9.700 -1.133 1.00 96.56 366 ILE A O 1
ATOM 2705 N N . ILE A 1 367 ? 14.039 -10.875 -2.997 1.00 96.38 367 ILE A N 1
ATOM 2706 C CA . ILE A 1 367 ? 12.898 -11.604 -2.430 1.00 96.38 367 ILE A CA 1
ATOM 2707 C C . ILE A 1 367 ? 13.368 -12.512 -1.292 1.00 96.38 367 ILE A C 1
ATOM 2709 O O . ILE A 1 367 ? 12.886 -12.351 -0.169 1.00 96.38 367 ILE A O 1
ATOM 2713 N N . ASP A 1 368 ? 14.370 -13.354 -1.544 1.00 97.38 368 ASP A N 1
ATOM 2714 C CA . ASP A 1 368 ? 14.928 -14.300 -0.575 1.00 97.38 368 ASP A CA 1
ATOM 2715 C C . ASP A 1 368 ? 15.399 -13.574 0.696 1.00 97.38 368 ASP A C 1
ATOM 2717 O O . ASP A 1 368 ? 15.057 -13.956 1.818 1.00 97.38 368 ASP A O 1
ATOM 2721 N N . ASN A 1 369 ? 16.130 -12.463 0.539 1.00 98.19 369 ASN A N 1
ATOM 2722 C CA . ASN A 1 369 ? 16.606 -11.651 1.663 1.00 98.19 369 ASN A CA 1
ATOM 2723 C C . ASN A 1 369 ? 15.448 -11.045 2.473 1.00 98.19 369 ASN A C 1
ATOM 2725 O O . ASN A 1 369 ? 15.484 -11.022 3.711 1.00 98.19 369 ASN A O 1
ATOM 2729 N N . GLY A 1 370 ? 14.417 -10.547 1.786 1.00 98.06 370 GLY A N 1
ATOM 2730 C CA . GLY A 1 370 ? 13.224 -9.983 2.411 1.00 98.06 370 GLY A CA 1
ATOM 2731 C C . GLY A 1 370 ? 12.447 -11.025 3.215 1.00 98.06 370 GLY A C 1
ATOM 2732 O O . GLY A 1 370 ? 12.076 -10.776 4.365 1.00 98.06 370 GLY A O 1
ATOM 2733 N N . GLN A 1 371 ? 12.255 -12.215 2.652 1.00 97.94 371 GLN A N 1
ATOM 2734 C CA . GLN A 1 371 ? 11.587 -13.331 3.318 1.00 97.94 371 GLN A CA 1
ATOM 2735 C C . GLN A 1 371 ? 12.385 -13.855 4.504 1.00 97.94 371 GLN A C 1
ATOM 2737 O O . GLN A 1 371 ? 11.825 -14.010 5.589 1.00 97.94 371 GLN A O 1
ATOM 2742 N N . ALA A 1 372 ? 13.692 -14.064 4.340 1.00 98.25 372 ALA A N 1
ATOM 2743 C CA . ALA A 1 372 ? 14.561 -14.512 5.422 1.00 98.25 372 ALA A CA 1
ATOM 2744 C C . ALA A 1 372 ? 14.519 -13.551 6.623 1.00 98.25 372 ALA A C 1
ATOM 2746 O O . ALA A 1 372 ? 14.573 -13.983 7.773 1.00 98.25 372 ALA A O 1
ATOM 2747 N N . THR A 1 373 ? 14.374 -12.247 6.364 1.00 98.38 373 THR A N 1
ATOM 2748 C CA . THR A 1 373 ? 14.381 -11.213 7.408 1.00 98.38 373 THR A CA 1
ATOM 2749 C C . THR A 1 373 ? 13.002 -10.980 8.035 1.00 98.38 373 THR A C 1
ATOM 2751 O O . THR A 1 373 ? 12.894 -10.807 9.251 1.00 98.38 373 THR A O 1
ATOM 2754 N N . PHE A 1 374 ? 11.929 -10.943 7.238 1.00 98.00 374 PHE A N 1
ATOM 2755 C CA . PHE A 1 374 ? 10.604 -10.510 7.709 1.00 98.00 374 PHE A CA 1
ATOM 2756 C C . PHE A 1 374 ? 9.510 -11.584 7.610 1.00 98.00 374 PHE A C 1
ATOM 2758 O O . PHE A 1 374 ? 8.375 -11.333 8.038 1.00 98.00 374 PHE A O 1
ATOM 2765 N N . GLY A 1 375 ? 9.833 -12.766 7.084 1.00 98.00 375 GLY A N 1
ATOM 2766 C CA . GLY A 1 375 ? 8.923 -13.895 6.908 1.00 98.00 375 GLY A CA 1
ATOM 2767 C C . GLY A 1 375 ? 7.663 -13.511 6.135 1.00 98.00 375 GLY A C 1
ATOM 2768 O O . GLY A 1 375 ? 7.693 -12.760 5.160 1.00 98.00 375 GLY A O 1
ATOM 2769 N N . GLN A 1 376 ? 6.508 -13.948 6.635 1.00 97.50 376 GLN A N 1
ATOM 2770 C CA . GLN A 1 376 ? 5.196 -13.680 6.031 1.00 97.50 376 GLN A CA 1
ATOM 2771 C C . GLN A 1 376 ? 4.780 -12.192 6.012 1.00 97.50 376 GLN A C 1
ATOM 2773 O O . GLN A 1 376 ? 3.768 -11.846 5.402 1.00 97.50 376 GLN A O 1
ATOM 2778 N N . ARG A 1 377 ? 5.544 -11.286 6.646 1.00 97.25 377 ARG A N 1
ATOM 2779 C CA . ARG A 1 377 ? 5.322 -9.835 6.517 1.00 97.25 377 ARG A CA 1
ATOM 2780 C C . ARG A 1 377 ? 5.936 -9.244 5.246 1.00 97.25 377 ARG A C 1
ATOM 2782 O O . ARG A 1 377 ? 5.540 -8.137 4.888 1.00 97.25 377 ARG A O 1
ATOM 2789 N N . PHE A 1 378 ? 6.856 -9.947 4.581 1.00 98.56 378 PHE A N 1
ATOM 2790 C CA . PHE A 1 378 ? 7.412 -9.550 3.285 1.00 98.56 378 PHE A CA 1
ATOM 2791 C C . PHE A 1 378 ? 6.549 -10.085 2.140 1.00 98.56 378 PHE A C 1
ATOM 2793 O O . PHE A 1 378 ? 6.741 -11.184 1.640 1.00 98.56 378 PHE A O 1
ATOM 2800 N N . VAL A 1 379 ? 5.532 -9.340 1.747 1.00 98.50 379 VAL A N 1
ATOM 2801 C CA . VAL A 1 379 ? 4.620 -9.741 0.677 1.00 98.50 379 VAL A CA 1
ATOM 2802 C C . VAL A 1 379 ? 5.290 -9.594 -0.683 1.00 98.50 379 VAL A C 1
ATOM 2804 O O . VAL A 1 379 ? 5.923 -8.576 -0.955 1.00 98.50 379 VAL A O 1
ATOM 2807 N N . VAL A 1 380 ? 5.107 -10.587 -1.551 1.00 98.06 380 VAL A N 1
ATOM 2808 C CA . VAL A 1 380 ? 5.618 -10.551 -2.926 1.00 98.06 380 VAL A CA 1
ATOM 2809 C C . VAL A 1 380 ? 4.460 -10.276 -3.873 1.00 98.06 380 VAL A C 1
ATOM 2811 O O . VAL A 1 380 ? 3.468 -11.006 -3.909 1.00 98.06 380 VAL A O 1
ATOM 2814 N N . GLN A 1 381 ? 4.562 -9.189 -4.627 1.00 97.69 381 GLN A N 1
ATOM 2815 C CA . GLN A 1 381 ? 3.496 -8.706 -5.492 1.00 97.69 381 GLN A CA 1
ATOM 2816 C C . GLN A 1 381 ? 4.001 -8.535 -6.923 1.00 97.69 381 GLN A C 1
ATOM 2818 O O . GLN A 1 381 ? 5.108 -8.053 -7.129 1.00 97.69 381 GLN A O 1
ATOM 2823 N N . HIS A 1 382 ? 3.173 -8.856 -7.921 1.00 95.56 382 HIS A N 1
ATOM 2824 C CA . HIS A 1 382 ? 3.470 -8.545 -9.325 1.00 95.56 382 HIS A CA 1
ATOM 2825 C C . HIS A 1 382 ? 2.460 -7.577 -9.924 1.00 95.56 382 HIS A C 1
ATOM 2827 O O . HIS A 1 382 ? 1.250 -7.801 -9.850 1.00 95.56 382 HIS A O 1
ATOM 2833 N N . ASN A 1 383 ? 2.967 -6.555 -10.607 1.00 93.50 383 ASN A N 1
ATOM 2834 C CA . ASN A 1 383 ? 2.148 -5.543 -11.260 1.00 93.50 383 ASN A CA 1
ATOM 2835 C C . ASN A 1 383 ? 2.060 -5.761 -12.766 1.00 93.50 383 ASN A C 1
ATOM 2837 O O . ASN A 1 383 ? 2.622 -5.042 -13.588 1.00 93.50 383 ASN A O 1
ATOM 2841 N N . GLY A 1 384 ? 1.323 -6.791 -13.134 1.00 93.00 384 GLY A N 1
ATOM 2842 C CA . GLY A 1 384 ? 1.140 -7.146 -14.531 1.00 93.00 384 GLY A CA 1
ATOM 2843 C C . GLY A 1 384 ? 0.218 -8.333 -14.696 1.00 93.00 384 GLY A C 1
ATOM 2844 O O . GLY A 1 384 ? 0.413 -9.123 -15.615 1.00 93.00 384 GLY A O 1
ATOM 2845 N N . LEU A 1 385 ? -0.741 -8.504 -13.783 1.00 95.25 385 LEU A N 1
ATOM 2846 C CA . LEU A 1 385 ? -1.734 -9.561 -13.887 1.00 95.25 385 LEU A CA 1
ATOM 2847 C C . LEU A 1 385 ? -2.577 -9.336 -15.143 1.00 95.25 385 LEU A C 1
ATOM 2849 O O . LEU A 1 385 ? -3.199 -8.286 -15.310 1.00 95.25 385 LEU A O 1
ATOM 2853 N N . GLN A 1 386 ? -2.533 -10.327 -16.025 1.00 94.56 386 GLN A N 1
ATOM 2854 C CA . GLN A 1 386 ? -3.260 -10.372 -17.288 1.00 94.56 386 GLN A CA 1
ATOM 2855 C C . GLN A 1 386 ? -4.536 -11.212 -17.128 1.00 94.56 386 GLN A C 1
ATOM 2857 O O . GLN A 1 386 ? -4.607 -12.031 -16.199 1.00 94.56 386 GLN A O 1
ATOM 2862 N N . PRO A 1 387 ? -5.501 -11.088 -18.057 1.00 95.69 387 PRO A N 1
ATOM 2863 C CA . PRO A 1 387 ? -6.590 -12.049 -18.189 1.00 95.69 387 PRO A CA 1
ATOM 2864 C C . PRO A 1 387 ? -6.074 -13.495 -18.248 1.00 95.69 387 PRO A C 1
ATOM 2866 O O . PRO A 1 387 ? -4.989 -13.769 -18.770 1.00 95.69 387 PRO A O 1
ATOM 2869 N N . LYS A 1 388 ? -6.845 -14.429 -17.691 1.00 94.81 388 LYS A N 1
ATOM 2870 C CA . LYS A 1 388 ? -6.529 -15.858 -17.693 1.00 94.81 388 LYS A CA 1
ATOM 2871 C C . LYS A 1 388 ? -6.602 -16.408 -19.117 1.00 94.81 388 LYS A C 1
ATOM 2873 O O . LYS A 1 388 ? -7.617 -16.237 -19.785 1.00 94.81 388 LYS A O 1
ATOM 2878 N N . GLN A 1 389 ? -5.557 -17.112 -19.555 1.00 92.50 389 GLN A N 1
ATOM 2879 C CA . GLN A 1 389 ? -5.553 -17.812 -20.852 1.00 92.50 389 GLN A CA 1
ATOM 2880 C C . GLN A 1 389 ? -5.599 -19.338 -20.703 1.00 92.50 389 GLN A C 1
ATOM 2882 O O . GLN A 1 389 ? -6.180 -20.018 -21.542 1.00 92.50 389 GLN A O 1
ATOM 2887 N N . ILE A 1 390 ? -4.994 -19.875 -19.640 1.00 88.94 390 ILE A N 1
ATOM 2888 C CA . ILE A 1 390 ? -4.878 -21.313 -19.362 1.00 88.94 390 ILE A CA 1
ATOM 2889 C C . ILE A 1 390 ? -5.005 -21.576 -17.858 1.00 88.94 390 ILE A C 1
ATOM 2891 O O . ILE A 1 390 ? -4.781 -20.667 -17.062 1.00 88.94 390 ILE A O 1
ATOM 2895 N N . ASP A 1 391 ? -5.286 -22.824 -17.474 1.00 90.12 391 ASP A N 1
ATOM 2896 C CA . ASP A 1 391 ? -5.410 -23.262 -16.068 1.00 90.12 391 ASP A CA 1
ATOM 2897 C C . ASP A 1 391 ? -4.215 -24.127 -15.603 1.00 90.12 391 ASP A C 1
ATOM 2899 O O . ASP A 1 391 ? -4.227 -24.727 -14.530 1.00 90.12 391 ASP A O 1
ATOM 2903 N N . THR A 1 392 ? -3.162 -24.236 -16.421 1.00 84.12 392 THR A N 1
ATOM 2904 C CA . THR A 1 392 ? -2.056 -25.193 -16.219 1.00 84.12 392 THR A CA 1
ATOM 2905 C C . THR A 1 392 ? -0.774 -24.552 -15.686 1.00 84.12 392 THR A C 1
ATOM 2907 O O . THR A 1 392 ? 0.307 -25.137 -15.779 1.00 84.12 392 THR A O 1
ATOM 2910 N N . CYS A 1 393 ? -0.857 -23.360 -15.092 1.00 88.31 393 CYS A N 1
ATOM 2911 C CA . CYS A 1 393 ? 0.316 -22.686 -14.517 1.00 88.31 393 CYS A CA 1
ATOM 2912 C C . CYS A 1 393 ? 0.896 -23.437 -13.311 1.00 88.31 393 CYS A C 1
ATOM 2914 O O . CYS A 1 393 ? 2.054 -23.245 -12.940 1.00 88.31 393 CYS A O 1
ATOM 2916 N N . ALA A 1 394 ? 0.116 -24.362 -12.739 1.00 80.50 394 ALA A N 1
ATOM 2917 C CA . ALA A 1 394 ? 0.576 -25.383 -11.804 1.00 80.50 394 ALA A CA 1
ATOM 2918 C C . ALA A 1 394 ? 1.831 -26.123 -12.314 1.00 80.50 394 ALA A C 1
ATOM 2920 O O . ALA A 1 394 ? 2.838 -26.192 -11.610 1.00 80.50 394 ALA A O 1
ATOM 2921 N N . SER A 1 395 ? 1.783 -26.624 -13.550 1.00 84.75 395 SER A N 1
ATOM 2922 C CA . SER A 1 395 ? 2.811 -27.488 -14.140 1.00 84.75 395 SER A CA 1
ATOM 2923 C C . SER A 1 395 ? 3.837 -26.748 -14.997 1.00 84.75 395 SER A C 1
ATOM 2925 O O . SER A 1 395 ? 4.922 -27.272 -15.225 1.00 84.75 395 SER A O 1
ATOM 2927 N N . ASN A 1 396 ? 3.515 -25.545 -15.480 1.00 89.00 396 ASN A N 1
ATOM 2928 C CA . ASN A 1 396 ? 4.437 -24.715 -16.251 1.00 89.00 396 ASN A CA 1
ATOM 2929 C C . ASN A 1 396 ? 4.327 -23.250 -15.813 1.00 89.00 396 ASN A C 1
ATOM 2931 O O . ASN A 1 396 ? 3.510 -22.496 -16.336 1.00 89.00 396 ASN A O 1
ATOM 2935 N N . LEU A 1 397 ? 5.174 -22.853 -14.860 1.00 87.69 397 LEU A N 1
ATOM 2936 C CA . LEU A 1 397 ? 5.198 -21.499 -14.290 1.00 87.69 397 LEU A CA 1
ATOM 2937 C C . LEU A 1 397 ? 5.498 -20.400 -15.320 1.00 87.69 397 LEU A C 1
ATOM 2939 O O . LEU A 1 397 ? 5.155 -19.243 -15.099 1.00 87.69 397 LEU A O 1
ATOM 2943 N N . SER A 1 398 ? 6.147 -20.755 -16.429 1.00 84.69 398 SER A N 1
ATOM 2944 C CA . SER A 1 398 ? 6.508 -19.842 -17.517 1.00 84.69 398 SER A CA 1
ATOM 2945 C C . SER A 1 398 ? 5.617 -20.015 -18.750 1.00 84.69 398 SER A C 1
ATOM 2947 O O . SER A 1 398 ? 5.941 -19.500 -19.818 1.00 84.69 398 SER A O 1
ATOM 2949 N N . GLY A 1 399 ? 4.509 -20.751 -18.625 1.00 84.62 399 GLY A N 1
ATOM 2950 C CA . GLY A 1 399 ? 3.555 -20.939 -19.710 1.00 84.62 399 GLY A CA 1
ATOM 2951 C C . GLY A 1 399 ? 2.908 -19.615 -20.147 1.00 84.62 399 GLY A C 1
ATOM 2952 O O . GLY A 1 399 ? 2.709 -18.727 -19.314 1.00 84.62 399 GLY A O 1
ATOM 2953 N N . PRO A 1 400 ? 2.549 -19.464 -21.436 1.00 84.12 400 PRO A N 1
ATOM 2954 C CA . PRO A 1 400 ? 1.792 -18.307 -21.907 1.00 84.12 400 PRO A CA 1
ATOM 2955 C C . PRO A 1 400 ? 0.524 -18.077 -21.076 1.00 84.12 400 PRO A C 1
ATOM 2957 O O . PRO A 1 400 ? -0.203 -19.017 -20.767 1.00 84.12 400 PRO A O 1
ATOM 2960 N N . GLY A 1 401 ? 0.273 -16.825 -20.691 1.00 83.88 401 GLY A N 1
ATOM 2961 C CA . GLY A 1 401 ? -0.893 -16.446 -19.887 1.00 83.88 401 GLY A CA 1
ATOM 2962 C C . GLY A 1 401 ? -0.791 -16.748 -18.390 1.00 83.88 401 GLY A C 1
ATOM 2963 O O . GLY A 1 401 ? -1.703 -16.382 -17.641 1.00 83.88 401 GLY A O 1
ATOM 2964 N N . CYS A 1 402 ? 0.308 -17.356 -17.932 1.00 91.12 402 CYS A N 1
ATOM 2965 C CA . CYS A 1 402 ? 0.546 -17.527 -16.509 1.00 91.12 402 CYS A CA 1
ATOM 2966 C C . CYS A 1 402 ? 0.864 -16.201 -15.817 1.00 91.12 402 CYS A C 1
ATOM 2968 O O . CYS A 1 402 ? 1.538 -15.340 -16.395 1.00 91.12 402 CYS A O 1
ATOM 2970 N N . PRO A 1 403 ? 0.416 -16.025 -14.558 1.00 93.31 403 PRO A N 1
ATOM 2971 C CA . PRO A 1 403 ? 0.917 -14.949 -13.726 1.00 93.31 403 PRO A CA 1
ATOM 2972 C C . PRO A 1 403 ? 2.435 -15.066 -13.573 1.00 93.31 403 PRO A C 1
ATOM 2974 O O . PRO A 1 403 ? 3.032 -16.111 -13.831 1.00 93.31 403 PRO A O 1
ATOM 2977 N N . ASN A 1 404 ? 3.063 -13.985 -13.125 1.00 92.75 404 ASN A N 1
ATOM 2978 C CA . ASN A 1 404 ? 4.506 -13.951 -12.952 1.00 92.75 404 ASN A CA 1
ATOM 2979 C C . ASN A 1 404 ? 5.009 -15.128 -12.095 1.00 92.75 404 ASN A C 1
ATOM 2981 O O . ASN A 1 404 ? 4.543 -15.329 -10.971 1.00 92.75 404 ASN A O 1
ATOM 2985 N N . ARG A 1 405 ? 5.974 -15.879 -12.642 1.00 90.94 405 ARG A N 1
ATOM 2986 C CA . ARG A 1 405 ? 6.471 -17.127 -12.054 1.00 90.94 405 ARG A CA 1
ATOM 2987 C C . ARG A 1 405 ? 6.956 -16.987 -10.615 1.00 90.94 405 ARG A C 1
ATOM 2989 O O . ARG A 1 405 ? 6.723 -17.912 -9.851 1.00 90.94 405 ARG A O 1
ATOM 2996 N N . TRP A 1 406 ? 7.566 -15.855 -10.248 1.00 90.38 406 TRP A N 1
ATOM 2997 C CA . TRP A 1 406 ? 8.069 -15.631 -8.890 1.00 90.38 406 TRP A CA 1
ATOM 2998 C C . TRP A 1 406 ? 6.910 -15.574 -7.925 1.00 90.38 406 TRP A C 1
ATOM 3000 O O . TRP A 1 406 ? 6.817 -16.398 -7.037 1.00 90.38 406 TRP A O 1
ATOM 3010 N N . VAL A 1 407 ? 5.931 -14.709 -8.177 1.00 94.44 407 VAL A N 1
ATOM 3011 C CA . VAL A 1 407 ? 4.755 -14.605 -7.303 1.00 94.44 407 VAL A CA 1
ATOM 3012 C C . VAL A 1 407 ? 4.013 -15.939 -7.188 1.00 94.44 407 VAL A C 1
ATOM 3014 O O . VAL A 1 407 ? 3.526 -16.290 -6.117 1.00 94.44 407 VAL A O 1
ATOM 3017 N N . VAL A 1 408 ? 3.941 -16.722 -8.267 1.00 94.56 408 VAL A N 1
ATOM 3018 C CA . VAL A 1 408 ? 3.343 -18.063 -8.205 1.00 94.56 408 VAL A CA 1
ATOM 3019 C C . VAL A 1 408 ? 4.188 -19.023 -7.359 1.00 94.56 408 VAL A C 1
ATOM 3021 O O . VAL A 1 408 ? 3.616 -19.763 -6.558 1.00 94.56 408 VAL A O 1
ATOM 3024 N N . GLN A 1 409 ? 5.511 -19.025 -7.532 1.00 93.88 409 GLN A N 1
ATOM 3025 C CA . GLN A 1 409 ? 6.446 -19.847 -6.764 1.00 93.88 409 GLN A CA 1
ATOM 3026 C C . GLN A 1 409 ? 6.426 -19.469 -5.278 1.00 93.88 409 GLN A C 1
ATOM 3028 O O . GLN A 1 409 ? 6.126 -20.327 -4.454 1.00 93.88 409 GLN A O 1
ATOM 3033 N N . GLU A 1 410 ? 6.603 -18.190 -4.950 1.00 95.88 410 GLU A N 1
ATOM 3034 C CA . GLU A 1 410 ? 6.601 -17.685 -3.573 1.00 95.88 410 GLU A CA 1
ATOM 3035 C C . GLU A 1 410 ? 5.298 -18.021 -2.848 1.00 95.88 410 GLU A C 1
ATOM 3037 O O . GLU A 1 410 ? 5.293 -18.433 -1.689 1.00 95.88 410 GLU A O 1
ATOM 3042 N N . GLY A 1 411 ? 4.170 -17.928 -3.556 1.00 96.31 411 GLY A N 1
ATOM 3043 C CA . GLY A 1 411 ? 2.891 -18.388 -3.037 1.00 96.31 411 GLY A CA 1
ATOM 3044 C C . GLY A 1 411 ? 2.943 -19.856 -2.605 1.00 96.31 411 GLY A C 1
ATOM 3045 O O . GLY A 1 411 ? 2.585 -20.177 -1.478 1.00 96.31 411 GLY A O 1
ATOM 3046 N N . ARG A 1 412 ? 3.439 -20.754 -3.468 1.00 94.94 412 ARG A N 1
ATOM 3047 C CA . ARG A 1 412 ? 3.559 -22.197 -3.161 1.00 94.94 412 ARG A CA 1
ATOM 3048 C C . ARG A 1 412 ? 4.489 -22.493 -1.994 1.00 94.94 412 ARG A C 1
ATOM 3050 O O . ARG A 1 412 ? 4.272 -23.486 -1.306 1.00 94.94 412 ARG A O 1
ATOM 3057 N N . GLU A 1 413 ? 5.483 -21.646 -1.781 1.00 95.81 413 GLU A N 1
ATOM 3058 C CA . GLU A 1 413 ? 6.443 -21.752 -0.683 1.00 95.81 413 GLU A CA 1
ATOM 3059 C C . GLU A 1 413 ? 5.902 -21.161 0.634 1.00 95.81 413 GLU A C 1
ATOM 3061 O O . GLU A 1 413 ? 6.580 -21.172 1.658 1.00 95.81 413 GLU A O 1
ATOM 3066 N N . GLY A 1 414 ? 4.638 -20.717 0.653 1.00 96.69 414 GLY A N 1
ATOM 3067 C CA . GLY A 1 414 ? 3.969 -20.235 1.859 1.00 96.69 414 GLY A CA 1
ATOM 3068 C C . GLY A 1 414 ? 4.213 -18.754 2.140 1.00 96.69 414 GLY A C 1
ATOM 3069 O O . GLY A 1 414 ? 4.056 -18.316 3.287 1.00 96.69 414 GLY A O 1
ATOM 3070 N N . GLN A 1 415 ? 4.564 -17.977 1.110 1.00 98.06 415 GLN A N 1
ATOM 3071 C CA . GLN A 1 415 ? 4.645 -16.525 1.180 1.00 98.06 415 GLN A CA 1
ATOM 3072 C C . GLN A 1 415 ? 3.306 -15.870 0.834 1.00 98.06 415 GLN A C 1
ATOM 3074 O O . GLN A 1 415 ? 2.589 -16.281 -0.082 1.00 98.06 415 GLN A O 1
ATOM 3079 N N . VAL A 1 416 ? 2.978 -14.784 1.536 1.00 98.44 416 VAL A N 1
ATOM 3080 C CA . VAL A 1 416 ? 1.829 -13.949 1.173 1.00 98.44 416 VAL A CA 1
ATOM 3081 C C . VAL A 1 416 ? 2.105 -13.278 -0.169 1.00 98.44 416 VAL A C 1
ATOM 3083 O O . VAL A 1 416 ? 3.121 -12.601 -0.336 1.00 98.44 416 VAL A O 1
ATOM 3086 N N . THR A 1 417 ? 1.167 -13.418 -1.103 1.00 98.50 417 THR A N 1
ATOM 3087 C CA . THR A 1 417 ? 1.303 -12.887 -2.459 1.00 98.50 417 THR A CA 1
ATOM 3088 C C . THR A 1 417 ? 0.097 -12.075 -2.900 1.00 98.50 417 THR A C 1
ATOM 3090 O O . THR A 1 417 ? -1.025 -12.263 -2.420 1.00 98.50 417 THR A O 1
ATOM 3093 N N . GLY A 1 418 ? 0.324 -11.161 -3.836 1.00 98.31 418 GLY A N 1
ATOM 3094 C CA . GLY A 1 418 ? -0.731 -10.358 -4.438 1.00 98.31 418 GLY A CA 1
ATOM 3095 C C . GLY A 1 418 ? -0.403 -9.940 -5.856 1.00 98.31 418 GLY A C 1
ATOM 3096 O O . GLY A 1 418 ? 0.698 -10.156 -6.363 1.00 98.31 418 GLY A O 1
ATOM 3097 N N . PHE A 1 419 ? -1.374 -9.318 -6.503 1.00 98.06 419 PHE A N 1
ATOM 3098 C CA . PHE A 1 419 ? -1.207 -8.823 -7.858 1.00 98.06 419 PHE A CA 1
ATOM 3099 C C . PHE A 1 419 ? -1.771 -7.425 -8.008 1.00 98.06 419 PHE A C 1
ATOM 3101 O O . PHE A 1 419 ? -2.725 -7.061 -7.337 1.00 98.06 419 PHE A O 1
ATOM 3108 N N . GLN A 1 420 ? -1.229 -6.681 -8.957 1.00 97.12 420 GLN A N 1
ATOM 3109 C CA . GLN A 1 420 ? -1.906 -5.556 -9.576 1.00 97.12 420 GLN A CA 1
ATOM 3110 C C . GLN A 1 420 ? -2.193 -5.928 -11.035 1.00 97.12 420 GLN A C 1
ATOM 3112 O O . GLN A 1 420 ? -1.342 -6.538 -11.698 1.00 97.12 420 GLN A O 1
ATOM 3117 N N . THR A 1 421 ? -3.378 -5.589 -11.547 1.00 96.19 421 THR A N 1
ATOM 3118 C CA . THR A 1 421 ? -3.675 -5.758 -12.976 1.00 96.19 421 THR A CA 1
ATOM 3119 C C . THR A 1 421 ? -2.692 -4.963 -13.817 1.00 96.19 421 THR A C 1
ATOM 3121 O O . THR A 1 421 ? -2.180 -3.918 -13.414 1.00 96.19 421 THR A O 1
ATOM 3124 N N . THR A 1 422 ? -2.436 -5.440 -15.026 1.00 90.44 422 THR A N 1
ATOM 3125 C CA . THR A 1 422 ? -1.776 -4.603 -16.025 1.00 90.44 422 THR A CA 1
ATOM 3126 C C . THR A 1 422 ? -2.614 -3.357 -16.345 1.00 90.44 422 THR A C 1
ATOM 3128 O O . THR A 1 422 ? -3.737 -3.206 -15.856 1.00 90.44 422 THR A O 1
ATOM 3131 N N . ASN A 1 423 ? -2.054 -2.440 -17.135 1.00 83.62 423 ASN A N 1
ATOM 3132 C CA . ASN A 1 423 ? -2.724 -1.187 -17.457 1.00 83.62 423 ASN A CA 1
ATOM 3133 C C . ASN A 1 423 ? -4.101 -1.419 -18.100 1.00 83.62 423 ASN A C 1
ATOM 3135 O O . ASN A 1 423 ? -4.367 -2.462 -18.703 1.00 83.62 423 ASN A O 1
ATOM 3139 N N . ALA A 1 424 ? -4.966 -0.415 -17.990 1.00 74.69 424 ALA A N 1
ATOM 3140 C CA . ALA A 1 424 ? -6.333 -0.499 -18.489 1.00 74.69 424 ALA A CA 1
ATOM 3141 C C . ALA A 1 424 ? -6.443 -0.667 -20.017 1.00 74.69 424 ALA A C 1
ATOM 3143 O O . ALA A 1 424 ? -7.516 -0.954 -20.527 1.00 74.69 424 ALA A O 1
ATOM 3144 N N . GLY A 1 425 ? -5.346 -0.518 -20.769 1.00 78.94 425 GLY A N 1
ATOM 3145 C CA . GLY A 1 425 ? -5.320 -0.872 -22.189 1.00 78.94 425 GLY A CA 1
ATOM 3146 C C . GLY A 1 425 ? -5.258 -2.384 -22.438 1.00 78.94 425 GLY A C 1
ATOM 3147 O O . GLY A 1 425 ? -5.690 -2.840 -23.490 1.00 78.94 425 GLY A O 1
ATOM 3148 N N . LYS A 1 426 ? -4.726 -3.162 -21.485 1.00 83.00 426 LYS A N 1
ATOM 3149 C CA . LYS A 1 426 ? -4.554 -4.623 -21.590 1.00 83.00 426 LYS A CA 1
ATOM 3150 C C . LYS A 1 426 ? -5.574 -5.416 -20.765 1.00 83.00 426 LYS A C 1
ATOM 3152 O O . LYS A 1 426 ? -5.934 -6.519 -21.154 1.00 83.00 426 LYS A O 1
ATOM 3157 N N . VAL A 1 427 ? -6.048 -4.861 -19.649 1.00 90.88 427 VAL A N 1
ATOM 3158 C CA . VAL A 1 427 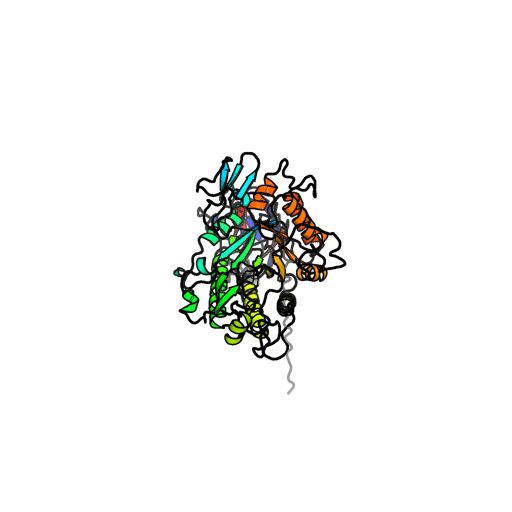? -7.298 -5.289 -18.995 1.00 90.88 427 VAL A CA 1
ATOM 3159 C C . VAL A 1 427 ? -8.331 -4.234 -19.347 1.00 90.88 427 VAL A C 1
ATOM 3161 O O . VAL A 1 427 ? -8.426 -3.210 -18.677 1.00 90.88 427 VAL A O 1
ATOM 3164 N N . SER A 1 428 ? -9.011 -4.449 -20.471 1.00 93.12 428 SER A N 1
ATOM 3165 C CA . SER A 1 428 ? -9.671 -3.387 -21.241 1.00 93.12 428 SER A CA 1
ATOM 3166 C C . SER A 1 428 ? -11.180 -3.292 -21.042 1.00 93.12 428 SER A C 1
ATOM 3168 O O . SER A 1 428 ? -11.820 -2.365 -21.537 1.00 93.12 428 SER A O 1
ATOM 3170 N N . ASN A 1 429 ? -11.768 -4.267 -20.353 1.00 94.75 429 ASN A N 1
ATOM 3171 C CA . ASN A 1 429 ? -13.204 -4.375 -20.139 1.00 94.75 429 ASN A CA 1
ATOM 3172 C C . ASN A 1 429 ? -13.505 -5.245 -18.902 1.00 94.75 429 ASN A C 1
ATOM 3174 O O . ASN A 1 429 ? -12.603 -5.746 -18.218 1.00 94.75 429 ASN A O 1
ATOM 3178 N N . VAL A 1 430 ? -14.790 -5.428 -18.600 1.00 95.75 430 VAL A N 1
ATOM 3179 C CA . VAL A 1 430 ? -15.231 -6.197 -17.429 1.00 95.75 430 VAL A CA 1
ATOM 3180 C C . VAL A 1 430 ? -14.965 -7.701 -17.545 1.00 95.75 430 VAL A C 1
ATOM 3182 O O . VAL A 1 430 ? -14.606 -8.312 -16.543 1.00 95.75 430 VAL A O 1
ATOM 3185 N N . ALA A 1 431 ? -15.023 -8.286 -18.746 1.00 97.06 431 ALA A N 1
ATOM 3186 C CA . ALA A 1 431 ? -14.674 -9.694 -18.956 1.00 97.06 431 ALA A CA 1
ATOM 3187 C C . ALA A 1 431 ? -13.174 -9.938 -18.719 1.00 97.06 431 ALA A C 1
ATOM 3189 O O . ALA A 1 431 ? -12.796 -10.884 -18.029 1.00 97.06 431 ALA A O 1
ATOM 3190 N N . ASP A 1 432 ? -12.311 -9.030 -19.187 1.00 97.12 432 ASP A N 1
ATOM 3191 C CA . ASP A 1 432 ? -10.875 -9.060 -18.886 1.00 97.12 432 ASP A CA 1
ATOM 3192 C C . ASP A 1 432 ? -10.614 -8.929 -17.379 1.00 97.12 432 ASP A C 1
ATOM 3194 O O . ASP A 1 432 ? -9.736 -9.603 -16.840 1.00 97.12 432 ASP A O 1
ATOM 3198 N N . THR A 1 433 ? -11.380 -8.073 -16.692 1.00 97.38 433 THR A N 1
ATOM 3199 C CA . THR A 1 433 ? -11.266 -7.859 -15.240 1.00 97.38 433 THR A CA 1
ATOM 3200 C C . THR A 1 433 ? -11.632 -9.127 -14.469 1.00 97.38 433 THR A C 1
ATOM 3202 O O . THR A 1 433 ? -10.857 -9.579 -13.623 1.00 97.38 433 THR A O 1
ATOM 3205 N N . ASP A 1 434 ? -12.773 -9.745 -14.790 1.00 98.31 434 ASP A N 1
ATOM 3206 C CA . ASP A 1 434 ? -13.185 -11.016 -14.189 1.00 98.31 434 ASP A CA 1
ATOM 3207 C C . ASP A 1 434 ? -12.173 -12.133 -14.486 1.00 98.31 434 ASP A C 1
ATOM 3209 O O . ASP A 1 434 ? -11.731 -12.847 -13.583 1.00 98.31 434 ASP A O 1
ATOM 3213 N N . SER A 1 435 ? -11.725 -12.234 -15.739 1.00 97.62 435 SER A N 1
ATOM 3214 C CA . SER A 1 435 ? -10.718 -13.202 -16.169 1.00 97.62 435 SER A CA 1
ATOM 3215 C C . SER A 1 435 ? -9.373 -12.999 -15.460 1.00 97.62 435 SER A C 1
ATOM 3217 O O . SER A 1 435 ? -8.728 -13.972 -15.067 1.00 97.62 435 SER A O 1
ATOM 3219 N N . ALA A 1 436 ? -8.946 -11.760 -15.207 1.00 97.75 436 ALA A N 1
ATOM 3220 C CA . ALA A 1 436 ? -7.738 -11.478 -14.433 1.00 97.75 436 ALA A CA 1
ATOM 3221 C C . ALA A 1 436 ? -7.879 -11.945 -12.973 1.00 97.75 436 ALA A C 1
ATOM 3223 O O . ALA A 1 436 ? -6.960 -12.570 -12.437 1.00 97.75 436 ALA A O 1
ATOM 3224 N N . PHE A 1 437 ? -9.035 -11.732 -12.334 1.00 98.38 437 PHE A N 1
ATOM 3225 C CA . PHE A 1 437 ? -9.303 -12.264 -10.990 1.00 98.38 437 PHE A CA 1
ATOM 3226 C C . PHE A 1 437 ? -9.306 -13.788 -10.951 1.00 98.38 437 PHE A C 1
ATOM 3228 O O . PHE A 1 437 ? -8.720 -14.379 -10.039 1.00 98.38 437 PHE A O 1
ATOM 3235 N N . GLN A 1 438 ? -9.880 -14.434 -11.968 1.00 97.75 438 GLN A N 1
ATOM 3236 C CA . GLN A 1 438 ? -9.759 -15.878 -12.135 1.00 97.75 438 GLN A CA 1
ATOM 3237 C C . GLN A 1 438 ? -8.295 -16.303 -12.275 1.00 97.75 438 GLN A C 1
ATOM 3239 O O . GLN A 1 438 ? -7.905 -17.295 -11.667 1.00 97.75 438 GLN A O 1
ATOM 3244 N N . ASN A 1 439 ? -7.468 -15.556 -13.014 1.00 97.19 439 ASN A N 1
ATOM 3245 C CA . ASN A 1 439 ? -6.044 -15.858 -13.164 1.00 97.19 439 ASN A CA 1
ATOM 3246 C C . ASN A 1 439 ? -5.312 -15.803 -11.813 1.00 97.19 439 ASN A C 1
ATOM 3248 O O . ASN A 1 439 ? -4.596 -16.736 -11.448 1.00 97.19 439 ASN A O 1
ATOM 3252 N N . ALA A 1 440 ? -5.552 -14.754 -11.021 1.00 97.38 440 ALA A N 1
ATOM 3253 C CA . ALA A 1 440 ? -5.006 -14.652 -9.670 1.00 97.38 440 ALA A CA 1
ATOM 3254 C C . ALA A 1 440 ? -5.484 -15.805 -8.773 1.00 97.38 440 ALA A C 1
ATOM 3256 O O . ALA A 1 440 ? -4.684 -16.397 -8.048 1.00 97.38 440 ALA A O 1
ATOM 3257 N N . LEU A 1 441 ? -6.768 -16.170 -8.820 1.00 96.06 441 LEU A N 1
ATOM 3258 C CA . LEU A 1 441 ? -7.302 -17.226 -7.962 1.00 96.06 441 LEU A CA 1
ATOM 3259 C C . LEU A 1 441 ? -6.816 -18.628 -8.377 1.00 96.06 441 LEU A C 1
ATOM 3261 O O . LEU A 1 441 ? -6.347 -19.385 -7.531 1.00 96.06 441 LEU A O 1
ATOM 3265 N N . ILE A 1 442 ? -6.913 -18.975 -9.658 1.00 95.56 442 ILE A N 1
ATOM 3266 C CA . ILE A 1 442 ? -6.699 -20.341 -10.161 1.00 95.56 442 ILE A CA 1
ATOM 3267 C C . ILE A 1 442 ? -5.208 -20.646 -10.340 1.00 95.56 442 ILE A C 1
ATOM 3269 O O . ILE A 1 442 ? -4.745 -21.706 -9.926 1.00 95.56 442 ILE A O 1
ATOM 3273 N N . ASN A 1 443 ? -4.438 -19.717 -10.912 1.00 96.44 443 ASN A N 1
ATOM 3274 C CA . ASN A 1 443 ? -3.054 -19.976 -11.323 1.00 96.44 443 ASN A CA 1
ATOM 3275 C C . ASN A 1 443 ? -1.997 -19.555 -10.295 1.00 96.44 443 ASN A C 1
ATOM 3277 O O . ASN A 1 443 ? -0.800 -19.698 -10.548 1.00 96.44 443 ASN A O 1
ATOM 3281 N N . SER A 1 444 ? -2.405 -19.034 -9.138 1.00 96.06 444 SER A N 1
ATOM 3282 C CA . SER A 1 444 ? -1.488 -18.568 -8.094 1.00 96.06 444 SER A CA 1
ATOM 3283 C C . SER A 1 444 ? -2.049 -18.814 -6.692 1.00 96.06 444 SER A C 1
ATOM 3285 O O . SER A 1 444 ? -3.131 -19.384 -6.558 1.00 96.06 444 SER A O 1
ATOM 3287 N N . GLN A 1 445 ? -1.334 -18.367 -5.653 1.00 96.81 445 GLN A N 1
ATOM 3288 C CA . GLN A 1 445 ? -1.822 -18.315 -4.269 1.00 96.81 445 GLN A CA 1
ATOM 3289 C C . GLN A 1 445 ? -2.142 -16.896 -3.767 1.00 96.81 445 GLN A C 1
ATOM 3291 O O . GLN A 1 445 ? -2.234 -16.675 -2.560 1.00 96.81 445 GLN A O 1
ATOM 3296 N N . ALA A 1 446 ? -2.344 -15.937 -4.674 1.00 97.69 446 ALA A N 1
ATOM 3297 C CA . ALA A 1 446 ? -2.584 -14.557 -4.282 1.00 97.69 446 ALA A CA 1
ATOM 3298 C C . ALA A 1 446 ? -3.831 -14.381 -3.415 1.00 97.69 446 ALA A C 1
ATOM 3300 O O . ALA A 1 446 ? -4.881 -14.991 -3.644 1.00 97.69 446 ALA A O 1
ATOM 3301 N N . VAL A 1 447 ? -3.697 -13.489 -2.435 1.00 98.50 447 VAL A N 1
ATOM 3302 C CA . VAL A 1 447 ? -4.738 -13.151 -1.459 1.00 98.50 447 VAL A CA 1
ATOM 3303 C C . VAL A 1 447 ? -5.293 -11.742 -1.636 1.00 98.50 447 VAL A C 1
ATOM 3305 O O . VAL A 1 447 ? -6.215 -11.360 -0.922 1.00 98.50 447 VAL A O 1
ATOM 3308 N N . PHE A 1 448 ? -4.760 -10.951 -2.562 1.00 98.75 448 PHE A N 1
ATOM 3309 C CA . PHE A 1 448 ? -5.367 -9.687 -2.961 1.00 98.75 448 PHE A CA 1
ATOM 3310 C C . PHE A 1 448 ? -5.057 -9.350 -4.415 1.00 98.75 448 PHE A C 1
ATOM 3312 O O . PHE A 1 448 ? -4.063 -9.821 -4.978 1.00 98.75 448 PHE A O 1
ATOM 3319 N N . VAL A 1 449 ? -5.910 -8.507 -4.995 1.00 98.69 449 VAL A N 1
ATOM 3320 C CA . VAL A 1 449 ? -5.685 -7.896 -6.303 1.00 98.69 449 VAL A CA 1
ATOM 3321 C C . VAL A 1 449 ? -5.922 -6.393 -6.219 1.00 98.69 449 VAL A C 1
ATOM 3323 O O . VAL A 1 449 ? -6.914 -5.935 -5.655 1.00 98.69 449 VAL A O 1
ATOM 3326 N N . GLU A 1 450 ? -5.011 -5.622 -6.792 1.00 98.56 450 GLU A N 1
ATOM 3327 C CA . GLU A 1 450 ? -5.159 -4.192 -7.006 1.00 98.56 450 GLU A CA 1
ATOM 3328 C C . GLU A 1 450 ? -5.565 -3.939 -8.470 1.00 98.56 450 GLU A C 1
ATOM 3330 O O . GLU A 1 450 ? -4.954 -4.483 -9.394 1.00 98.56 450 GLU A O 1
ATOM 3335 N N . ILE A 1 451 ? -6.603 -3.136 -8.700 1.00 97.94 451 ILE A N 1
ATOM 3336 C CA . ILE A 1 451 ? -7.139 -2.832 -10.035 1.00 97.94 451 ILE A CA 1
ATOM 3337 C C . ILE A 1 451 ? -7.266 -1.330 -10.264 1.00 97.94 451 ILE A C 1
ATOM 3339 O O . ILE A 1 451 ? -7.501 -0.570 -9.328 1.00 97.94 451 ILE A O 1
ATOM 3343 N N . TYR A 1 452 ? -7.111 -0.882 -11.508 1.00 97.38 452 TYR A N 1
ATOM 3344 C CA . TYR A 1 452 ? -7.306 0.529 -11.848 1.00 97.38 452 TYR A CA 1
ATOM 3345 C C . TYR A 1 452 ? -8.723 0.980 -11.474 1.00 97.38 452 TYR A C 1
ATOM 3347 O O . TYR A 1 452 ? -9.686 0.270 -11.761 1.00 97.38 452 TYR A O 1
ATOM 3355 N N . GLU A 1 453 ? -8.853 2.155 -10.846 1.00 97.50 453 GLU A N 1
ATOM 3356 C CA . GLU A 1 453 ? -10.143 2.665 -10.353 1.00 97.50 453 GLU A CA 1
ATOM 3357 C C . GLU A 1 453 ? -11.219 2.711 -11.451 1.00 97.50 453 GLU A C 1
ATOM 3359 O O . GLU A 1 453 ? -12.371 2.372 -11.204 1.00 97.50 453 GLU A O 1
ATOM 3364 N N . GLU A 1 454 ? -10.844 3.036 -12.687 1.00 96.62 454 GLU A N 1
ATOM 3365 C CA . GLU A 1 454 ? -11.760 2.996 -13.831 1.00 96.62 454 GLU A CA 1
ATOM 3366 C C . GLU A 1 454 ? -12.325 1.595 -14.120 1.00 96.62 454 GLU A C 1
ATOM 3368 O O . GLU A 1 454 ? -13.520 1.467 -14.379 1.00 96.62 454 GLU A O 1
ATOM 3373 N N . ARG A 1 455 ? -11.514 0.533 -14.004 1.00 97.19 455 ARG A N 1
ATOM 3374 C CA . ARG A 1 455 ? -11.981 -0.855 -14.173 1.00 97.19 455 ARG A CA 1
ATOM 3375 C C . ARG A 1 455 ? -12.835 -1.302 -12.995 1.00 97.19 455 ARG A C 1
ATOM 3377 O O . ARG A 1 455 ? -13.810 -2.025 -13.182 1.00 97.19 455 ARG A O 1
ATOM 3384 N N . PHE A 1 456 ? -12.505 -0.841 -11.787 1.00 97.88 456 PHE A N 1
ATOM 3385 C CA . PHE A 1 456 ? -13.357 -1.048 -10.618 1.00 97.88 456 PHE A CA 1
ATOM 3386 C C . PHE A 1 456 ? -14.739 -0.423 -10.835 1.00 97.88 456 PHE A C 1
ATOM 3388 O O . PHE A 1 456 ? -15.747 -1.109 -10.671 1.00 97.88 456 PHE A O 1
ATOM 3395 N N . TRP A 1 457 ? -14.784 0.842 -11.266 1.00 97.88 457 TRP A N 1
ATOM 3396 C CA . TRP A 1 457 ? -16.023 1.566 -11.545 1.00 97.88 457 TRP A CA 1
ATOM 3397 C C . TRP A 1 457 ? -16.883 0.856 -12.598 1.00 97.88 457 TRP A C 1
ATOM 3399 O O . TRP A 1 457 ? -18.078 0.661 -12.379 1.00 97.88 457 TRP A O 1
ATOM 3409 N N . GLU A 1 458 ? -16.284 0.402 -13.703 1.00 97.19 458 GLU A N 1
ATOM 3410 C CA . GLU A 1 458 ? -16.989 -0.379 -14.726 1.00 97.19 458 GLU A CA 1
ATOM 3411 C C . GLU A 1 458 ? -17.603 -1.664 -14.173 1.00 97.19 458 GLU A C 1
ATOM 3413 O O . GLU A 1 458 ? -18.755 -1.985 -14.474 1.00 97.19 458 GLU A O 1
ATOM 3418 N N . ALA A 1 459 ? -16.828 -2.400 -13.375 1.00 97.31 459 ALA A N 1
ATOM 3419 C CA . ALA A 1 459 ? -17.211 -3.697 -12.844 1.00 97.31 459 ALA A CA 1
ATOM 3420 C C . ALA A 1 459 ? -18.383 -3.596 -11.856 1.00 97.31 459 ALA A C 1
ATOM 3422 O O . ALA A 1 459 ? -19.320 -4.390 -11.934 1.00 97.31 459 ALA A O 1
ATOM 3423 N N . VAL A 1 460 ? -18.383 -2.601 -10.959 1.00 97.50 460 VAL A N 1
ATOM 3424 C CA . VAL A 1 460 ? -19.479 -2.416 -9.984 1.00 97.50 460 VAL A CA 1
ATOM 3425 C C . VAL A 1 460 ? -20.746 -1.821 -10.606 1.00 97.50 460 VAL A C 1
ATOM 3427 O O . VAL A 1 460 ? -21.826 -1.938 -10.031 1.00 97.50 460 VAL A O 1
ATOM 3430 N N . LYS A 1 461 ? -20.639 -1.209 -11.792 1.00 96.75 461 LYS A N 1
ATOM 3431 C CA . LYS A 1 461 ? -21.768 -0.632 -12.541 1.00 96.75 461 LYS A CA 1
ATOM 3432 C C . LYS A 1 461 ? -22.434 -1.607 -13.513 1.00 96.75 461 LYS A C 1
ATOM 3434 O O . LYS A 1 461 ? -23.399 -1.225 -14.177 1.00 96.75 461 LYS A O 1
ATOM 3439 N N . GLN A 1 462 ? -21.964 -2.851 -13.598 1.00 96.06 462 GLN A N 1
ATOM 3440 C CA . GLN A 1 462 ? -22.623 -3.864 -14.418 1.00 96.06 462 GLN A CA 1
ATOM 3441 C C . GLN A 1 462 ? -24.043 -4.177 -13.912 1.00 96.06 462 GLN A C 1
ATOM 3443 O O . GLN A 1 462 ? -24.310 -4.082 -12.707 1.00 96.06 462 GLN A O 1
ATOM 3448 N N . PRO A 1 463 ? -24.976 -4.576 -14.799 1.00 92.50 463 PRO A N 1
ATOM 3449 C CA . PRO A 1 463 ? -26.312 -5.002 -14.395 1.00 92.50 463 PRO A CA 1
ATOM 3450 C C . PRO A 1 463 ? -26.255 -6.097 -13.321 1.00 92.50 463 PRO A C 1
ATOM 3452 O O . PRO A 1 463 ? -25.544 -7.091 -13.463 1.00 92.50 463 PRO A O 1
ATOM 3455 N N . ASN A 1 464 ? -27.008 -5.916 -12.234 1.00 91.94 464 ASN A N 1
ATOM 3456 C CA . ASN A 1 464 ? -27.011 -6.801 -11.058 1.00 91.94 464 ASN A CA 1
ATOM 3457 C C . ASN A 1 464 ? -25.651 -6.925 -10.329 1.00 91.94 464 ASN A C 1
ATOM 3459 O O . ASN A 1 464 ? -25.490 -7.809 -9.491 1.00 91.94 464 ASN A O 1
ATOM 3463 N N . GLY A 1 465 ? -24.677 -6.058 -10.633 1.00 92.44 465 GLY A N 1
ATOM 3464 C CA . GLY A 1 465 ? -23.342 -6.042 -10.025 1.00 92.44 465 GLY A CA 1
ATOM 3465 C C . GLY A 1 465 ? -22.442 -7.223 -10.405 1.00 92.44 465 GLY A C 1
ATOM 3466 O O . GLY A 1 465 ? -21.366 -7.366 -9.824 1.00 92.44 465 GLY A O 1
ATOM 3467 N N . VAL A 1 466 ? -22.878 -8.085 -11.331 1.00 97.00 466 VAL A N 1
ATOM 3468 C CA . VAL A 1 466 ? -22.098 -9.224 -11.834 1.00 97.00 466 VAL A CA 1
ATOM 3469 C C . VAL A 1 466 ? -21.116 -8.714 -12.880 1.00 97.00 466 VAL A C 1
ATOM 3471 O O . VAL A 1 466 ? -21.543 -8.146 -13.880 1.00 97.00 466 VAL A O 1
ATOM 3474 N N . ILE A 1 467 ? -19.817 -8.930 -12.656 1.00 97.00 467 ILE A N 1
ATOM 3475 C CA . ILE A 1 467 ? -18.753 -8.371 -13.502 1.00 97.00 467 ILE A CA 1
ATOM 3476 C C . ILE A 1 467 ? -18.836 -8.949 -14.920 1.00 97.00 467 ILE A C 1
ATOM 3478 O O . ILE A 1 467 ? -18.872 -8.204 -15.893 1.00 97.00 467 ILE A O 1
ATOM 3482 N N . ASP A 1 468 ? -18.900 -10.276 -15.026 1.00 97.00 468 ASP A N 1
ATOM 3483 C CA . ASP A 1 468 ? -19.062 -10.987 -16.292 1.00 97.00 468 ASP A CA 1
ATOM 3484 C C . ASP A 1 468 ? -19.969 -12.218 -16.095 1.00 97.00 468 ASP A C 1
ATOM 3486 O O . ASP A 1 468 ? -19.531 -13.224 -15.523 1.00 97.00 468 ASP A O 1
ATOM 3490 N N . PRO A 1 469 ? -21.240 -12.159 -16.541 1.00 95.06 469 PRO A N 1
ATOM 3491 C CA . PRO A 1 469 ? -22.159 -13.294 -16.475 1.00 95.06 469 PRO A CA 1
ATOM 3492 C C . PRO A 1 469 ? -21.723 -14.510 -17.303 1.00 95.06 469 PRO A C 1
ATOM 3494 O O . PRO A 1 469 ? -22.136 -15.622 -16.980 1.00 95.06 469 PRO A O 1
ATOM 3497 N N . ALA A 1 470 ? -20.929 -14.315 -18.362 1.00 95.94 470 ALA A N 1
ATOM 3498 C CA . ALA A 1 470 ? -20.390 -15.404 -19.180 1.00 95.94 470 ALA A CA 1
ATOM 3499 C C . ALA A 1 470 ? -19.073 -15.969 -18.613 1.00 95.94 470 ALA A C 1
ATOM 3501 O O . ALA A 1 470 ? -18.682 -17.083 -18.963 1.00 95.94 470 ALA A O 1
ATOM 3502 N N . GLY A 1 471 ? -18.407 -15.203 -17.746 1.00 96.31 471 GLY A N 1
ATOM 3503 C CA . GLY A 1 471 ? -17.202 -15.578 -17.015 1.00 96.31 471 GLY A CA 1
ATOM 3504 C C . GLY A 1 471 ? -17.521 -16.284 -15.698 1.00 96.31 471 GLY A C 1
ATOM 3505 O O . GLY A 1 471 ? -18.192 -17.314 -15.659 1.00 96.31 471 GLY A O 1
ATOM 3506 N N . SER A 1 472 ? -17.015 -15.751 -14.585 1.00 97.25 472 SER A N 1
ATOM 3507 C CA . SER A 1 472 ? -17.206 -16.366 -13.267 1.00 97.25 472 SER A CA 1
ATOM 3508 C C . SER A 1 472 ? -18.623 -16.210 -12.701 1.00 97.25 472 SER A C 1
ATOM 3510 O O . SER A 1 472 ? -18.960 -16.880 -11.721 1.00 97.25 472 SER A O 1
ATOM 3512 N N . GLY A 1 473 ? -19.429 -15.299 -13.261 1.00 97.69 473 GLY A N 1
ATOM 3513 C CA . GLY A 1 473 ? -20.747 -14.945 -12.735 1.00 97.69 473 GLY A CA 1
ATOM 3514 C C . GLY A 1 473 ? -20.703 -14.258 -11.366 1.00 97.69 473 GLY A C 1
ATOM 3515 O O . GLY A 1 473 ? -21.723 -14.211 -10.677 1.00 97.69 473 GLY A O 1
ATOM 3516 N N . ARG A 1 474 ? -19.537 -13.749 -10.939 1.00 98.38 474 ARG A N 1
ATOM 3517 C CA . ARG A 1 474 ? -19.354 -13.143 -9.615 1.00 98.38 474 ARG A CA 1
ATOM 3518 C C . ARG A 1 474 ? -19.488 -11.628 -9.630 1.00 98.38 474 ARG A C 1
ATOM 3520 O O . ARG A 1 474 ? -19.151 -10.950 -10.599 1.00 98.38 474 ARG A O 1
ATOM 3527 N N . THR A 1 475 ? -19.921 -11.094 -8.496 1.00 98.31 475 THR A N 1
ATOM 3528 C CA . THR A 1 475 ? -19.822 -9.668 -8.180 1.00 98.31 475 THR A CA 1
ATOM 3529 C C . THR A 1 475 ? -18.443 -9.318 -7.617 1.00 98.31 475 THR A C 1
ATOM 3531 O O . THR A 1 475 ? -17.693 -10.183 -7.154 1.00 98.31 475 THR A O 1
ATOM 3534 N N . MET A 1 476 ? -18.130 -8.022 -7.563 1.00 98.12 476 MET A N 1
ATOM 3535 C CA . MET A 1 476 ? -16.917 -7.523 -6.905 1.00 98.12 476 MET A CA 1
ATOM 3536 C C . MET A 1 476 ? -16.838 -7.941 -5.424 1.00 98.12 476 MET A C 1
ATOM 3538 O O . MET A 1 476 ? -15.793 -8.384 -4.949 1.00 98.12 476 MET A O 1
ATOM 3542 N N . SER A 1 477 ? -17.962 -7.895 -4.697 1.00 97.94 477 SER A N 1
ATOM 3543 C CA . SER A 1 477 ? -18.013 -8.288 -3.280 1.00 97.94 477 SER A CA 1
ATOM 3544 C C . SER A 1 477 ? -17.769 -9.784 -3.081 1.00 97.94 477 SER A C 1
ATOM 3546 O O . SER A 1 477 ? -17.097 -10.185 -2.129 1.00 97.94 477 SER A O 1
ATOM 3548 N N . GLN A 1 478 ? -18.257 -10.620 -4.000 1.00 98.38 478 GLN A N 1
ATOM 3549 C CA . GLN A 1 478 ? -17.988 -12.054 -3.978 1.00 98.38 478 GLN A CA 1
ATOM 3550 C C . GLN A 1 478 ? -16.509 -12.351 -4.236 1.00 98.38 478 GLN A C 1
ATOM 3552 O O . GLN A 1 478 ? -15.953 -13.213 -3.558 1.00 98.38 478 GLN A O 1
ATOM 3557 N N . TRP A 1 479 ? -15.852 -11.635 -5.154 1.00 98.44 479 TRP A N 1
ATOM 3558 C CA . TRP A 1 479 ? -14.406 -11.755 -5.367 1.00 98.44 479 TRP A CA 1
ATOM 3559 C C . TRP A 1 479 ? -13.592 -11.320 -4.143 1.00 98.44 479 TRP A C 1
ATOM 3561 O O . TRP A 1 479 ? -12.705 -12.058 -3.710 1.00 98.44 479 TRP A O 1
ATOM 3571 N N . ALA A 1 480 ? -13.932 -10.189 -3.518 1.00 98.19 480 ALA A N 1
ATOM 3572 C CA . ALA A 1 480 ? -13.279 -9.747 -2.285 1.00 98.19 480 ALA A CA 1
ATOM 3573 C C . ALA A 1 480 ? -13.390 -10.805 -1.171 1.00 98.19 480 ALA A C 1
ATOM 3575 O O . ALA A 1 480 ? -12.390 -11.137 -0.529 1.00 98.19 480 ALA A O 1
ATOM 3576 N N . ALA A 1 481 ? -14.571 -11.411 -1.004 1.00 97.81 481 ALA A N 1
ATOM 3577 C CA . ALA A 1 481 ? -14.785 -12.496 -0.049 1.00 97.81 481 ALA A CA 1
ATOM 3578 C C . ALA A 1 481 ? -13.963 -13.759 -0.376 1.00 97.81 481 ALA A C 1
ATOM 3580 O O . ALA A 1 481 ? -13.449 -14.402 0.541 1.00 97.81 481 ALA A O 1
ATOM 3581 N N . GLN A 1 482 ? -13.788 -14.116 -1.659 1.00 98.31 482 GLN A N 1
ATOM 3582 C CA . GLN A 1 482 ? -12.927 -15.245 -2.053 1.00 98.31 482 GLN A CA 1
ATOM 3583 C C . GLN A 1 482 ? -11.481 -15.026 -1.606 1.00 98.31 482 GLN A C 1
ATOM 3585 O O . GLN A 1 482 ? -10.890 -15.896 -0.968 1.00 98.31 482 GLN A O 1
ATOM 3590 N N . PHE A 1 483 ? -10.929 -13.848 -1.885 1.00 98.50 483 PHE A N 1
ATOM 3591 C CA . PHE A 1 483 ? -9.567 -13.494 -1.497 1.00 98.50 483 PHE A CA 1
ATOM 3592 C C . PHE A 1 483 ? -9.383 -13.450 0.030 1.00 98.50 483 PHE A C 1
ATOM 3594 O O . PHE A 1 483 ? -8.386 -13.957 0.547 1.00 98.50 483 PHE A O 1
ATOM 3601 N N . GLN A 1 484 ? -10.375 -12.942 0.769 1.00 97.75 484 GLN A N 1
ATOM 3602 C CA . GLN A 1 484 ? -10.373 -12.952 2.237 1.00 97.75 484 GLN A CA 1
ATOM 3603 C C . GLN A 1 484 ? -10.421 -14.362 2.832 1.00 97.75 484 GLN A C 1
ATOM 3605 O O . GLN A 1 484 ? -9.619 -14.702 3.704 1.00 97.75 484 GLN A O 1
ATOM 3610 N N . ASN A 1 485 ? -11.313 -15.220 2.337 1.00 97.75 485 ASN A N 1
ATOM 3611 C CA . ASN A 1 485 ? -11.392 -16.608 2.793 1.00 97.75 485 ASN A CA 1
ATOM 3612 C C . ASN A 1 485 ? -10.113 -17.378 2.464 1.00 97.75 485 ASN A C 1
ATOM 3614 O O . ASN A 1 485 ? -9.610 -18.143 3.292 1.00 97.75 485 ASN A O 1
ATOM 3618 N N . ARG A 1 486 ? -9.534 -17.123 1.287 1.00 97.69 486 ARG A N 1
ATOM 3619 C CA . ARG A 1 486 ? -8.250 -17.699 0.900 1.00 97.69 486 ARG A CA 1
ATOM 3620 C C . ARG A 1 486 ? -7.131 -17.288 1.852 1.00 97.69 486 ARG A C 1
ATOM 3622 O O . ARG A 1 486 ? -6.374 -18.147 2.288 1.00 97.69 486 ARG A O 1
ATOM 3629 N N . ARG A 1 487 ? -7.058 -16.011 2.234 1.00 97.88 487 ARG A N 1
ATOM 3630 C CA . ARG A 1 487 ? -6.063 -15.504 3.189 1.00 97.88 487 ARG A CA 1
ATOM 3631 C C . ARG A 1 487 ? -6.134 -16.183 4.552 1.00 97.88 487 ARG A C 1
ATOM 3633 O O . ARG A 1 487 ? -5.090 -16.515 5.112 1.00 97.88 487 ARG A O 1
ATOM 3640 N N . ARG A 1 488 ? -7.342 -16.392 5.080 1.00 97.50 488 ARG A N 1
ATOM 3641 C CA . ARG A 1 488 ? -7.549 -17.118 6.345 1.00 97.50 488 ARG A CA 1
ATOM 3642 C C . ARG A 1 488 ? -7.123 -18.580 6.236 1.00 97.50 488 ARG A C 1
ATOM 3644 O O . ARG A 1 488 ? -6.525 -19.112 7.161 1.00 97.50 488 ARG A O 1
ATOM 3651 N N . THR A 1 489 ? -7.406 -19.201 5.092 1.00 97.75 489 THR A N 1
ATOM 3652 C CA . THR A 1 489 ? -7.112 -20.619 4.843 1.00 97.75 489 THR A CA 1
ATOM 3653 C C . THR A 1 489 ? -5.616 -20.875 4.669 1.00 97.75 489 THR A C 1
ATOM 3655 O O . THR A 1 489 ? -5.083 -21.804 5.263 1.00 97.75 489 THR A O 1
ATOM 3658 N N . LEU A 1 490 ? -4.935 -20.059 3.860 1.00 97.56 490 LEU A N 1
ATOM 3659 C CA . LEU A 1 490 ? -3.519 -20.257 3.539 1.00 97.56 490 LEU A CA 1
ATOM 3660 C C . LEU A 1 490 ? -2.577 -19.809 4.664 1.00 97.56 490 LEU A C 1
ATOM 3662 O O . LEU A 1 490 ? -1.484 -20.349 4.792 1.00 97.56 490 LEU A O 1
ATOM 3666 N N . PHE A 1 491 ? -2.987 -18.835 5.482 1.00 97.81 491 PHE A N 1
ATOM 3667 C CA . PHE A 1 491 ? -2.113 -18.217 6.484 1.00 97.81 491 PHE A CA 1
ATOM 3668 C C . PHE A 1 491 ? -2.803 -18.085 7.854 1.00 97.81 491 PHE A C 1
ATOM 3670 O O . PHE A 1 491 ? -2.966 -16.966 8.356 1.00 97.81 491 PHE A O 1
ATOM 3677 N N . PRO A 1 492 ? -3.217 -19.202 8.481 1.00 97.06 492 PRO A N 1
ATOM 3678 C CA . PRO A 1 492 ? -3.917 -19.183 9.768 1.00 97.06 492 PRO A CA 1
ATOM 3679 C C . PRO A 1 492 ? -3.030 -18.722 10.937 1.00 97.06 492 PRO A C 1
ATOM 3681 O O . PRO A 1 492 ? -3.546 -18.343 11.984 1.00 97.06 492 PRO A O 1
ATOM 3684 N N . SER A 1 493 ? -1.702 -18.747 10.773 1.00 96.25 493 SER A N 1
ATOM 3685 C CA . SER A 1 493 ? -0.726 -18.247 11.752 1.00 96.25 493 SER A CA 1
ATOM 3686 C C . SER A 1 493 ? -0.684 -16.723 11.847 1.00 96.25 493 SER A C 1
ATOM 3688 O O . SER A 1 493 ? -0.219 -16.180 12.848 1.00 96.25 493 SER A O 1
ATOM 3690 N N . LEU A 1 494 ? -1.129 -16.022 10.804 1.00 96.88 494 LEU A N 1
ATOM 3691 C CA . LEU A 1 494 ? -1.196 -14.571 10.811 1.00 96.88 494 LEU A CA 1
ATOM 3692 C C . LEU A 1 494 ? -2.526 -14.118 11.425 1.00 96.88 494 LEU A C 1
ATOM 3694 O O . LEU A 1 494 ? -3.556 -14.722 11.119 1.00 96.88 494 LEU A O 1
ATOM 3698 N N . PRO A 1 495 ? -2.544 -13.013 12.195 1.00 96.19 495 PRO A N 1
ATOM 3699 C CA . PRO A 1 495 ? -3.790 -12.412 12.651 1.00 96.19 495 PRO A CA 1
ATOM 3700 C C . PRO A 1 495 ? -4.758 -12.178 11.485 1.00 96.19 495 PRO A C 1
ATOM 3702 O O . PRO A 1 495 ? -4.334 -11.804 10.382 1.00 96.19 495 PRO A O 1
ATOM 3705 N N . ASP A 1 496 ? -6.054 -12.398 11.727 1.00 95.81 496 ASP A N 1
ATOM 3706 C CA . ASP A 1 496 ? -7.087 -11.996 10.774 1.00 95.81 496 ASP A CA 1
ATOM 3707 C C . ASP A 1 496 ? -6.987 -10.469 10.596 1.00 95.81 496 ASP A C 1
ATOM 3709 O O . ASP A 1 496 ? -7.016 -9.753 11.600 1.00 95.81 496 ASP A O 1
ATOM 3713 N N . PRO A 1 497 ? -6.832 -9.946 9.365 1.00 91.31 497 PRO A N 1
ATOM 3714 C CA . PRO A 1 497 ? -6.792 -8.503 9.129 1.00 91.31 497 PRO A CA 1
ATOM 3715 C C . PRO A 1 497 ? -8.106 -7.796 9.501 1.00 91.31 497 PRO A C 1
ATOM 3717 O O . PRO A 1 497 ? -8.099 -6.585 9.721 1.00 91.31 497 PRO A O 1
ATOM 3720 N N . PHE A 1 498 ? -9.213 -8.539 9.589 1.00 94.81 498 PHE A N 1
ATOM 3721 C CA . PHE A 1 498 ? -10.549 -8.052 9.930 1.00 94.81 498 PHE A CA 1
ATOM 3722 C C . PHE A 1 498 ? -11.163 -8.922 11.039 1.00 94.81 498 PHE A C 1
ATOM 3724 O O . PHE A 1 498 ? -12.169 -9.601 10.809 1.00 94.81 498 PHE A O 1
ATOM 3731 N N . PRO A 1 499 ? -10.547 -8.963 12.234 1.00 96.88 499 PRO A N 1
ATOM 3732 C CA . PRO A 1 499 ? -10.994 -9.856 13.286 1.00 96.88 499 PRO A CA 1
ATOM 3733 C C . PRO A 1 499 ? -12.341 -9.386 13.845 1.00 96.88 499 PRO A C 1
ATOM 3735 O O . PRO A 1 499 ? -12.658 -8.199 13.835 1.00 96.88 499 PRO A O 1
ATOM 3738 N N . THR A 1 500 ? -13.125 -10.308 14.400 1.00 97.12 500 THR A N 1
ATOM 3739 C CA . THR A 1 500 ? -14.360 -9.972 15.132 1.00 97.12 500 THR A CA 1
ATOM 3740 C C . THR A 1 500 ? -14.095 -9.585 16.587 1.00 97.12 500 THR A C 1
ATOM 3742 O O . THR A 1 500 ? -15.003 -9.152 17.291 1.00 97.12 500 THR A O 1
ATOM 3745 N N . THR A 1 501 ? -12.857 -9.748 17.059 1.00 98.00 501 THR A N 1
ATOM 3746 C CA . THR A 1 501 ? -12.425 -9.386 18.411 1.00 98.00 501 THR A CA 1
ATOM 3747 C C . THR A 1 501 ? -11.051 -8.732 18.379 1.00 98.00 501 THR A C 1
ATOM 3749 O O . THR A 1 501 ? -10.154 -9.219 17.691 1.00 98.00 501 THR A O 1
ATOM 3752 N N . TYR A 1 502 ? -10.851 -7.685 19.172 1.00 98.38 502 TYR A N 1
ATOM 3753 C CA . TYR A 1 502 ? -9.542 -7.076 19.414 1.00 98.38 502 TYR A CA 1
ATOM 3754 C C . TYR A 1 502 ? -9.240 -7.110 20.911 1.00 98.38 502 TYR A C 1
ATOM 3756 O O . TYR A 1 502 ? -10.139 -6.877 21.708 1.00 98.38 502 TYR A O 1
ATOM 3764 N N . ARG A 1 503 ? -8.004 -7.426 21.306 1.00 98.38 503 ARG A N 1
ATOM 3765 C CA . ARG A 1 503 ? -7.603 -7.548 22.715 1.00 98.38 503 ARG A CA 1
ATOM 3766 C C . ARG A 1 503 ? -6.396 -6.671 23.003 1.00 98.38 503 ARG A C 1
ATOM 3768 O O . ARG A 1 503 ? -5.475 -6.624 22.190 1.00 98.38 503 ARG A O 1
ATOM 3775 N N . HIS A 1 504 ? -6.381 -6.047 24.174 1.00 98.38 504 HIS A N 1
ATOM 3776 C CA . HIS A 1 504 ? -5.228 -5.303 24.673 1.00 98.38 504 HIS A CA 1
ATOM 3777 C C . HIS A 1 504 ? -5.096 -5.465 26.190 1.00 98.38 504 HIS A C 1
ATOM 3779 O O . HIS A 1 504 ? -6.085 -5.351 26.916 1.00 98.38 504 HIS A O 1
ATOM 3785 N N . THR A 1 505 ? -3.879 -5.737 26.659 1.00 98.19 505 THR A N 1
ATOM 3786 C CA . THR A 1 505 ? -3.555 -5.876 28.084 1.00 98.19 505 THR A CA 1
ATOM 3787 C C . THR A 1 505 ? -2.961 -4.576 28.595 1.00 98.19 505 THR A C 1
ATOM 3789 O O . THR A 1 505 ? -1.919 -4.140 28.117 1.00 98.19 505 THR A O 1
ATOM 3792 N N . PHE A 1 506 ? -3.613 -3.969 29.579 1.00 98.19 506 PHE A N 1
ATOM 3793 C CA . PHE A 1 506 ? -3.243 -2.650 30.071 1.00 98.19 506 PHE A CA 1
ATOM 3794 C C . PHE A 1 506 ? -2.256 -2.736 31.230 1.00 98.19 506 PHE A C 1
ATOM 3796 O O . PHE A 1 506 ? -2.398 -3.557 32.134 1.00 98.19 506 PHE A O 1
ATOM 3803 N N . THR A 1 507 ? -1.286 -1.827 31.253 1.00 96.81 507 THR A N 1
ATOM 3804 C CA . THR A 1 507 ? -0.314 -1.698 32.343 1.00 96.81 507 THR A CA 1
ATOM 3805 C C . THR A 1 507 ? -0.394 -0.304 32.944 1.00 96.81 507 THR A C 1
ATOM 3807 O O . THR A 1 507 ? -0.299 0.694 32.233 1.00 96.81 507 THR A O 1
ATOM 3810 N N . ARG A 1 508 ? -0.520 -0.202 34.270 1.00 95.56 508 ARG A N 1
ATOM 3811 C CA . ARG A 1 508 ? -0.447 1.097 34.945 1.00 95.56 508 ARG A CA 1
ATOM 3812 C C . ARG A 1 508 ? 0.961 1.680 34.802 1.00 95.56 508 ARG A C 1
ATOM 3814 O O . ARG A 1 508 ? 1.926 1.064 35.241 1.00 95.56 508 ARG A O 1
ATOM 3821 N N . THR A 1 509 ? 1.070 2.887 34.251 1.00 95.88 509 THR A N 1
ATOM 3822 C CA . THR A 1 509 ? 2.354 3.596 34.075 1.00 95.88 509 THR A CA 1
ATOM 3823 C C . THR A 1 509 ? 2.510 4.820 34.977 1.00 95.88 509 THR A C 1
ATOM 3825 O O . THR A 1 509 ? 3.591 5.403 35.045 1.00 95.88 509 THR A O 1
ATOM 3828 N N . LEU A 1 510 ? 1.461 5.216 35.707 1.00 93.94 510 LEU A N 1
ATOM 3829 C CA . LEU A 1 510 ? 1.561 6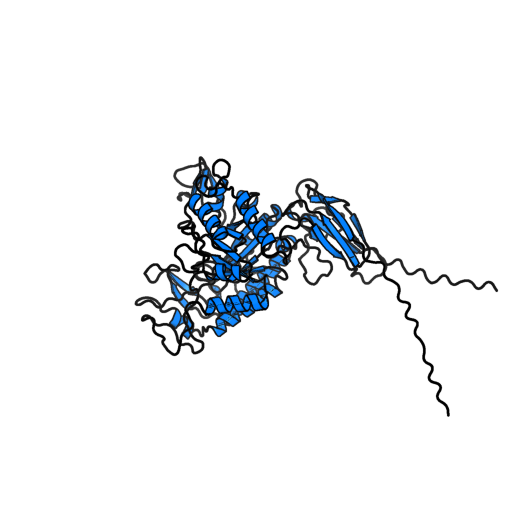.285 36.702 1.00 93.94 510 LEU A CA 1
ATOM 3830 C C . LEU A 1 510 ? 2.398 5.837 37.908 1.00 93.94 510 LEU A C 1
ATOM 3832 O O . LEU A 1 510 ? 2.057 4.861 38.575 1.00 93.94 510 LEU A O 1
ATOM 3836 N N . LEU A 1 511 ? 3.445 6.609 38.222 1.00 88.88 511 LEU A N 1
ATOM 3837 C CA . LEU A 1 511 ? 4.336 6.365 39.365 1.00 88.88 511 LEU A CA 1
ATOM 3838 C C . LEU A 1 511 ? 3.638 6.525 40.721 1.00 88.88 511 LEU A C 1
ATOM 3840 O O . LEU A 1 511 ? 4.045 5.908 41.702 1.00 88.88 511 LEU A O 1
ATOM 3844 N N . GLN A 1 512 ? 2.608 7.373 40.802 1.00 85.56 512 GLN A N 1
ATOM 3845 C CA . GLN A 1 512 ? 1.880 7.572 42.050 1.00 85.56 512 GLN A CA 1
ATOM 3846 C C . GLN A 1 512 ? 0.907 6.406 42.296 1.00 85.56 512 GLN A C 1
ATOM 3848 O O . GLN A 1 512 ? 0.135 6.060 41.395 1.00 85.56 512 GLN A O 1
ATOM 3853 N N . PRO A 1 513 ? 0.896 5.812 43.507 1.00 78.31 513 PRO A N 1
ATOM 3854 C CA . PRO A 1 513 ? -0.012 4.711 43.834 1.00 78.31 513 PRO A CA 1
ATOM 3855 C C . PRO A 1 513 ? -1.474 5.177 43.894 1.00 78.31 513 PRO A C 1
ATOM 3857 O O . PRO A 1 513 ? -2.379 4.447 43.496 1.00 78.31 513 PRO A O 1
ATOM 3860 N N . ALA A 1 514 ? -1.700 6.426 44.315 1.00 81.12 514 ALA A N 1
ATOM 3861 C CA . ALA A 1 514 ? -3.021 7.034 44.360 1.00 81.12 514 ALA A CA 1
ATOM 3862 C C . ALA A 1 514 ? -3.466 7.561 42.982 1.00 81.12 514 ALA A C 1
ATOM 3864 O O . ALA A 1 514 ? -2.661 8.051 42.191 1.00 81.12 514 ALA A O 1
ATOM 3865 N N . GLY A 1 515 ? -4.775 7.495 42.724 1.00 89.31 515 GLY A N 1
ATOM 3866 C CA . GLY A 1 515 ? -5.419 8.046 41.529 1.00 89.31 515 GLY A CA 1
ATOM 3867 C C . GLY A 1 515 ? -5.611 7.030 40.403 1.00 89.31 515 GLY A C 1
ATOM 3868 O O . GLY A 1 515 ? -4.816 6.110 40.216 1.00 89.31 515 GLY A O 1
ATOM 3869 N N . ASN A 1 516 ? -6.682 7.191 39.635 1.00 95.31 516 ASN A N 1
ATOM 3870 C CA . ASN A 1 516 ? -6.956 6.336 38.484 1.00 95.31 516 ASN A CA 1
ATOM 3871 C C . ASN A 1 516 ? -6.143 6.793 37.267 1.00 95.31 516 ASN A C 1
ATOM 3873 O O . ASN A 1 516 ? -5.952 7.991 37.067 1.00 95.31 516 ASN A O 1
ATOM 3877 N N . GLN A 1 517 ? -5.706 5.846 36.438 1.00 96.94 517 GLN A N 1
ATOM 3878 C CA . GLN A 1 517 ? -5.196 6.145 35.100 1.00 96.94 517 GLN A CA 1
ATOM 3879 C C . GLN A 1 517 ? -6.321 5.908 34.095 1.00 96.94 517 GLN A C 1
ATOM 3881 O O . GLN A 1 517 ? -6.893 4.820 34.076 1.00 96.94 517 GLN A O 1
ATOM 3886 N N . ILE A 1 518 ? -6.656 6.917 33.294 1.00 97.81 518 ILE A N 1
ATOM 3887 C CA . ILE A 1 518 ? -7.778 6.852 32.353 1.00 97.81 518 ILE A CA 1
ATOM 3888 C C . ILE A 1 518 ? -7.246 6.915 30.923 1.00 97.81 518 ILE A C 1
ATOM 3890 O O . ILE A 1 518 ? -6.429 7.777 30.604 1.00 97.81 518 ILE A O 1
ATOM 3894 N N . PHE A 1 519 ? -7.734 6.018 30.071 1.00 98.38 519 PHE A N 1
ATOM 3895 C CA . PHE A 1 519 ? -7.477 6.006 28.636 1.00 98.38 519 PHE A CA 1
ATOM 3896 C C . PHE A 1 519 ? -8.792 6.193 27.895 1.00 98.38 519 PHE A C 1
ATOM 3898 O O . PHE A 1 519 ? -9.713 5.393 28.063 1.00 98.38 519 PHE A O 1
ATOM 3905 N N . TYR A 1 520 ? -8.868 7.226 27.063 1.00 98.56 520 TYR A N 1
ATOM 3906 C CA . TYR A 1 520 ? -10.015 7.465 26.197 1.00 98.56 520 TYR A CA 1
ATOM 3907 C C . TYR A 1 520 ? -9.751 6.938 24.795 1.00 98.56 520 TYR A C 1
ATOM 3909 O O . TYR A 1 520 ? -8.623 6.987 24.293 1.00 98.56 520 TYR A O 1
ATOM 3917 N N . TYR A 1 521 ? -10.809 6.461 24.151 1.00 98.75 521 TYR A N 1
ATOM 3918 C CA . TYR A 1 521 ? -10.738 5.934 22.799 1.00 98.75 521 TYR A CA 1
ATOM 3919 C C . TYR A 1 521 ? -12.045 6.135 22.040 1.00 98.75 521 TYR A C 1
ATOM 3921 O O . TYR A 1 521 ? -13.108 6.326 22.628 1.00 98.75 521 TYR A O 1
ATOM 3929 N N . ILE A 1 522 ? -11.961 6.103 20.715 1.00 98.38 522 ILE A N 1
ATOM 3930 C CA . ILE A 1 522 ? -13.086 6.297 19.796 1.00 98.38 522 ILE A CA 1
ATOM 3931 C C . ILE A 1 522 ? -13.130 5.185 18.764 1.00 98.38 522 ILE A C 1
ATOM 3933 O O . ILE A 1 522 ? -12.149 4.473 18.535 1.00 98.38 522 ILE A O 1
ATOM 3937 N N . HIS A 1 523 ? -14.266 5.101 18.082 1.00 97.75 523 HIS A N 1
ATOM 3938 C CA . HIS A 1 523 ? -14.359 4.365 16.841 1.00 97.75 523 HIS A CA 1
ATOM 3939 C C . HIS A 1 523 ? -13.818 5.214 15.688 1.00 97.75 523 HIS A C 1
ATOM 3941 O O . HIS A 1 523 ? -14.446 6.204 15.322 1.00 97.75 523 HIS A O 1
ATOM 3947 N N . GLY A 1 524 ? -12.722 4.796 15.046 1.00 95.50 524 GLY A N 1
ATOM 3948 C CA . GLY A 1 524 ? -12.063 5.585 13.988 1.00 95.50 524 GLY A CA 1
ATOM 3949 C C . GLY A 1 524 ? -13.013 6.062 12.877 1.00 95.50 524 GLY A C 1
ATOM 3950 O O . GLY A 1 524 ? -13.229 7.257 12.713 1.00 95.50 524 GLY A O 1
ATOM 3951 N N . ALA A 1 525 ? -13.662 5.130 12.169 1.00 95.75 525 ALA A N 1
ATOM 3952 C CA . ALA A 1 525 ? -14.511 5.461 11.015 1.00 95.75 525 ALA A CA 1
ATOM 3953 C C . ALA A 1 525 ? -15.866 6.117 11.334 1.00 95.75 525 ALA A C 1
ATOM 3955 O O . ALA A 1 525 ? -16.470 6.738 10.467 1.00 95.75 525 ALA A O 1
ATOM 3956 N N . LYS A 1 526 ? -16.369 5.960 12.562 1.00 95.56 526 LYS A N 1
ATOM 3957 C CA . LYS A 1 526 ? -17.701 6.441 12.966 1.00 95.56 526 LYS A CA 1
ATOM 3958 C C . LYS A 1 526 ? -17.619 7.714 13.805 1.00 95.56 526 LYS A C 1
ATOM 3960 O O . LYS A 1 526 ? -18.646 8.263 14.190 1.00 95.56 526 LYS A O 1
ATOM 3965 N N . CYS A 1 527 ? -16.413 8.205 14.087 1.00 92.81 527 CYS A N 1
ATOM 3966 C CA . CYS A 1 527 ? -16.250 9.418 14.868 1.00 92.81 527 CYS A CA 1
ATOM 3967 C C . CYS A 1 527 ? -16.869 10.618 14.142 1.00 92.81 527 CYS A C 1
ATOM 3969 O O . CYS A 1 527 ? -16.573 10.873 12.976 1.00 92.81 527 CYS A O 1
ATOM 3971 N N . GLY A 1 528 ? -17.735 11.356 14.839 1.00 86.31 528 GLY A N 1
ATOM 3972 C CA . GLY A 1 528 ? -18.420 12.527 14.289 1.00 86.31 528 GLY A CA 1
ATOM 3973 C C . GLY A 1 528 ? -19.619 12.187 13.401 1.00 86.31 528 GLY A C 1
ATOM 3974 O O . GLY A 1 528 ? -20.213 13.093 12.822 1.00 86.31 528 GLY A O 1
ATOM 3975 N N . VAL A 1 529 ? -19.994 10.907 13.301 1.00 85.56 529 VAL A N 1
ATOM 3976 C CA . VAL A 1 529 ? -21.206 10.454 12.615 1.00 85.56 529 VAL A CA 1
ATOM 3977 C C . VAL A 1 529 ? -22.209 9.953 13.654 1.00 85.56 529 VAL A C 1
ATOM 3979 O O . VAL A 1 529 ? -21.890 9.104 14.483 1.00 85.56 529 VAL A O 1
ATOM 3982 N N . GLY A 1 530 ? -23.442 10.460 13.597 1.00 86.94 530 GLY A N 1
ATOM 3983 C CA . GLY A 1 530 ? -24.527 10.013 14.474 1.00 86.94 530 GLY A CA 1
ATOM 3984 C C . GLY A 1 530 ? -24.242 10.246 15.963 1.00 86.94 530 GLY A C 1
ATOM 3985 O O . GLY A 1 530 ? -23.810 11.328 16.352 1.00 86.94 530 GLY A O 1
ATOM 3986 N N . ASN A 1 531 ? -24.501 9.221 16.781 1.00 88.62 531 ASN A N 1
ATOM 3987 C CA . ASN A 1 531 ? -24.397 9.264 18.245 1.00 88.62 531 ASN A CA 1
ATOM 3988 C C . ASN A 1 531 ? -23.093 8.641 18.777 1.00 88.62 531 ASN A C 1
ATOM 3990 O O . ASN A 1 531 ? -23.062 8.176 19.915 1.00 88.62 531 ASN A O 1
ATOM 3994 N N . ALA A 1 532 ? -22.027 8.581 17.972 1.00 91.38 532 ALA A N 1
ATOM 3995 C CA . ALA A 1 532 ? -20.752 8.023 18.415 1.00 91.38 532 ALA A CA 1
ATOM 3996 C C . ALA A 1 532 ? -20.247 8.743 19.680 1.00 91.38 532 ALA A C 1
ATOM 3998 O O . ALA A 1 532 ? -20.090 9.964 19.685 1.00 91.38 532 ALA A O 1
ATOM 3999 N N . THR A 1 533 ? -19.957 7.988 20.739 1.00 95.25 533 THR A N 1
ATOM 4000 C CA . THR A 1 533 ? -19.393 8.504 21.996 1.00 95.25 533 THR A CA 1
ATOM 4001 C C . THR A 1 533 ? -18.065 7.817 22.308 1.00 95.25 533 THR A C 1
ATOM 4003 O O . THR A 1 533 ? -17.949 6.613 22.058 1.00 95.25 533 THR A O 1
ATOM 4006 N N . PRO A 1 534 ? -17.077 8.518 22.895 1.00 97.69 534 PRO A N 1
ATOM 4007 C CA . PRO A 1 534 ? -15.844 7.886 23.350 1.00 97.69 534 PRO A CA 1
ATOM 4008 C C . PRO A 1 534 ? -16.101 6.792 24.389 1.00 97.69 534 PRO A C 1
ATOM 4010 O O . PRO A 1 534 ? -17.025 6.894 25.197 1.00 97.69 534 PRO A O 1
ATOM 4013 N N . GLY A 1 535 ? -15.255 5.767 24.384 1.00 98.31 535 GLY A N 1
ATOM 4014 C CA . GLY A 1 535 ? -15.125 4.816 25.479 1.00 98.31 535 GLY A CA 1
ATOM 4015 C C . GLY A 1 535 ? -13.994 5.221 26.426 1.00 98.31 535 GLY A C 1
ATOM 4016 O O . GLY A 1 535 ? -13.098 5.984 26.054 1.00 98.31 535 GLY A O 1
ATOM 4017 N N . ALA A 1 536 ? -14.020 4.696 27.651 1.00 98.56 536 ALA A N 1
ATOM 4018 C CA . ALA A 1 536 ? -12.981 4.918 28.653 1.00 98.56 536 ALA A CA 1
ATOM 4019 C C . ALA A 1 536 ? -12.536 3.610 29.324 1.00 98.56 536 ALA A C 1
ATOM 4021 O O . ALA A 1 536 ? -13.366 2.799 29.742 1.00 98.56 536 ALA A O 1
ATOM 4022 N N . ILE A 1 537 ? -11.223 3.424 29.467 1.00 98.62 537 ILE A N 1
ATOM 4023 C CA . ILE A 1 537 ? -10.619 2.401 30.331 1.00 98.62 537 ILE A CA 1
ATOM 4024 C C . ILE A 1 537 ? -10.042 3.092 31.560 1.00 98.62 537 ILE A C 1
ATOM 4026 O O . ILE A 1 537 ? -9.256 4.027 31.433 1.00 98.62 537 ILE A O 1
ATOM 4030 N N . VAL A 1 538 ? -10.419 2.630 32.748 1.00 98.12 538 VAL A N 1
ATOM 4031 C CA . VAL A 1 538 ? -9.980 3.183 34.031 1.00 98.12 538 VAL A CA 1
ATOM 4032 C C . VAL A 1 538 ? -9.175 2.121 34.767 1.00 98.12 538 VAL A C 1
ATOM 4034 O O . VAL A 1 538 ? -9.747 1.182 35.316 1.00 98.12 538 VAL A O 1
ATOM 4037 N N . ILE A 1 539 ? -7.852 2.278 34.813 1.00 97.44 539 ILE A N 1
ATOM 4038 C CA . ILE A 1 539 ? -6.996 1.440 35.654 1.00 97.44 539 ILE A CA 1
ATOM 4039 C C . ILE A 1 539 ? -7.023 2.001 37.074 1.00 97.44 539 ILE A C 1
ATOM 4041 O O . ILE A 1 539 ? -6.577 3.133 37.315 1.00 97.44 539 ILE A O 1
ATOM 4045 N N . GLN A 1 540 ? -7.540 1.216 38.017 1.00 95.25 540 GLN A N 1
ATOM 4046 C CA . GLN A 1 540 ? -7.615 1.622 39.418 1.00 95.25 540 GLN A CA 1
ATOM 4047 C C . GLN A 1 540 ? -6.213 1.841 40.004 1.00 95.25 540 GLN A C 1
ATOM 4049 O O . GLN A 1 540 ? -5.259 1.126 39.685 1.00 95.25 540 GLN A O 1
ATOM 4054 N N . GLY A 1 541 ? -6.076 2.861 40.855 1.00 89.62 541 GLY A N 1
ATOM 4055 C CA . GLY A 1 541 ? -4.888 3.007 41.696 1.00 89.62 541 GLY A CA 1
ATOM 4056 C C . GLY A 1 541 ? -4.787 1.855 42.693 1.00 89.62 541 GLY A C 1
ATOM 4057 O O . GLY A 1 541 ? -5.804 1.291 43.105 1.00 89.62 541 GLY A O 1
ATOM 4058 N N . THR A 1 542 ? -3.570 1.509 43.109 1.00 82.56 542 THR A N 1
ATOM 4059 C CA . THR A 1 542 ? -3.403 0.643 44.274 1.00 82.56 542 THR A CA 1
ATOM 4060 C C . THR A 1 542 ? -3.959 1.394 45.473 1.00 82.56 542 THR A C 1
ATOM 4062 O O . THR A 1 542 ? -3.528 2.510 45.772 1.00 82.56 542 THR A O 1
ATOM 4065 N N . ALA A 1 543 ? -4.957 0.806 46.141 1.00 75.88 543 ALA A N 1
ATOM 4066 C CA . ALA A 1 543 ? -5.444 1.362 47.394 1.00 75.88 543 ALA A CA 1
ATOM 4067 C C . ALA A 1 543 ? -4.222 1.596 48.297 1.00 75.88 543 ALA A C 1
ATOM 4069 O O . ALA A 1 543 ? -3.376 0.697 48.374 1.00 75.88 543 ALA A O 1
ATOM 4070 N N . PRO A 1 544 ? -4.081 2.784 48.917 1.00 74.69 544 PRO A N 1
ATOM 4071 C CA . PRO A 1 544 ? -2.969 3.029 49.818 1.00 74.69 544 PRO A CA 1
ATOM 4072 C C . PRO A 1 544 ? -2.963 1.892 50.829 1.00 74.69 544 PRO A C 1
ATOM 4074 O O . PRO A 1 544 ? -3.998 1.616 51.443 1.00 74.69 544 PRO A O 1
ATOM 4077 N N . GLU A 1 545 ? -1.832 1.189 50.914 1.00 71.31 545 GLU A N 1
ATOM 4078 C CA . GLU A 1 545 ? -1.661 0.086 51.846 1.00 71.31 545 GLU A CA 1
ATOM 4079 C C . GLU A 1 545 ? -2.080 0.620 53.212 1.00 71.31 545 GLU A C 1
ATOM 4081 O O . GLU A 1 545 ? -1.488 1.580 53.715 1.00 71.31 545 GLU A O 1
ATOM 4086 N N . GLN A 1 546 ? -3.196 0.107 53.748 1.00 67.88 546 GLN A N 1
ATOM 4087 C CA . GLN A 1 546 ? -3.645 0.556 55.055 1.00 67.88 546 GLN A CA 1
ATOM 4088 C C . GLN A 1 546 ? -2.474 0.284 55.993 1.00 67.88 546 GLN A C 1
ATOM 4090 O O . GLN A 1 546 ? -2.053 -0.876 56.063 1.00 67.88 546 GLN A O 1
ATOM 4095 N N . PRO A 1 547 ? -1.929 1.311 56.677 1.00 72.25 547 PRO A N 1
ATOM 4096 C CA . PRO A 1 547 ? -0.806 1.100 57.569 1.00 72.25 547 PRO A CA 1
ATOM 4097 C C . PRO A 1 547 ? -1.193 -0.046 58.501 1.00 72.25 547 PRO A C 1
ATOM 4099 O O . PRO A 1 547 ? -2.342 -0.058 58.973 1.00 72.25 547 PRO A O 1
ATOM 4102 N N . PRO A 1 548 ? -0.307 -1.042 58.694 1.00 75.44 548 PRO A N 1
ATOM 4103 C CA . PRO A 1 548 ? -0.639 -2.237 59.449 1.00 75.44 548 PRO A CA 1
ATOM 4104 C C . PRO A 1 548 ? -1.276 -1.778 60.749 1.00 75.44 548 PRO A C 1
ATOM 4106 O O . PRO A 1 548 ? -0.673 -0.987 61.475 1.00 75.44 548 PRO A O 1
ATOM 4109 N N . ARG A 1 549 ? -2.533 -2.184 60.995 1.00 71.50 549 ARG A N 1
ATOM 4110 C CA . ARG A 1 549 ? -3.237 -1.808 62.223 1.00 71.50 549 ARG A CA 1
ATOM 4111 C C . ARG A 1 549 ? -2.328 -2.219 63.368 1.00 71.50 549 ARG A C 1
ATOM 4113 O O . ARG A 1 549 ? -2.219 -3.411 63.657 1.00 71.50 549 ARG A O 1
ATOM 4120 N N . HIS A 1 550 ? -1.668 -1.245 63.994 1.00 67.88 550 HIS A N 1
ATOM 4121 C CA . HIS A 1 550 ? -0.923 -1.479 65.213 1.00 67.88 550 HIS A CA 1
ATOM 4122 C C . HIS A 1 550 ? -1.940 -2.064 66.186 1.00 67.88 550 HIS A C 1
ATOM 4124 O O . HIS A 1 550 ? -2.853 -1.368 66.633 1.00 67.88 550 HIS A O 1
ATOM 4130 N N . ARG A 1 551 ? -1.838 -3.372 66.453 1.00 68.25 551 ARG A N 1
ATOM 4131 C CA . ARG A 1 551 ? -2.544 -3.979 67.574 1.00 68.25 551 ARG A CA 1
ATOM 4132 C C . ARG A 1 551 ? -2.054 -3.210 68.787 1.00 68.25 551 ARG A C 1
ATOM 4134 O O . ARG A 1 551 ? -0.903 -3.368 69.185 1.00 68.25 551 ARG A O 1
ATOM 4141 N N . SER A 1 552 ? -2.907 -2.350 69.332 1.00 64.19 552 SER A N 1
ATOM 4142 C CA . SER A 1 552 ? -2.703 -1.817 70.663 1.00 64.19 552 SER A CA 1
ATOM 4143 C C . SER A 1 552 ? -2.635 -3.026 71.583 1.00 64.19 552 SER A C 1
ATOM 4145 O O . SER A 1 552 ? -3.620 -3.740 71.785 1.00 64.19 552 SER A O 1
ATOM 4147 N N . VAL A 1 553 ? -1.427 -3.323 72.054 1.00 62.81 553 VAL A N 1
ATOM 4148 C CA . VAL A 1 553 ? -1.227 -4.285 73.127 1.00 62.81 553 VAL A CA 1
ATOM 4149 C C . VAL A 1 553 ? -1.951 -3.670 74.317 1.00 62.81 553 VAL A C 1
ATOM 4151 O O . VAL A 1 553 ? -1.511 -2.661 74.861 1.00 62.81 553 VAL A O 1
ATOM 4154 N N . LYS A 1 554 ? -3.133 -4.199 74.647 1.00 58.38 554 LYS A N 1
ATOM 4155 C CA . LYS A 1 554 ? -3.751 -3.911 75.939 1.00 58.38 554 LYS A CA 1
ATOM 4156 C C . LYS A 1 554 ? -2.804 -4.494 76.987 1.00 58.38 554 LYS A C 1
ATOM 4158 O O . LYS A 1 554 ? -2.594 -5.706 76.983 1.00 58.38 554 LYS A O 1
ATOM 4163 N N . HIS A 1 555 ? -2.189 -3.612 77.769 1.00 55.19 555 HIS A N 1
ATOM 4164 C CA . HIS A 1 555 ? -1.452 -3.970 78.976 1.00 55.19 555 HIS A CA 1
ATOM 4165 C C . HIS A 1 555 ? -2.401 -4.473 80.057 1.00 55.19 555 HIS A C 1
ATOM 4167 O O . HIS A 1 555 ? -3.533 -3.934 80.133 1.00 55.19 555 HIS A O 1
#

Radius of gyration: 27.56 Å; chains: 1; bounding box: 64×51×110 Å

pLDDT: mean 93.84, std 9.37, range [40.69, 98.81]